Protein AF-R9PLK1-F1 (afdb_monomer_lite)

Organism: NCBI:txid1331007

Sequence (559 aa):
MPLFNKYLSIKITVSLLSAIVLAACGGGGSEAAAPEPVAQVPQNNIGNAYILDTHPDAGLLTGTIAITLNQQTENPNAAADSVWVYWADENGQASGEAWFKSSANNPYSIALPPQSSIPANTSALVLHPANAQGLSEQGTLVQFHDFKGNAQLSGPGGSYLTPWQYGDDRPHIAVQRIDHQGGVCIFDNGIVSVVDMQNQTDPRAHDGAQAALTANEQAYPAYEFLCSDNPVNTHKPLADDQGIWTYSAINDAMFYGTVVYKVFLEQLKEPPLADKLRIRVHYGSQSSQYIFWDGAYANFSDGVPLFLNLATLDHIAHEVAHGVLNRISPLDGFEQNISVDAQTVHEAFADISGVMVKHAFSGGDDVWVHGEESAGYTRQLDQIETEGGAIASYLDYEDAGDNYYLRIGMLSYPFYLLANKWGIAPTYQVYVNAAKHCWQPNLSLESAAHCIKQQALAAGYAADDVNQAFKTVKIKLFDEGVLSHYRYQANEEGIQFSDNSRSTSAVVSWHWDFGDGSSSNLANPSHVFAEGSYQVALTVTDQSNDQDSFTRTIAVSSN

Structure (mmCIF, N/CA/C/O backbone):
data_AF-R9PLK1-F1
#
_entry.id   AF-R9PLK1-F1
#
loop_
_atom_site.group_PDB
_atom_site.id
_atom_site.type_symbol
_atom_site.label_atom_id
_atom_site.label_alt_id
_atom_site.label_comp_id
_atom_site.label_asym_id
_atom_site.label_entity_id
_atom_site.label_seq_id
_atom_site.pdbx_PDB_ins_code
_atom_site.Cartn_x
_atom_site.Cartn_y
_atom_site.Cartn_z
_atom_site.occupancy
_atom_site.B_iso_or_equiv
_atom_site.auth_seq_id
_atom_site.auth_comp_id
_atom_site.auth_asym_id
_atom_site.auth_atom_id
_atom_site.pdbx_PDB_model_num
ATOM 1 N N . MET A 1 1 ? -77.362 -3.106 -0.955 1.00 27.77 1 MET A N 1
ATOM 2 C CA . MET A 1 1 ? -77.657 -2.529 -2.288 1.00 27.77 1 MET A CA 1
ATOM 3 C C . MET A 1 1 ? -76.323 -2.177 -2.950 1.00 27.77 1 MET A C 1
ATOM 5 O O . MET A 1 1 ? -75.416 -1.833 -2.207 1.00 27.77 1 MET A O 1
ATOM 9 N N . PRO A 1 2 ? -76.176 -2.412 -4.266 1.00 51.69 2 PRO A N 1
ATOM 10 C CA . PRO A 1 2 ? -75.237 -3.379 -4.882 1.00 51.69 2 PRO A CA 1
ATOM 11 C C . PRO A 1 2 ? -74.093 -2.688 -5.678 1.00 51.69 2 PRO A C 1
ATOM 13 O O . PRO A 1 2 ? -74.090 -1.467 -5.739 1.00 51.69 2 PRO A O 1
ATOM 16 N N . LEU A 1 3 ? -73.042 -3.335 -6.220 1.00 32.75 3 LEU A N 1
ATOM 17 C CA . LEU A 1 3 ? -72.926 -4.419 -7.233 1.00 32.75 3 LEU A CA 1
ATOM 18 C C . LEU A 1 3 ? -71.517 -5.085 -7.114 1.00 32.75 3 LEU A C 1
ATOM 20 O O . LEU A 1 3 ? -70.545 -4.356 -6.964 1.00 32.75 3 LEU A O 1
ATOM 24 N N . PHE A 1 4 ? -71.332 -6.409 -6.929 1.00 33.38 4 PHE A N 1
ATOM 25 C CA . PHE A 1 4 ? -71.307 -7.544 -7.901 1.00 33.38 4 PHE A CA 1
ATOM 26 C C . PHE A 1 4 ? -70.301 -7.364 -9.074 1.00 33.38 4 PHE A C 1
ATOM 28 O O . PHE A 1 4 ? -70.345 -6.332 -9.718 1.00 33.38 4 PHE A O 1
ATOM 35 N N . ASN A 1 5 ? -69.427 -8.301 -9.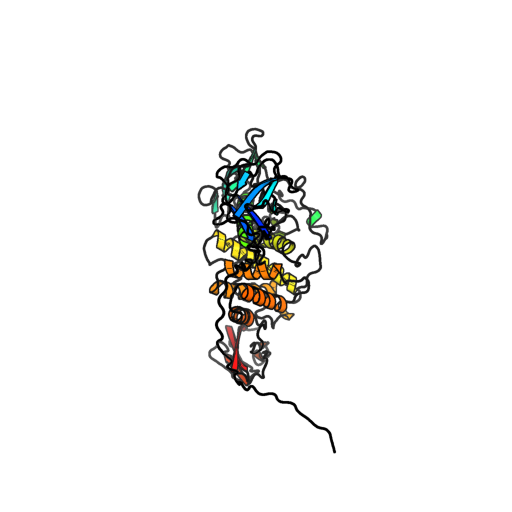489 1.00 32.59 5 ASN A N 1
ATOM 36 C CA . ASN A 1 5 ? -69.182 -9.707 -9.140 1.00 32.59 5 ASN A CA 1
ATOM 37 C C . ASN A 1 5 ? -67.806 -10.189 -9.681 1.00 32.59 5 ASN A C 1
ATOM 39 O O . ASN A 1 5 ? -67.269 -9.618 -10.627 1.00 32.59 5 ASN A O 1
ATOM 43 N N . LYS A 1 6 ? -67.301 -11.285 -9.100 1.00 36.44 6 LYS A N 1
ATOM 44 C CA . LYS A 1 6 ? -66.100 -12.074 -9.451 1.00 36.44 6 LYS A CA 1
ATOM 45 C C . LYS A 1 6 ? -66.175 -12.724 -10.842 1.00 36.44 6 LYS A C 1
ATOM 47 O O . LYS A 1 6 ? -67.260 -13.144 -11.228 1.00 36.44 6 LYS A O 1
ATOM 52 N N . TYR A 1 7 ? -65.022 -13.014 -11.459 1.00 31.03 7 TYR A N 1
ATOM 53 C CA . TYR A 1 7 ? -64.878 -14.199 -12.319 1.00 31.03 7 TYR A CA 1
ATOM 54 C C . TYR A 1 7 ? -63.591 -14.988 -12.048 1.00 31.03 7 TYR A C 1
ATOM 56 O O . TYR A 1 7 ? -62.472 -14.492 -12.131 1.00 31.03 7 TYR A O 1
ATOM 64 N N . LEU A 1 8 ? -63.844 -16.245 -11.698 1.00 30.75 8 LEU A N 1
ATOM 65 C CA . LEU A 1 8 ? -62.979 -17.409 -11.589 1.00 30.75 8 LEU A CA 1
ATOM 66 C C . LEU A 1 8 ? -62.910 -18.060 -12.983 1.00 30.75 8 LEU A C 1
ATOM 68 O O . LEU A 1 8 ? -63.932 -18.068 -13.672 1.00 30.75 8 LEU A O 1
ATOM 72 N N . SER A 1 9 ? -61.797 -18.682 -13.380 1.00 29.36 9 SER A N 1
ATOM 73 C CA . SER A 1 9 ? -61.874 -19.729 -14.406 1.00 29.36 9 SER A CA 1
ATOM 74 C C . SER A 1 9 ? -60.873 -20.853 -14.161 1.00 29.36 9 SER A C 1
ATOM 76 O O . SER A 1 9 ? -59.695 -20.634 -13.888 1.00 29.36 9 SER A O 1
ATOM 78 N N . ILE A 1 10 ? -61.429 -22.058 -14.201 1.00 29.97 10 ILE A N 1
ATOM 79 C CA . ILE A 1 10 ? -60.895 -23.366 -13.834 1.00 29.97 10 ILE A CA 1
ATOM 80 C C . ILE A 1 10 ? -60.613 -24.150 -15.125 1.00 29.97 10 ILE A C 1
ATOM 82 O O . ILE A 1 10 ? -61.356 -24.043 -16.097 1.00 29.97 10 ILE A O 1
ATOM 86 N N . LYS A 1 11 ? -59.552 -24.967 -15.107 1.00 39.16 11 LYS A N 1
ATOM 87 C CA . LYS A 1 11 ? -59.221 -25.988 -16.119 1.00 39.16 11 LYS A CA 1
ATOM 88 C C . LYS A 1 11 ? -60.367 -26.994 -16.301 1.00 39.16 11 LYS A C 1
ATOM 90 O O . LYS A 1 11 ? -60.856 -27.471 -15.289 1.00 39.16 11 LYS A O 1
ATOM 95 N N . ILE A 1 12 ? -60.664 -27.429 -17.532 1.00 28.55 12 ILE A N 1
ATOM 96 C CA . ILE A 1 12 ? -61.138 -28.793 -17.860 1.00 28.55 12 ILE A CA 1
ATOM 97 C C . ILE A 1 12 ? -60.846 -29.111 -19.339 1.00 28.55 12 ILE A C 1
ATOM 99 O O . ILE A 1 12 ? -61.135 -28.335 -20.246 1.00 28.55 12 ILE A O 1
ATOM 103 N N . THR A 1 13 ? -60.262 -30.289 -19.524 1.00 39.50 13 THR A N 1
ATOM 104 C CA . THR A 1 13 ? -59.994 -31.084 -20.730 1.00 39.50 13 THR A CA 1
ATOM 105 C C . THR A 1 13 ? -61.280 -31.707 -21.285 1.00 39.50 13 THR A C 1
ATOM 107 O O . THR A 1 13 ? -61.980 -32.303 -20.480 1.00 39.50 13 THR A O 1
ATOM 110 N N . VAL A 1 14 ? -61.533 -31.724 -22.607 1.00 28.69 14 VAL A N 1
ATOM 111 C CA . VAL A 1 14 ? -62.258 -32.826 -23.298 1.00 28.69 14 VAL A CA 1
ATOM 112 C C . VAL A 1 14 ? -61.851 -32.916 -24.780 1.00 28.69 14 VAL A C 1
ATOM 114 O O . VAL A 1 14 ? -61.772 -31.921 -25.493 1.00 28.69 14 VAL A O 1
ATOM 117 N N . SER A 1 15 ? -61.613 -34.162 -25.185 1.00 38.25 15 SER A N 1
ATOM 118 C CA . SER A 1 15 ? -61.234 -34.744 -26.473 1.00 38.25 15 SER A CA 1
ATOM 119 C C . SER A 1 15 ? -62.138 -34.441 -27.675 1.00 38.25 15 SER A C 1
ATOM 121 O O . SER A 1 15 ? -63.352 -34.331 -27.528 1.00 38.25 15 SER A O 1
ATOM 123 N N . LEU A 1 16 ? -61.577 -34.548 -28.887 1.00 30.55 16 LEU A N 1
ATOM 124 C CA . LEU A 1 16 ? -62.330 -35.005 -30.060 1.00 30.55 16 LEU A CA 1
ATOM 125 C C . LEU A 1 16 ? -61.509 -35.982 -30.918 1.00 30.55 16 LEU A C 1
ATOM 127 O O . LEU A 1 16 ? -60.467 -35.646 -31.470 1.00 30.55 16 LEU A O 1
ATOM 131 N N . LEU A 1 17 ? -62.030 -37.207 -31.008 1.00 36.75 17 LEU A N 1
ATOM 132 C CA . LEU A 1 17 ? -61.707 -38.228 -32.002 1.00 36.75 17 LEU A CA 1
ATOM 133 C C . LEU A 1 17 ? -62.369 -37.846 -33.337 1.00 36.75 17 LEU A C 1
ATOM 135 O O . LEU A 1 17 ? -63.569 -37.580 -33.350 1.00 36.75 17 LEU A O 1
ATOM 139 N N . SER A 1 18 ? -61.649 -37.912 -34.457 1.00 30.84 18 SER A N 1
ATOM 140 C CA . SER A 1 18 ? -62.203 -38.109 -35.815 1.00 30.84 18 SER A CA 1
ATOM 141 C C . SER A 1 18 ? -61.059 -38.570 -36.726 1.00 30.84 18 SER A C 1
ATOM 143 O O . SER A 1 18 ? -60.108 -37.835 -36.939 1.00 30.84 18 SER A O 1
ATOM 145 N N . ALA A 1 19 ? -60.992 -39.858 -37.055 1.00 31.22 19 ALA A N 1
ATOM 146 C CA . ALA A 1 19 ? -61.478 -40.442 -38.310 1.00 31.22 19 ALA A CA 1
ATOM 147 C C . ALA A 1 19 ? -60.350 -40.594 -39.349 1.00 31.22 19 ALA A C 1
ATOM 149 O O . ALA A 1 19 ? -59.913 -39.648 -39.994 1.00 31.22 19 ALA A O 1
ATOM 150 N N . ILE A 1 20 ? -59.901 -41.843 -39.490 1.00 41.25 20 ILE A N 1
ATOM 151 C CA . ILE A 1 20 ? -59.017 -42.323 -40.551 1.00 41.25 20 ILE A CA 1
ATOM 152 C C . ILE A 1 20 ? -59.804 -42.327 -41.867 1.00 41.25 20 ILE A C 1
ATOM 154 O O . ILE A 1 20 ? -60.810 -43.028 -41.972 1.00 41.25 20 ILE A O 1
ATOM 158 N N . VAL A 1 21 ? -59.305 -41.618 -42.881 1.00 36.06 21 VAL A N 1
ATOM 159 C CA . VAL A 1 21 ? -59.573 -41.909 -44.297 1.00 36.06 21 VAL A CA 1
ATOM 160 C C . VAL A 1 21 ? -58.237 -41.877 -45.037 1.00 36.06 21 VAL A C 1
ATOM 162 O O . VAL A 1 21 ? -57.542 -40.866 -45.058 1.00 36.06 21 VAL A O 1
ATOM 165 N N . LEU A 1 22 ? -57.876 -43.024 -45.611 1.00 44.41 22 LEU A N 1
ATOM 166 C CA . LEU A 1 22 ? -56.738 -43.212 -46.505 1.00 44.41 22 LEU A CA 1
ATOM 167 C C . LEU A 1 22 ? -56.995 -42.524 -47.852 1.00 44.41 22 LEU A C 1
ATOM 169 O O . LEU A 1 22 ? -57.981 -42.831 -48.518 1.00 44.41 22 LEU A O 1
ATOM 173 N N . ALA A 1 23 ? -56.048 -41.702 -48.298 1.00 32.03 23 ALA A N 1
ATOM 174 C CA . ALA A 1 23 ? -55.783 -41.477 -49.714 1.00 32.03 23 ALA A CA 1
ATOM 175 C C . ALA A 1 23 ? -54.280 -41.231 -49.894 1.00 32.03 23 ALA A C 1
ATOM 177 O O . ALA A 1 23 ? -53.739 -40.211 -49.477 1.00 32.03 23 ALA A O 1
ATOM 178 N N . ALA A 1 24 ? -53.603 -42.214 -50.481 1.00 37.94 24 ALA A N 1
ATOM 179 C CA . ALA A 1 24 ? -52.255 -42.061 -50.995 1.00 37.94 24 ALA A CA 1
ATOM 180 C C . ALA A 1 24 ? -52.277 -41.146 -52.227 1.00 37.94 24 ALA A C 1
ATOM 182 O O . ALA A 1 24 ? -53.121 -41.333 -53.098 1.00 37.94 24 ALA A O 1
ATOM 183 N N . CYS A 1 25 ? -51.327 -40.214 -52.307 1.00 34.72 25 CYS A N 1
ATOM 184 C CA . CYS A 1 25 ? -50.613 -39.839 -53.530 1.00 34.72 25 CYS A CA 1
ATOM 185 C C . CYS A 1 25 ? -49.435 -38.936 -53.145 1.00 34.72 25 CYS A C 1
ATOM 187 O O . CYS A 1 25 ? -49.589 -37.990 -52.379 1.00 34.72 25 CYS A O 1
ATOM 189 N N . GLY A 1 26 ? -48.249 -39.290 -53.639 1.00 44.84 26 GLY A N 1
ATOM 190 C CA . GLY A 1 26 ? -46.999 -38.609 -53.337 1.00 44.84 26 GLY A CA 1
ATOM 191 C C . GLY A 1 26 ? -46.943 -37.174 -53.857 1.00 44.84 26 GLY A C 1
ATOM 192 O O . GLY A 1 26 ? -47.566 -36.819 -54.855 1.00 44.84 26 GLY A O 1
ATOM 193 N N . GLY A 1 27 ? -46.130 -36.374 -53.181 1.00 35.91 27 GLY A N 1
ATOM 194 C CA . GLY A 1 27 ? -45.750 -35.034 -53.598 1.00 35.91 27 GLY A CA 1
ATOM 195 C C . GLY A 1 27 ? -44.724 -34.506 -52.612 1.00 35.91 27 GLY A C 1
ATOM 196 O O . GLY A 1 27 ? -45.075 -34.165 -51.488 1.00 35.91 27 GLY A O 1
ATOM 197 N N . GLY A 1 28 ? -43.452 -34.527 -53.008 1.00 45.25 28 GLY A N 1
ATOM 198 C CA . GLY A 1 28 ? -42.356 -33.996 -52.209 1.00 45.25 28 GLY A CA 1
ATOM 199 C C . GLY A 1 28 ? -42.565 -32.512 -51.930 1.00 45.25 28 GLY A C 1
ATOM 200 O O . GLY A 1 28 ? -42.649 -31.709 -52.854 1.00 45.25 28 GLY A O 1
ATOM 201 N N . GLY A 1 29 ? -42.641 -32.168 -50.650 1.00 35.97 29 GLY A N 1
ATOM 202 C CA . GLY A 1 29 ? -42.492 -30.813 -50.150 1.00 35.97 29 GLY A CA 1
ATOM 203 C C . GLY A 1 29 ? -41.352 -30.838 -49.151 1.00 35.97 29 GLY A C 1
ATOM 204 O O . GLY A 1 29 ? -41.515 -31.338 -48.045 1.00 35.97 29 GLY A O 1
ATOM 205 N N . SER A 1 30 ? -40.183 -30.377 -49.582 1.00 40.94 30 SER A N 1
ATOM 206 C CA . SER A 1 30 ? -39.044 -30.102 -48.716 1.00 40.94 30 SER A CA 1
ATOM 207 C C . SER A 1 30 ? -39.467 -29.096 -47.647 1.00 40.94 30 SER A C 1
ATOM 209 O O . SER A 1 30 ? -39.793 -27.955 -47.984 1.00 40.94 30 SER A O 1
ATOM 211 N N . GLU A 1 31 ? -39.447 -29.500 -46.377 1.00 48.22 31 GLU A N 1
ATOM 212 C CA . GLU A 1 31 ? -39.311 -28.545 -45.281 1.00 48.22 31 GLU A CA 1
ATOM 213 C C . GLU A 1 31 ? -38.028 -27.757 -45.552 1.00 48.22 31 GLU A C 1
ATOM 215 O O . GLU A 1 31 ? -36.932 -28.318 -45.597 1.00 48.22 31 GLU A O 1
ATOM 220 N N . ALA A 1 32 ? -38.176 -26.466 -45.849 1.00 51.06 32 ALA A N 1
ATOM 221 C CA . ALA A 1 32 ? -37.038 -25.576 -45.952 1.00 51.06 32 ALA A CA 1
ATOM 222 C C . ALA A 1 32 ? -36.375 -25.546 -44.574 1.00 51.06 32 ALA A C 1
ATOM 224 O O . ALA A 1 32 ? -36.973 -25.068 -43.607 1.00 51.06 32 ALA A O 1
ATOM 225 N N . ALA A 1 33 ? -35.164 -26.098 -44.489 1.00 52.12 33 ALA A N 1
ATOM 226 C CA . ALA A 1 33 ? -34.302 -25.914 -43.337 1.00 52.12 33 ALA A CA 1
ATOM 227 C C . ALA A 1 33 ? -34.225 -24.411 -43.035 1.00 52.12 33 ALA A C 1
ATOM 229 O O . ALA A 1 33 ? -34.078 -23.600 -43.957 1.00 52.12 33 ALA A O 1
ATOM 230 N N . ALA A 1 34 ? -34.362 -24.039 -41.759 1.00 56.06 34 ALA A N 1
ATOM 231 C CA . ALA A 1 34 ? -34.035 -22.687 -41.328 1.00 56.06 34 ALA A CA 1
ATOM 232 C C . ALA A 1 34 ? -32.642 -22.339 -41.887 1.00 56.06 34 ALA A C 1
ATOM 234 O O . ALA A 1 34 ? -31.765 -23.208 -41.845 1.00 56.06 34 ALA A O 1
ATOM 235 N N . PRO A 1 35 ? -32.442 -21.143 -42.472 1.00 57.78 35 PRO A N 1
ATOM 236 C CA . PRO A 1 35 ? -31.147 -20.792 -43.034 1.00 57.78 35 PRO A CA 1
ATOM 237 C C . PRO A 1 35 ? -30.094 -20.953 -41.941 1.00 57.78 35 PRO A C 1
ATOM 239 O O . PRO A 1 35 ? -30.292 -20.467 -40.824 1.00 57.78 35 PRO A O 1
ATOM 242 N N . GLU A 1 36 ? -29.013 -21.673 -42.250 1.00 60.19 36 GLU A N 1
ATOM 243 C CA . GLU A 1 36 ? -27.895 -21.772 -41.321 1.00 60.19 36 GLU A CA 1
ATOM 244 C C . GLU A 1 36 ? -27.432 -20.360 -40.950 1.00 60.19 36 GLU A C 1
ATOM 246 O O . GLU A 1 36 ? -27.421 -19.469 -41.813 1.00 60.19 36 GLU A O 1
ATOM 251 N N . PRO A 1 37 ? -27.116 -20.118 -39.670 1.00 65.81 37 PRO A N 1
ATOM 252 C CA . PRO A 1 37 ? -26.701 -18.799 -39.244 1.00 65.81 37 PRO A CA 1
ATOM 253 C C . PRO A 1 37 ? -25.463 -18.364 -40.037 1.00 65.81 37 PRO A C 1
ATOM 255 O O . PRO A 1 37 ? -24.487 -19.099 -40.166 1.00 65.81 37 PRO A O 1
ATOM 258 N N . VAL A 1 38 ? -25.526 -17.162 -40.610 1.00 77.12 38 VAL A N 1
ATOM 259 C CA . VAL A 1 38 ? -24.446 -16.617 -41.437 1.00 77.12 38 VAL A CA 1
ATOM 260 C C . VAL A 1 38 ? -23.274 -16.259 -40.528 1.00 77.12 38 VAL A C 1
ATOM 262 O O . VAL A 1 38 ? -23.442 -15.463 -39.604 1.00 77.12 38 VAL A O 1
ATOM 265 N N . ALA A 1 39 ? -22.101 -16.833 -40.800 1.00 79.44 39 ALA A N 1
ATOM 266 C CA . ALA A 1 39 ? -20.865 -16.481 -40.111 1.00 79.44 39 ALA A CA 1
ATOM 267 C C . ALA A 1 39 ? -20.530 -14.995 -40.331 1.00 79.44 39 ALA A C 1
ATOM 269 O O . ALA A 1 39 ? -20.668 -14.469 -41.437 1.00 79.44 39 ALA A O 1
ATOM 270 N N . GLN A 1 40 ? -20.092 -14.322 -39.274 1.00 87.88 40 GLN A N 1
ATOM 271 C CA . GLN A 1 40 ? -19.810 -12.891 -39.230 1.00 87.88 40 GLN A CA 1
ATOM 272 C C . GLN A 1 40 ? -18.373 -12.642 -38.776 1.00 87.88 40 GLN A C 1
ATOM 274 O O . GLN A 1 40 ? -17.752 -13.471 -38.112 1.00 87.88 40 GLN A O 1
ATOM 279 N N . VAL A 1 41 ? -17.854 -11.471 -39.138 1.00 89.31 41 VAL A N 1
ATOM 280 C CA . VAL A 1 41 ? -16.572 -10.975 -38.634 1.00 89.31 41 VAL A CA 1
ATOM 281 C C . VAL A 1 41 ? -16.676 -10.745 -37.117 1.00 89.31 41 VAL A C 1
ATOM 283 O O . VAL A 1 41 ? -17.718 -10.251 -36.670 1.00 89.31 41 VAL A O 1
ATOM 286 N N . PRO A 1 42 ? -15.639 -11.068 -36.319 1.00 89.88 42 PRO A N 1
ATOM 287 C CA . PRO A 1 42 ? -15.671 -10.854 -34.879 1.00 89.88 42 PRO A CA 1
ATOM 288 C C . PRO A 1 42 ? -15.804 -9.383 -34.507 1.00 89.88 42 PRO A C 1
ATOM 290 O O . PRO A 1 42 ? -15.248 -8.501 -35.161 1.00 89.88 42 PRO A O 1
ATOM 293 N N . GLN A 1 43 ? -16.496 -9.119 -33.404 1.00 89.50 43 GLN A N 1
ATOM 294 C CA . GLN A 1 43 ? -16.415 -7.822 -32.739 1.00 89.50 43 GLN A CA 1
ATOM 295 C C . GLN A 1 43 ? -15.235 -7.816 -31.774 1.00 89.50 43 GLN A C 1
ATOM 297 O O . GLN A 1 43 ? -14.884 -8.848 -31.204 1.00 89.50 43 GLN A O 1
ATOM 302 N N . ASN A 1 44 ? -14.633 -6.644 -31.575 1.00 88.88 44 ASN A N 1
ATOM 303 C CA . ASN A 1 44 ? -13.598 -6.517 -30.567 1.00 88.88 44 ASN A CA 1
ATOM 304 C C . ASN A 1 44 ? -14.226 -6.496 -29.171 1.00 88.88 44 ASN A C 1
ATOM 306 O O . ASN A 1 44 ? -14.839 -5.512 -28.765 1.00 88.88 44 ASN A O 1
ATOM 310 N N . ASN A 1 45 ? -14.079 -7.601 -28.454 1.00 87.31 45 ASN A N 1
ATOM 311 C CA . ASN A 1 45 ? -14.548 -7.775 -27.085 1.00 87.31 45 ASN A CA 1
ATOM 312 C C . ASN A 1 45 ? -13.412 -7.737 -26.054 1.00 87.31 45 ASN A C 1
ATOM 314 O O . ASN A 1 45 ? -13.657 -7.991 -24.872 1.00 87.31 45 ASN A O 1
ATOM 318 N N . ILE A 1 46 ? -12.185 -7.427 -26.482 1.00 88.38 46 ILE A N 1
ATOM 319 C CA . ILE A 1 46 ? -11.062 -7.212 -25.578 1.00 88.38 46 ILE A CA 1
ATOM 320 C C . ILE A 1 46 ? -11.354 -5.944 -24.774 1.00 88.38 46 ILE A C 1
ATOM 322 O O . ILE A 1 46 ? -11.382 -4.845 -25.323 1.00 88.38 46 ILE A O 1
ATOM 326 N N . GLY A 1 47 ? -11.583 -6.110 -23.473 1.00 84.06 47 GLY A N 1
ATOM 327 C CA . GLY A 1 47 ? -11.781 -5.003 -22.542 1.00 84.06 47 GLY A CA 1
ATOM 328 C C . GLY A 1 47 ? -10.463 -4.325 -22.196 1.00 84.06 47 GLY A C 1
ATOM 329 O O . GLY A 1 47 ? -10.377 -3.102 -22.222 1.00 84.06 47 GLY A O 1
ATOM 330 N N . ASN A 1 48 ? -9.426 -5.121 -21.927 1.00 81.50 48 ASN A N 1
ATOM 331 C CA . ASN A 1 48 ? -8.076 -4.614 -21.726 1.00 81.50 48 ASN A CA 1
ATOM 332 C C . ASN A 1 48 ? -7.007 -5.611 -22.187 1.00 81.50 48 ASN A C 1
ATOM 334 O O . ASN A 1 48 ? -7.234 -6.824 -22.162 1.00 81.50 48 ASN A O 1
ATOM 338 N N . ALA A 1 49 ? -5.836 -5.103 -22.569 1.00 85.94 49 ALA A N 1
ATOM 339 C CA . ALA A 1 49 ? -4.668 -5.916 -22.871 1.00 85.94 49 ALA A CA 1
ATOM 340 C C . ALA A 1 49 ? -3.373 -5.210 -22.448 1.00 85.94 49 ALA A C 1
ATOM 342 O O . ALA A 1 49 ? -3.242 -3.997 -22.587 1.00 85.94 49 ALA A O 1
ATOM 343 N N . TYR A 1 50 ? -2.408 -5.973 -21.939 1.00 81.50 50 TYR A N 1
ATOM 344 C CA . TYR A 1 50 ? -1.101 -5.455 -21.532 1.00 81.50 50 TYR A CA 1
ATOM 345 C C . TYR A 1 50 ? -0.001 -6.493 -21.737 1.00 81.50 50 TYR A C 1
ATOM 347 O O . TYR A 1 50 ? -0.258 -7.698 -21.793 1.00 81.50 50 TYR A O 1
ATOM 355 N N . ILE A 1 51 ? 1.238 -6.017 -21.847 1.00 81.31 51 ILE A N 1
ATOM 356 C CA . ILE A 1 51 ? 2.410 -6.861 -22.068 1.00 81.31 51 ILE A CA 1
ATOM 357 C C . ILE A 1 51 ? 3.134 -7.060 -20.742 1.00 81.31 51 ILE A C 1
ATOM 359 O O . ILE A 1 51 ? 3.476 -6.100 -20.056 1.00 81.31 51 ILE A O 1
ATOM 363 N N . LEU A 1 52 ? 3.385 -8.319 -20.397 1.00 75.94 52 LEU A N 1
ATOM 364 C CA . LEU A 1 52 ? 4.336 -8.692 -19.356 1.00 75.94 52 LEU A CA 1
ATOM 365 C C . LEU A 1 52 ? 5.670 -8.973 -20.032 1.00 75.94 52 LEU A C 1
ATOM 367 O O . LEU A 1 52 ? 5.975 -10.129 -20.338 1.00 75.94 52 LEU A O 1
ATOM 371 N N . ASP A 1 53 ? 6.423 -7.909 -20.315 1.00 76.25 53 ASP A N 1
ATOM 372 C CA . ASP A 1 53 ? 7.755 -8.071 -20.880 1.00 76.25 53 ASP A CA 1
ATOM 373 C C . ASP A 1 53 ? 8.707 -8.610 -19.814 1.00 76.25 53 ASP A C 1
ATOM 375 O O . ASP A 1 53 ? 8.773 -8.140 -18.675 1.00 76.25 53 ASP A O 1
ATOM 379 N N . THR A 1 54 ? 9.421 -9.654 -20.196 1.00 72.25 54 THR A N 1
ATOM 380 C CA . THR A 1 54 ? 10.378 -10.355 -19.345 1.00 72.25 54 THR A CA 1
ATOM 381 C C . THR A 1 54 ? 11.765 -10.394 -19.974 1.00 72.25 54 THR A C 1
ATOM 383 O O . THR A 1 54 ? 12.663 -11.008 -19.396 1.00 72.25 54 THR A O 1
ATOM 386 N N . HIS A 1 55 ? 11.964 -9.760 -21.140 1.00 77.56 55 HIS A N 1
ATOM 387 C CA . HIS A 1 55 ? 13.255 -9.792 -21.809 1.00 77.56 55 HIS A CA 1
ATOM 388 C C . HIS A 1 55 ? 14.212 -8.808 -21.135 1.00 77.56 55 HIS A C 1
ATOM 390 O O . HIS A 1 55 ? 13.884 -7.637 -20.984 1.00 77.56 55 HIS A O 1
ATOM 396 N N . PRO A 1 56 ? 15.424 -9.235 -20.757 1.00 67.75 56 PRO A N 1
ATOM 397 C CA . PRO A 1 56 ? 16.395 -8.353 -20.123 1.00 67.75 56 PRO A CA 1
ATOM 398 C C . PRO A 1 56 ? 17.156 -7.462 -21.116 1.00 67.75 56 PRO A C 1
ATOM 400 O O . PRO A 1 56 ? 18.169 -6.911 -20.720 1.00 67.75 56 PRO A O 1
ATOM 403 N N . ASP A 1 57 ? 16.740 -7.353 -22.385 1.00 72.19 57 ASP A N 1
ATOM 404 C CA . ASP A 1 57 ? 17.484 -6.616 -23.419 1.00 72.19 57 ASP A CA 1
ATOM 405 C C . ASP A 1 57 ? 16.557 -5.602 -24.093 1.00 72.19 57 ASP A C 1
ATOM 407 O O . ASP A 1 57 ? 15.453 -5.943 -24.509 1.00 72.19 57 ASP A O 1
ATOM 411 N N . ALA A 1 58 ? 17.029 -4.367 -24.246 1.00 69.06 58 ALA A N 1
ATOM 412 C CA . ALA A 1 58 ? 16.258 -3.274 -24.829 1.00 69.06 58 ALA A CA 1
ATOM 413 C C . ALA A 1 58 ? 15.933 -3.551 -26.296 1.00 69.06 58 ALA A C 1
ATOM 415 O O . ALA A 1 58 ? 16.786 -3.994 -27.072 1.00 69.06 58 ALA A O 1
ATOM 416 N N . GLY A 1 59 ? 14.702 -3.226 -26.687 1.00 73.94 59 GLY A N 1
ATOM 417 C CA . GLY A 1 59 ? 14.234 -3.451 -28.049 1.00 73.94 59 GLY A CA 1
ATOM 418 C C . GLY A 1 59 ? 14.038 -4.929 -28.388 1.00 73.94 59 GLY A C 1
ATOM 419 O O . GLY A 1 59 ? 13.831 -5.241 -29.561 1.00 73.94 59 GLY A O 1
ATOM 420 N N . LEU A 1 60 ? 14.103 -5.832 -27.404 1.00 79.81 60 LEU A N 1
ATOM 421 C CA . LEU A 1 60 ? 13.649 -7.211 -27.519 1.00 79.81 60 LEU A CA 1
ATOM 422 C C . LEU A 1 60 ? 12.420 -7.398 -26.633 1.00 79.81 60 LEU A C 1
ATOM 424 O O . LEU A 1 60 ? 12.391 -6.932 -25.506 1.00 79.81 60 LEU A O 1
ATOM 428 N N . LEU A 1 61 ? 11.425 -8.111 -27.146 1.00 79.00 61 LEU A N 1
ATOM 429 C CA . LEU A 1 61 ? 10.174 -8.381 -26.455 1.00 79.00 61 LEU A CA 1
ATOM 430 C C . LEU A 1 61 ? 10.011 -9.891 -26.258 1.00 79.00 61 LEU A C 1
ATOM 432 O O . LEU A 1 61 ? 10.140 -10.670 -27.212 1.00 79.00 61 LEU A O 1
ATOM 436 N N . THR A 1 62 ? 9.712 -10.317 -25.028 1.00 81.62 62 THR A N 1
ATOM 437 C CA . THR A 1 62 ? 9.307 -11.700 -24.721 1.00 81.62 62 THR A CA 1
ATOM 438 C C . THR A 1 62 ? 8.357 -11.744 -23.531 1.00 81.62 62 THR A C 1
ATOM 440 O O . THR A 1 62 ? 8.336 -10.845 -22.703 1.00 81.62 62 THR A O 1
ATOM 443 N N . GLY A 1 63 ? 7.594 -12.824 -23.399 1.00 81.75 63 GLY A N 1
ATOM 444 C CA . GLY A 1 63 ? 6.651 -13.001 -22.298 1.00 81.75 63 GLY A CA 1
ATOM 445 C C . GLY A 1 63 ? 5.247 -13.234 -22.820 1.00 81.75 63 GLY A C 1
ATOM 446 O O . GLY A 1 63 ? 5.051 -14.021 -23.746 1.00 81.75 63 GLY A O 1
ATOM 447 N N . THR A 1 64 ? 4.258 -12.580 -22.224 1.00 84.94 64 THR A N 1
ATOM 448 C CA . THR A 1 64 ? 2.848 -12.816 -22.555 1.00 84.94 64 THR A CA 1
ATOM 449 C C . THR A 1 64 ? 2.091 -11.515 -22.731 1.00 84.94 64 THR A C 1
ATOM 451 O O . THR A 1 64 ? 2.332 -10.562 -21.990 1.00 84.94 64 THR A O 1
ATOM 454 N N . ILE A 1 65 ? 1.120 -11.506 -23.644 1.00 86.31 65 ILE A N 1
ATOM 455 C CA . ILE A 1 65 ? 0.063 -10.495 -23.621 1.00 86.31 65 ILE A CA 1
ATOM 456 C C . ILE A 1 65 ? -1.076 -11.053 -22.780 1.00 86.31 65 ILE A C 1
ATOM 458 O O . ILE A 1 65 ? -1.687 -12.066 -23.131 1.00 86.31 65 ILE A O 1
ATOM 462 N N . ALA A 1 66 ? -1.336 -10.401 -21.656 1.00 83.12 66 ALA A N 1
ATOM 463 C CA . ALA A 1 66 ? -2.482 -10.700 -20.821 1.00 83.12 66 ALA A CA 1
ATOM 464 C C . ALA A 1 66 ? -3.690 -9.931 -21.360 1.00 83.12 66 ALA A C 1
ATOM 466 O O . ALA A 1 66 ? -3.611 -8.724 -21.584 1.00 83.12 66 ALA A O 1
ATOM 467 N N . ILE A 1 67 ? -4.790 -10.647 -21.595 1.00 85.88 67 ILE A N 1
ATOM 468 C CA . ILE A 1 67 ? -6.013 -10.112 -22.193 1.00 85.88 67 ILE A CA 1
ATOM 469 C C . ILE A 1 67 ? -7.183 -10.379 -21.252 1.00 85.88 67 ILE A C 1
ATOM 471 O O . ILE A 1 67 ? -7.412 -11.518 -20.842 1.00 85.88 67 ILE A O 1
ATOM 475 N N . THR A 1 68 ? -7.953 -9.333 -20.972 1.00 83.44 68 THR A N 1
ATOM 476 C CA . THR A 1 68 ? -9.221 -9.416 -20.249 1.00 83.44 68 THR A CA 1
ATOM 477 C C . THR A 1 68 ? -10.357 -9.116 -21.217 1.00 83.44 68 THR A C 1
ATOM 479 O O . THR A 1 68 ? -10.356 -8.081 -21.885 1.00 83.44 68 THR A O 1
ATOM 482 N N . LEU A 1 69 ? -11.335 -10.017 -21.296 1.00 85.81 69 LEU A N 1
ATOM 483 C CA . LEU A 1 69 ? -12.522 -9.845 -22.133 1.00 85.81 69 LEU A CA 1
ATOM 484 C C . LEU A 1 69 ? -13.633 -9.129 -21.368 1.00 85.81 69 LEU A C 1
ATOM 486 O O . LEU A 1 69 ? -13.808 -9.329 -20.165 1.00 85.81 69 LEU A O 1
ATOM 490 N N . ASN A 1 70 ? -14.429 -8.341 -22.084 1.00 81.94 70 ASN A N 1
ATOM 491 C CA . ASN A 1 70 ? -15.679 -7.814 -21.552 1.00 81.94 70 ASN A CA 1
ATOM 492 C C . ASN A 1 70 ? -16.659 -8.970 -21.294 1.00 81.94 70 ASN A C 1
ATOM 494 O O . ASN A 1 70 ? -16.761 -9.888 -22.105 1.00 81.94 70 ASN A O 1
ATOM 498 N N . GLN A 1 71 ? -17.440 -8.911 -20.209 1.00 66.00 71 GLN A N 1
ATOM 499 C CA . GLN A 1 71 ? -18.400 -9.967 -19.827 1.00 66.00 71 GLN A CA 1
ATOM 500 C C . GLN A 1 71 ? -19.631 -10.094 -20.756 1.00 66.00 71 GLN A C 1
ATOM 502 O O . GLN A 1 71 ? -20.658 -10.659 -20.377 1.00 66.00 71 GLN A O 1
ATOM 507 N N . GLN A 1 72 ? -19.571 -9.562 -21.976 1.00 65.50 72 GLN A N 1
ATOM 508 C CA . GLN A 1 72 ? -20.646 -9.709 -22.948 1.00 65.50 72 GLN A CA 1
ATOM 509 C C . GLN A 1 72 ? -20.641 -11.124 -23.533 1.00 65.50 72 GLN A C 1
ATOM 511 O O . GLN A 1 72 ? -19.592 -11.679 -23.848 1.00 65.50 72 GLN A O 1
ATOM 516 N N . THR A 1 73 ? -21.827 -11.715 -23.687 1.00 61.31 73 THR A N 1
ATOM 517 C CA . THR A 1 73 ? -21.971 -13.029 -24.321 1.00 61.31 73 THR A CA 1
ATOM 518 C C . THR A 1 73 ? -21.550 -12.911 -25.785 1.00 61.31 73 THR A C 1
ATOM 520 O O . THR A 1 73 ? -22.207 -12.206 -26.552 1.00 61.31 73 THR A O 1
ATOM 523 N N . GLU A 1 74 ? -20.453 -13.567 -26.175 1.00 67.69 74 GLU A N 1
ATOM 524 C CA . GLU A 1 74 ? -20.012 -13.578 -27.572 1.00 67.69 74 GLU A CA 1
ATOM 525 C C . GLU A 1 74 ? -21.120 -14.142 -28.467 1.00 67.69 74 GLU A C 1
ATOM 527 O O . GLU A 1 74 ? -21.722 -15.177 -28.171 1.00 67.69 74 GLU A O 1
ATOM 532 N N . ASN A 1 75 ? -21.386 -13.461 -29.582 1.00 76.94 75 ASN A N 1
ATOM 533 C CA . ASN A 1 75 ? -22.225 -14.013 -30.635 1.00 76.94 75 ASN A CA 1
ATOM 534 C C . ASN A 1 75 ? -21.507 -15.245 -31.214 1.00 76.94 75 ASN A C 1
ATOM 536 O O . ASN A 1 75 ? -20.448 -15.069 -31.816 1.00 76.94 75 ASN A O 1
ATOM 540 N N . PRO A 1 76 ? -22.073 -16.463 -31.119 1.00 78.69 76 PRO A N 1
ATOM 541 C CA . PRO A 1 76 ? -21.404 -17.675 -31.595 1.00 78.69 76 PRO A CA 1
ATOM 542 C C . PRO A 1 76 ? -21.044 -17.624 -33.084 1.00 78.69 76 PRO A C 1
ATOM 544 O O . PRO A 1 76 ? -20.073 -18.234 -33.512 1.00 78.69 76 PRO A O 1
ATOM 547 N N . ASN A 1 77 ? -21.805 -16.861 -33.875 1.00 80.38 77 ASN A N 1
ATOM 548 C CA . ASN A 1 77 ? -21.566 -16.705 -35.310 1.00 80.38 77 ASN A CA 1
ATOM 549 C C . ASN A 1 77 ? -20.452 -15.698 -35.630 1.00 80.38 77 ASN A C 1
ATOM 551 O O . ASN A 1 77 ? -20.071 -15.577 -36.790 1.00 80.38 77 ASN A O 1
ATOM 555 N N . ALA A 1 78 ? -19.964 -14.967 -34.628 1.00 82.31 78 ALA A N 1
ATOM 556 C CA . ALA A 1 78 ? -18.888 -13.985 -34.717 1.00 82.31 78 ALA A CA 1
ATOM 557 C C . ALA A 1 78 ? -17.752 -14.298 -33.724 1.00 82.31 78 ALA A C 1
ATOM 559 O O . ALA A 1 78 ? -16.961 -13.416 -33.402 1.00 82.31 78 ALA A O 1
ATOM 560 N N . ALA A 1 79 ? -17.683 -15.531 -33.211 1.00 86.00 79 ALA A N 1
ATOM 561 C CA . ALA A 1 79 ? -16.623 -15.941 -32.300 1.00 86.00 79 ALA A CA 1
ATOM 562 C C . ALA A 1 79 ? -15.255 -15.798 -32.985 1.00 86.00 79 ALA A C 1
ATOM 564 O O . ALA A 1 79 ? -15.117 -16.047 -34.191 1.00 86.00 79 ALA A O 1
ATOM 565 N N . ALA A 1 80 ? -14.261 -15.354 -32.221 1.00 88.38 80 ALA A N 1
ATOM 566 C CA . ALA A 1 80 ? -12.894 -15.250 -32.700 1.00 88.38 80 ALA A CA 1
ATOM 567 C C . ALA A 1 80 ? -12.192 -16.609 -32.581 1.00 88.38 80 ALA A C 1
ATOM 569 O O . ALA A 1 80 ? -12.168 -17.210 -31.511 1.00 88.38 80 ALA A O 1
ATOM 570 N N . ASP A 1 81 ? -11.558 -17.053 -33.664 1.00 91.06 81 ASP A N 1
ATOM 571 C CA . ASP A 1 81 ? -10.718 -18.258 -33.679 1.00 91.06 81 ASP A CA 1
ATOM 572 C C . ASP A 1 81 ? -9.232 -17.906 -33.489 1.00 91.06 81 ASP A C 1
ATOM 574 O O . ASP A 1 81 ? -8.367 -18.773 -33.436 1.00 91.06 81 ASP A O 1
ATOM 578 N N . SER A 1 82 ? -8.880 -16.624 -33.473 1.00 92.50 82 SER A N 1
ATOM 579 C CA . SER A 1 82 ? -7.515 -16.151 -33.245 1.00 92.50 82 SER A CA 1
ATOM 580 C C . SER A 1 82 ? -7.523 -14.668 -32.893 1.00 92.50 82 SER A C 1
ATOM 582 O O . SER A 1 82 ? -8.491 -13.959 -33.145 1.00 92.50 82 SER A O 1
ATOM 584 N N . VAL A 1 83 ? -6.412 -14.190 -32.353 1.00 94.38 83 VAL A N 1
ATOM 585 C CA . VAL A 1 83 ? -6.085 -12.775 -32.207 1.00 94.38 83 VAL A CA 1
ATOM 586 C C . VAL A 1 83 ? -4.825 -12.525 -33.016 1.00 94.38 83 VAL A C 1
ATOM 588 O O . VAL A 1 83 ? -3.812 -13.210 -32.845 1.00 94.38 83 VAL A O 1
ATOM 591 N N . TRP A 1 84 ? -4.912 -11.579 -33.944 1.00 94.44 84 TRP A N 1
ATOM 592 C CA . TRP A 1 84 ? -3.807 -11.155 -34.790 1.00 94.44 84 TRP A CA 1
ATOM 593 C C . TRP A 1 84 ? -3.169 -9.926 -34.159 1.00 94.44 84 TRP A C 1
ATOM 595 O O . TRP A 1 84 ? -3.857 -8.972 -33.801 1.00 94.44 84 TRP A O 1
ATOM 605 N N . VAL A 1 85 ? -1.854 -9.973 -34.009 1.00 93.75 85 VAL A N 1
ATOM 606 C CA . VAL A 1 85 ? -1.060 -8.966 -33.317 1.00 93.75 85 VAL A CA 1
ATOM 607 C C . VAL A 1 85 ? -0.175 -8.270 -34.336 1.00 93.75 85 VAL A C 1
ATOM 609 O O . VAL A 1 85 ? 0.569 -8.922 -35.074 1.00 93.75 85 VAL A O 1
ATOM 612 N N . TYR A 1 86 ? -0.248 -6.948 -34.356 1.00 93.94 86 TYR A N 1
ATOM 613 C CA . TYR A 1 86 ? 0.510 -6.089 -35.255 1.00 93.94 86 TYR A CA 1
ATOM 614 C C . TYR A 1 86 ? 1.427 -5.178 -34.454 1.00 93.94 86 TYR A C 1
ATOM 616 O O . TYR A 1 86 ? 1.035 -4.694 -33.394 1.00 93.94 86 TYR A O 1
ATOM 624 N N . TRP A 1 87 ? 2.611 -4.900 -34.991 1.00 92.69 87 TRP A N 1
ATOM 625 C CA . TRP A 1 87 ? 3.402 -3.756 -34.550 1.00 92.69 87 TRP A CA 1
ATOM 626 C C . TRP A 1 87 ? 2.682 -2.469 -34.940 1.00 92.69 87 TRP A C 1
ATOM 628 O O . TRP A 1 87 ? 2.145 -2.387 -36.046 1.00 92.69 87 TRP A O 1
ATOM 638 N N . ALA A 1 88 ? 2.675 -1.478 -34.056 1.00 92.56 88 ALA A N 1
ATOM 639 C CA . ALA A 1 88 ? 2.018 -0.205 -34.297 1.00 92.56 88 ALA A CA 1
ATOM 640 C C . ALA A 1 88 ? 2.791 0.973 -33.692 1.00 92.56 88 ALA A C 1
ATOM 642 O O . ALA A 1 88 ? 3.652 0.812 -32.821 1.00 92.56 88 ALA A O 1
ATOM 643 N N . ASP A 1 89 ? 2.468 2.168 -34.174 1.00 89.44 89 ASP A N 1
ATOM 644 C CA . ASP A 1 89 ? 2.863 3.412 -33.521 1.00 89.44 89 ASP A CA 1
ATOM 645 C C . ASP A 1 89 ? 1.941 3.751 -32.332 1.00 89.44 89 ASP A C 1
ATOM 647 O O . ASP A 1 89 ? 1.012 3.013 -31.992 1.00 89.44 89 ASP A O 1
ATOM 651 N N . GLU A 1 90 ? 2.184 4.901 -31.705 1.00 84.81 90 GLU A N 1
ATOM 652 C CA . GLU A 1 90 ? 1.466 5.367 -30.511 1.00 84.81 90 GLU A CA 1
ATOM 653 C C . GLU A 1 90 ? -0.024 5.635 -30.763 1.00 84.81 90 GLU A C 1
ATOM 655 O O . GLU A 1 90 ? -0.815 5.640 -29.819 1.00 84.81 90 GLU A O 1
ATOM 660 N N . ASN A 1 91 ? -0.403 5.822 -32.031 1.00 87.00 91 ASN A N 1
ATOM 661 C CA . ASN A 1 91 ? -1.769 6.082 -32.476 1.00 87.00 91 ASN A CA 1
ATOM 662 C C . ASN A 1 91 ? -2.488 4.796 -32.913 1.00 87.00 91 ASN A C 1
ATOM 664 O O . ASN A 1 91 ? -3.637 4.849 -33.356 1.00 87.00 91 ASN A O 1
ATOM 668 N N . GLY A 1 92 ? -1.826 3.640 -32.812 1.00 86.62 92 GLY A N 1
ATOM 669 C CA . GLY A 1 92 ? -2.365 2.357 -33.247 1.00 86.62 92 GLY A CA 1
ATOM 670 C C . GLY A 1 92 ? -2.356 2.155 -34.755 1.00 86.62 92 GLY A C 1
ATOM 671 O O . GLY A 1 92 ? -3.074 1.293 -35.266 1.00 86.62 92 GLY A O 1
ATOM 672 N N . GLN A 1 93 ? -1.543 2.912 -35.492 1.00 90.75 93 GLN A N 1
ATOM 673 C CA . GLN A 1 93 ? -1.355 2.655 -36.908 1.00 90.75 93 GLN A CA 1
ATOM 674 C C . GLN A 1 93 ? -0.469 1.417 -37.084 1.00 90.75 93 GLN A C 1
ATOM 676 O O . GLN A 1 93 ? 0.743 1.456 -36.871 1.00 90.75 93 GLN A O 1
ATOM 681 N N . ALA A 1 94 ? -1.091 0.304 -37.479 1.00 91.38 94 ALA A N 1
ATOM 682 C CA . ALA A 1 94 ? -0.398 -0.955 -37.717 1.00 91.38 94 ALA A CA 1
ATOM 683 C C . ALA A 1 94 ? 0.625 -0.846 -38.864 1.00 91.38 94 ALA A C 1
ATOM 685 O O . ALA A 1 94 ? 0.378 -0.212 -39.894 1.00 91.38 94 ALA A O 1
ATOM 686 N N . SER A 1 95 ? 1.761 -1.521 -38.700 1.00 87.94 95 SER A N 1
ATOM 687 C CA . SER A 1 95 ? 2.839 -1.602 -39.680 1.00 87.94 95 SER A CA 1
ATOM 688 C C . SER A 1 95 ? 3.018 -3.037 -40.174 1.00 87.94 95 SER A C 1
ATOM 690 O O . SER A 1 95 ? 3.205 -3.963 -39.386 1.00 87.94 95 SER A O 1
ATOM 692 N N . GLY A 1 96 ? 3.005 -3.213 -41.498 1.00 88.31 96 GLY A N 1
ATOM 693 C CA . GLY A 1 96 ? 3.269 -4.496 -42.150 1.00 88.31 96 GLY A CA 1
ATOM 694 C C . GLY A 1 96 ? 2.168 -5.548 -41.971 1.00 88.31 96 GLY A C 1
ATOM 695 O O . GLY A 1 96 ? 0.993 -5.237 -41.795 1.00 88.31 96 GLY A O 1
ATOM 696 N N . GLU A 1 97 ? 2.568 -6.814 -42.085 1.00 92.38 97 GLU A N 1
ATOM 697 C CA . GLU A 1 97 ? 1.705 -7.978 -41.861 1.00 92.38 97 GLU A CA 1
ATOM 698 C C . GLU A 1 97 ? 1.594 -8.303 -40.364 1.00 92.38 97 GLU A C 1
ATOM 700 O O . GLU A 1 97 ? 2.436 -7.889 -39.566 1.00 92.38 97 GLU A O 1
ATOM 705 N N . ALA A 1 98 ? 0.587 -9.098 -39.987 1.00 92.19 98 ALA A N 1
ATOM 706 C CA . ALA A 1 98 ? 0.442 -9.568 -38.609 1.00 92.19 98 ALA A CA 1
ATOM 707 C C . ALA A 1 98 ? 1.720 -10.287 -38.155 1.00 92.19 98 ALA A C 1
ATOM 709 O O . ALA A 1 98 ? 2.112 -11.308 -38.728 1.00 92.19 98 ALA A O 1
ATOM 710 N N . TRP A 1 99 ? 2.347 -9.750 -37.112 1.00 91.88 99 TRP A N 1
ATOM 711 C CA . TRP A 1 99 ? 3.578 -10.276 -36.537 1.00 91.88 99 TRP A CA 1
ATOM 712 C C . TRP A 1 99 ? 3.335 -11.594 -35.797 1.00 91.88 99 TRP A C 1
ATOM 714 O O . TRP A 1 99 ? 4.141 -12.520 -35.897 1.00 91.88 99 TRP A O 1
ATOM 724 N N . PHE A 1 100 ? 2.198 -11.708 -35.108 1.00 90.56 100 PHE A N 1
ATOM 725 C CA . PHE A 1 100 ? 1.803 -12.921 -34.400 1.00 90.56 100 PHE A CA 1
ATOM 726 C C . PHE A 1 100 ? 0.314 -13.221 -34.596 1.00 90.56 100 PHE A C 1
ATOM 728 O O . PHE A 1 100 ? -0.503 -12.314 -34.739 1.00 90.56 100 PHE A O 1
ATOM 735 N N . LYS A 1 101 ? -0.049 -14.508 -34.603 1.00 92.19 101 LYS A N 1
ATOM 736 C CA . LYS A 1 101 ? -1.440 -14.979 -34.643 1.00 92.19 101 LYS A CA 1
ATOM 737 C C . LYS A 1 101 ? -1.609 -16.077 -33.602 1.00 92.19 101 LYS A C 1
ATOM 739 O O . LYS A 1 101 ? -0.884 -17.071 -33.646 1.00 92.19 101 LYS A O 1
ATOM 744 N N . SER A 1 102 ? -2.539 -15.895 -32.672 1.00 91.06 102 SER A N 1
ATOM 745 C CA . SER A 1 102 ? -2.807 -16.891 -31.632 1.00 91.06 102 SER A CA 1
ATOM 746 C C . SER A 1 102 ? -3.551 -18.119 -32.174 1.00 91.06 102 SER A C 1
ATOM 748 O O . SER A 1 102 ? -4.030 -18.139 -33.310 1.00 91.06 102 SER A O 1
ATOM 750 N N . SER A 1 103 ? -3.615 -19.177 -31.362 1.00 84.19 103 SER A N 1
ATOM 751 C CA . SER A 1 103 ? -4.234 -20.450 -31.747 1.00 84.19 103 SER A CA 1
ATOM 752 C C . SER A 1 103 ? -5.735 -20.496 -31.449 1.00 84.19 103 SER A C 1
ATOM 754 O O . SER A 1 103 ? -6.171 -19.986 -30.420 1.00 84.19 103 SER A O 1
ATOM 756 N N . ALA A 1 104 ? -6.489 -21.242 -32.259 1.00 76.81 104 ALA A N 1
ATOM 757 C CA . ALA A 1 104 ? -7.937 -21.419 -32.095 1.00 76.81 104 ALA A CA 1
ATOM 758 C C . ALA A 1 104 ? -8.381 -22.114 -30.807 1.00 76.81 104 ALA A C 1
ATOM 760 O O . ALA A 1 104 ? -9.515 -21.939 -30.379 1.00 76.81 104 ALA A O 1
ATOM 761 N N . ASN A 1 105 ? -7.498 -22.864 -30.146 1.00 75.50 105 ASN A N 1
ATOM 762 C CA . ASN A 1 105 ? -7.848 -23.524 -28.888 1.00 75.50 105 ASN A CA 1
ATOM 763 C C . ASN A 1 105 ? -7.942 -22.538 -27.714 1.00 75.50 105 ASN A C 1
ATOM 765 O O . ASN A 1 105 ? -8.631 -22.822 -26.737 1.00 75.50 105 ASN A O 1
ATOM 769 N N . ASN A 1 106 ? -7.215 -21.419 -27.784 1.00 79.06 106 ASN A N 1
ATOM 770 C CA . ASN A 1 106 ? -7.252 -20.362 -26.779 1.00 79.06 106 ASN A CA 1
ATOM 771 C C . ASN A 1 106 ? -6.797 -19.032 -27.410 1.00 79.06 106 ASN A C 1
ATOM 773 O O . ASN A 1 106 ? -5.633 -18.644 -27.263 1.00 79.06 106 ASN A O 1
ATOM 777 N N . PRO A 1 107 ? -7.683 -18.350 -28.157 1.00 80.19 107 PRO A N 1
ATOM 778 C CA . PRO A 1 107 ? -7.301 -17.215 -28.992 1.00 80.19 107 PRO A CA 1
ATOM 779 C C . PRO A 1 107 ? -6.805 -16.011 -28.182 1.00 80.19 107 PRO A C 1
ATOM 781 O O . PRO A 1 107 ? -6.015 -15.218 -28.689 1.00 80.19 107 PRO A O 1
ATOM 784 N N . TYR A 1 108 ? -7.192 -15.896 -26.913 1.00 85.88 108 TYR A N 1
ATOM 785 C CA . TYR A 1 108 ? -6.831 -14.768 -26.050 1.00 85.88 108 TYR A CA 1
ATOM 786 C C . TYR A 1 108 ? -5.662 -15.062 -25.100 1.00 85.88 108 TYR A C 1
ATOM 788 O O . TYR A 1 108 ? -5.299 -14.219 -24.285 1.00 85.88 108 TYR A O 1
ATOM 796 N N . SER A 1 109 ? -5.034 -16.235 -25.216 1.00 83.06 109 SER A N 1
ATOM 797 C CA . SER A 1 109 ? -3.775 -16.537 -24.535 1.00 83.06 109 SER A CA 1
ATOM 798 C C . SER A 1 109 ? -2.622 -16.388 -25.520 1.00 83.06 109 SER A C 1
ATOM 800 O O . SER A 1 109 ? -2.429 -17.214 -26.415 1.00 83.06 109 SER A O 1
ATOM 802 N N . ILE A 1 110 ? -1.871 -15.297 -25.376 1.00 85.25 110 ILE A N 1
ATOM 803 C CA . ILE A 1 110 ? -0.788 -14.940 -26.290 1.00 85.25 110 ILE A CA 1
ATOM 804 C C . ILE A 1 110 ? 0.542 -15.047 -25.552 1.00 85.25 110 ILE A C 1
ATOM 806 O O . ILE A 1 110 ? 0.900 -14.176 -24.762 1.00 85.25 110 ILE A O 1
ATOM 810 N N . ALA A 1 111 ? 1.286 -16.112 -25.840 1.00 85.94 111 ALA A N 1
ATOM 811 C CA . ALA A 1 111 ? 2.707 -16.189 -25.530 1.00 85.94 111 ALA A CA 1
ATOM 812 C C . ALA A 1 111 ? 3.490 -15.581 -26.695 1.00 85.94 111 ALA A C 1
ATOM 814 O O . ALA A 1 111 ? 3.355 -16.024 -27.839 1.00 85.94 111 ALA A O 1
ATOM 815 N N . LEU A 1 112 ? 4.278 -14.550 -26.407 1.00 82.88 112 LEU A N 1
ATOM 816 C CA . LEU A 1 112 ? 5.076 -13.866 -27.411 1.00 82.88 112 LEU A CA 1
ATOM 817 C C . LEU A 1 112 ? 6.208 -14.780 -27.898 1.00 82.88 112 LEU A C 1
ATOM 819 O O . LEU A 1 112 ? 6.770 -15.535 -27.097 1.00 82.88 112 LEU A O 1
ATOM 823 N N . PRO A 1 113 ? 6.565 -14.733 -29.196 1.00 82.31 113 PRO A N 1
ATOM 824 C CA . PRO A 1 113 ? 7.706 -15.476 -29.704 1.00 82.31 113 PRO A CA 1
ATOM 825 C C . PRO A 1 113 ? 8.983 -15.104 -28.940 1.00 82.31 113 PRO A C 1
ATOM 827 O O . PRO A 1 113 ? 9.216 -13.916 -28.689 1.00 82.31 113 PRO A O 1
ATOM 830 N N . PRO A 1 114 ? 9.830 -16.090 -28.599 1.00 73.50 114 PRO A N 1
ATOM 831 C CA . PRO A 1 114 ? 11.069 -15.817 -27.888 1.00 73.50 114 PRO A CA 1
ATOM 832 C C . PRO A 1 114 ? 11.972 -14.903 -28.728 1.00 73.50 114 PRO A C 1
ATOM 834 O O . PRO A 1 114 ? 12.184 -15.169 -29.910 1.00 73.50 114 PRO A O 1
ATOM 837 N N . GLN A 1 115 ? 12.523 -13.864 -28.092 1.00 71.88 115 GLN A N 1
ATOM 838 C CA . GLN A 1 115 ? 13.529 -12.949 -28.659 1.00 71.88 115 GLN A CA 1
ATOM 839 C C . GLN A 1 115 ? 13.058 -12.158 -29.889 1.00 71.88 115 GLN A C 1
ATOM 841 O O . GLN A 1 115 ? 13.664 -12.210 -30.962 1.00 71.88 115 GLN A O 1
ATOM 846 N N . SER A 1 116 ? 11.975 -11.399 -29.743 1.00 81.88 116 SER A N 1
ATOM 847 C CA . SER A 1 116 ? 11.427 -10.622 -30.855 1.00 81.88 116 SER A CA 1
ATOM 848 C C . SER A 1 116 ? 11.943 -9.192 -30.852 1.00 81.88 116 SER A C 1
ATOM 850 O O . SER A 1 116 ? 11.639 -8.434 -29.940 1.00 81.88 116 SER A O 1
ATOM 852 N N . SER A 1 117 ? 12.706 -8.810 -31.878 1.00 86.69 117 SER A N 1
ATOM 853 C CA . SER A 1 117 ? 13.188 -7.433 -32.007 1.00 86.69 117 SER A CA 1
ATOM 854 C C . SER A 1 117 ? 12.050 -6.482 -32.367 1.00 86.69 117 SER A C 1
ATOM 856 O O . SER A 1 117 ? 11.361 -6.686 -33.370 1.00 86.69 117 SER A O 1
ATOM 858 N N . ILE A 1 118 ? 11.874 -5.449 -31.543 1.00 85.56 118 ILE A N 1
ATOM 859 C CA . ILE A 1 118 ? 10.917 -4.366 -31.747 1.00 85.56 118 ILE A CA 1
ATOM 860 C C . ILE A 1 118 ? 11.379 -3.550 -32.968 1.00 85.56 118 ILE A C 1
ATOM 862 O O . ILE A 1 118 ? 12.489 -3.006 -32.958 1.00 85.56 118 ILE A O 1
ATOM 866 N N . PRO A 1 119 ? 10.572 -3.454 -34.042 1.00 87.12 119 PRO A N 1
ATOM 867 C CA . PRO A 1 119 ? 10.949 -2.695 -35.228 1.00 87.12 119 PRO A CA 1
ATOM 868 C C . PRO A 1 119 ? 11.100 -1.198 -34.937 1.00 87.12 119 PRO A C 1
ATOM 870 O O . PRO A 1 119 ? 10.434 -0.643 -34.063 1.00 87.12 119 PRO A O 1
ATOM 873 N N . ALA A 1 120 ? 11.916 -0.508 -35.735 1.00 84.06 120 ALA A N 1
ATOM 874 C CA . ALA A 1 120 ? 12.043 0.945 -35.643 1.00 84.06 120 ALA A CA 1
ATOM 875 C C . ALA A 1 120 ? 10.681 1.651 -35.804 1.00 84.06 120 ALA A C 1
ATOM 877 O O . ALA A 1 120 ? 9.856 1.230 -36.615 1.00 84.06 120 ALA A O 1
ATOM 878 N N . ASN A 1 121 ? 10.490 2.758 -35.076 1.00 81.69 121 ASN A N 1
ATOM 879 C CA . ASN A 1 121 ? 9.250 3.550 -35.036 1.00 81.69 121 ASN A CA 1
ATOM 880 C C . ASN A 1 121 ? 8.019 2.783 -34.522 1.00 81.69 121 ASN A C 1
ATOM 882 O O . ASN A 1 121 ? 6.892 3.124 -34.872 1.00 81.69 121 ASN A O 1
ATOM 886 N N . THR A 1 122 ? 8.235 1.754 -33.705 1.00 86.00 122 THR A N 1
ATOM 887 C CA . THR A 1 122 ? 7.164 1.015 -33.034 1.00 86.00 122 THR A CA 1
ATOM 888 C C . THR A 1 122 ? 7.099 1.439 -31.576 1.00 86.00 122 THR A C 1
ATOM 890 O O . THR A 1 122 ? 8.124 1.466 -30.897 1.00 86.00 122 THR A O 1
ATOM 893 N N . SER A 1 123 ? 5.901 1.745 -31.093 1.00 84.75 123 SER A N 1
ATOM 894 C CA . SER A 1 123 ? 5.654 2.113 -29.692 1.00 84.75 123 SER A CA 1
ATOM 895 C C . SER A 1 123 ? 4.422 1.427 -29.099 1.00 84.75 123 SER A C 1
ATOM 897 O O . SER A 1 123 ? 4.070 1.681 -27.947 1.00 84.75 123 SER A O 1
ATOM 899 N N . ALA A 1 124 ? 3.775 0.539 -29.857 1.00 88.56 124 ALA A N 1
ATOM 900 C CA . ALA A 1 124 ? 2.637 -0.232 -29.392 1.00 88.56 124 ALA A CA 1
ATOM 901 C C . ALA A 1 124 ? 2.467 -1.556 -30.157 1.00 88.56 124 ALA A C 1
ATOM 903 O O . ALA A 1 124 ? 3.087 -1.805 -31.198 1.00 88.56 124 ALA A O 1
ATOM 904 N N . LEU A 1 125 ? 1.551 -2.385 -29.656 1.00 91.00 125 LEU A N 1
ATOM 905 C CA . LEU A 1 125 ? 0.892 -3.440 -30.422 1.00 91.00 125 LEU A CA 1
ATOM 906 C C . LEU A 1 125 ? -0.568 -3.074 -30.664 1.00 91.00 125 LEU A C 1
ATOM 908 O O . LEU A 1 125 ? -1.193 -2.411 -29.841 1.00 91.00 125 LEU A O 1
ATOM 912 N N . VAL A 1 126 ? -1.140 -3.580 -31.753 1.00 93.50 126 VAL A N 1
ATOM 913 C CA . VAL A 1 126 ? -2.594 -3.592 -31.949 1.00 93.50 126 VAL A CA 1
ATOM 914 C C . VAL A 1 126 ? -3.073 -5.025 -32.118 1.00 93.50 126 VAL A C 1
ATOM 916 O O . VAL A 1 126 ? -2.527 -5.789 -32.918 1.00 93.50 126 VAL A O 1
ATOM 919 N N . LEU A 1 127 ? -4.086 -5.391 -31.333 1.00 94.44 127 LEU A N 1
ATOM 920 C CA . LEU A 1 127 ? -4.676 -6.724 -31.296 1.00 94.44 127 LEU A CA 1
ATOM 921 C C . LEU A 1 127 ? -6.039 -6.716 -31.988 1.00 94.44 127 LEU A C 1
ATOM 923 O O . LEU A 1 127 ? -6.930 -5.975 -31.583 1.00 94.44 127 LEU A O 1
ATOM 927 N N . HIS A 1 128 ? -6.220 -7.584 -32.980 1.00 94.81 128 HIS A N 1
ATOM 928 C CA . HIS A 1 128 ? -7.492 -7.782 -33.674 1.00 94.81 128 HIS A CA 1
ATOM 929 C C . HIS A 1 128 ? -7.987 -9.220 -33.495 1.00 94.81 128 HIS A C 1
ATOM 931 O O . HIS A 1 128 ? -7.351 -10.146 -34.013 1.00 94.81 128 HIS A O 1
ATOM 937 N N . PRO A 1 129 ? -9.123 -9.444 -32.812 1.00 94.38 129 PRO A N 1
ATOM 938 C CA . PRO A 1 129 ? -9.859 -10.698 -32.922 1.00 94.38 129 PRO A CA 1
ATOM 939 C C . PRO A 1 129 ? -10.176 -11.034 -34.385 1.00 94.38 129 PRO A C 1
ATOM 941 O O . PRO A 1 129 ? -10.539 -10.165 -35.177 1.00 94.38 129 PRO A O 1
ATOM 944 N N . ALA A 1 130 ? -10.021 -12.298 -34.763 1.00 94.06 130 ALA A N 1
ATOM 945 C CA . ALA A 1 130 ? -10.126 -12.744 -36.145 1.00 94.06 130 ALA A CA 1
ATOM 946 C C . ALA A 1 130 ? -10.729 -14.146 -36.248 1.00 94.06 130 ALA A C 1
ATOM 948 O O . ALA A 1 130 ? -10.469 -15.016 -35.415 1.00 94.06 130 ALA A O 1
ATOM 949 N N . ASN A 1 131 ? -11.484 -14.387 -37.315 1.00 92.31 131 ASN A N 1
ATOM 950 C CA . ASN A 1 131 ? -11.970 -15.713 -37.695 1.00 92.31 131 ASN A CA 1
ATOM 951 C C . ASN A 1 131 ? -11.896 -15.898 -39.220 1.00 92.31 131 ASN A C 1
ATOM 953 O O . ASN A 1 131 ? -11.330 -15.068 -39.935 1.00 92.31 131 ASN A O 1
ATOM 957 N N . ALA A 1 132 ? -12.475 -16.984 -39.738 1.00 90.38 132 ALA A N 1
ATOM 958 C CA . ALA A 1 132 ? -12.477 -17.278 -41.174 1.00 90.38 132 ALA A CA 1
ATOM 959 C C . ALA A 1 132 ? -13.141 -16.196 -42.057 1.00 90.38 132 ALA A C 1
ATOM 961 O O . ALA A 1 132 ? -12.871 -16.156 -43.257 1.00 90.38 132 ALA A O 1
ATOM 962 N N . GLN A 1 133 ? -14.002 -15.338 -41.496 1.00 92.56 133 GLN A N 1
ATOM 963 C CA . GLN A 1 133 ? -14.678 -14.256 -42.220 1.00 92.56 133 GLN A CA 1
ATOM 964 C C . GLN A 1 133 ? -13.856 -12.965 -42.275 1.00 92.56 133 GLN A C 1
ATOM 966 O O . GLN A 1 133 ? -14.046 -12.169 -43.193 1.00 92.56 133 GLN A O 1
ATOM 971 N N . GLY A 1 134 ? -12.948 -12.741 -41.321 1.00 91.50 134 GLY A N 1
ATOM 972 C CA . GLY A 1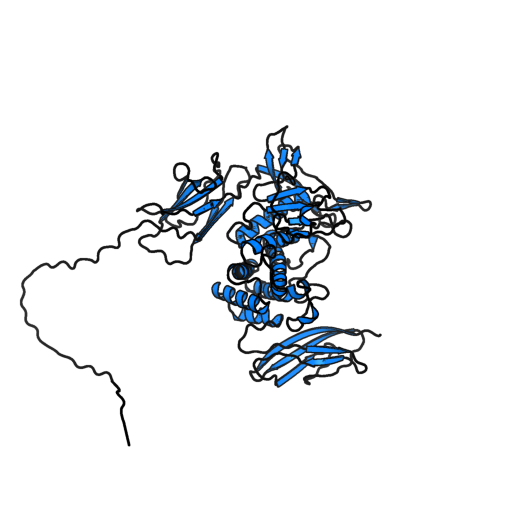 134 ? -12.092 -11.558 -41.311 1.00 91.50 134 GLY A CA 1
ATOM 973 C C . GLY A 1 134 ? -11.628 -11.119 -39.925 1.00 91.50 134 GLY A C 1
ATOM 974 O O . GLY A 1 134 ? -11.788 -11.831 -38.933 1.00 91.50 134 GLY A O 1
ATOM 975 N N . LEU A 1 135 ? -11.036 -9.924 -39.899 1.00 93.19 135 LEU A N 1
ATOM 976 C CA . LEU A 1 135 ? -10.536 -9.221 -38.716 1.00 93.19 135 LEU A CA 1
ATOM 977 C C . LEU A 1 135 ? -11.610 -8.300 -38.154 1.00 93.19 135 LEU A C 1
ATOM 979 O O . LEU A 1 135 ? -12.316 -7.652 -38.927 1.00 93.19 135 LEU A O 1
ATOM 983 N N . SER A 1 136 ? -11.665 -8.176 -36.833 1.00 93.00 136 SER A N 1
ATOM 984 C CA . SER A 1 136 ? -12.462 -7.145 -36.183 1.00 93.00 136 SER A CA 1
ATOM 985 C C . SER A 1 136 ? -12.134 -5.764 -36.748 1.00 93.00 136 SER A C 1
ATOM 987 O O . SER A 1 136 ? -10.970 -5.412 -36.946 1.00 93.00 136 SER A O 1
ATOM 989 N N . GLU A 1 137 ? -13.174 -4.967 -36.988 1.00 90.06 137 GLU A N 1
ATOM 990 C CA . GLU A 1 137 ? -13.028 -3.617 -37.545 1.00 90.06 137 GLU A CA 1
ATOM 991 C C . GLU A 1 137 ? -12.207 -2.706 -36.620 1.00 90.06 137 GLU A C 1
ATOM 993 O O . GLU A 1 137 ? -11.393 -1.909 -37.080 1.00 90.06 137 GLU A O 1
ATOM 998 N N . GLN A 1 138 ? -12.385 -2.866 -35.308 1.00 90.75 138 GLN A N 1
ATOM 999 C CA . GLN A 1 138 ? -11.610 -2.175 -34.282 1.00 90.75 138 GLN A CA 1
ATOM 1000 C C . GLN A 1 138 ? -10.574 -3.123 -33.679 1.00 90.75 138 GLN A C 1
ATOM 1002 O O . GLN A 1 138 ? -10.873 -4.293 -33.434 1.00 90.75 138 GLN A O 1
ATOM 1007 N N . GLY A 1 139 ? -9.371 -2.614 -33.427 1.00 91.25 139 GLY A N 1
ATOM 1008 C CA . GLY A 1 139 ? -8.330 -3.309 -32.674 1.00 91.25 139 GLY A CA 1
ATOM 1009 C C . GLY A 1 139 ? -8.179 -2.727 -31.271 1.00 91.25 139 GLY A C 1
ATOM 1010 O O . GLY A 1 139 ? -8.649 -1.623 -30.998 1.00 91.25 139 GLY A O 1
ATOM 1011 N N . THR A 1 140 ? -7.520 -3.465 -30.384 1.00 92.25 140 THR A N 1
ATOM 1012 C CA . THR A 1 140 ? -7.121 -2.970 -29.061 1.00 92.25 140 THR A CA 1
ATOM 1013 C C . THR A 1 140 ? -5.671 -2.531 -29.109 1.00 92.25 140 THR A C 1
ATOM 1015 O O . THR A 1 140 ? -4.788 -3.351 -29.366 1.00 92.25 140 THR A O 1
ATOM 1018 N N . LEU A 1 141 ? -5.440 -1.243 -28.862 1.00 90.44 141 LEU A N 1
ATOM 1019 C CA . LEU A 1 141 ? -4.105 -0.677 -28.720 1.00 90.44 141 LEU A CA 1
ATOM 1020 C C . LEU A 1 141 ? -3.507 -1.086 -27.373 1.00 90.44 141 LEU A C 1
ATOM 1022 O O . LEU A 1 141 ? -4.137 -0.915 -26.334 1.00 90.44 141 LEU A O 1
ATOM 1026 N N . VAL A 1 142 ? -2.276 -1.580 -27.402 1.00 86.44 142 VAL A N 1
ATOM 1027 C CA . VAL A 1 142 ? -1.472 -1.884 -26.221 1.00 86.44 142 VAL A CA 1
ATOM 1028 C C . VAL A 1 142 ? -0.191 -1.081 -26.329 1.00 86.44 142 VAL A C 1
ATOM 1030 O O . VAL A 1 142 ? 0.735 -1.469 -27.043 1.00 86.44 142 VAL A O 1
ATOM 1033 N N . GLN A 1 143 ? -0.170 0.073 -25.667 1.00 81.50 143 GLN A N 1
ATOM 1034 C CA . GLN A 1 143 ? 0.998 0.947 -25.651 1.00 81.50 143 GLN A CA 1
ATOM 1035 C C . GLN A 1 143 ? 2.152 0.286 -24.895 1.00 81.50 143 GLN A C 1
ATOM 1037 O O . GLN A 1 143 ? 1.950 -0.409 -23.894 1.00 81.50 143 GLN A O 1
ATOM 1042 N N . PHE A 1 144 ? 3.373 0.491 -25.383 1.00 72.56 144 PHE A N 1
ATOM 1043 C CA . PHE A 1 144 ? 4.561 0.028 -24.688 1.00 72.56 144 PHE A CA 1
ATOM 1044 C C . PHE A 1 144 ? 4.864 0.929 -23.499 1.00 72.56 144 PHE A C 1
ATOM 1046 O O . PHE A 1 144 ? 5.273 2.075 -23.661 1.00 72.56 144 PHE A O 1
ATOM 1053 N N . HIS A 1 145 ? 4.787 0.351 -22.306 1.00 70.31 145 HIS A N 1
ATOM 1054 C CA . HIS A 1 145 ? 5.697 0.719 -21.229 1.00 70.31 145 HIS A CA 1
ATOM 1055 C C . HIS A 1 145 ? 6.974 -0.097 -21.469 1.00 70.31 145 HIS A C 1
ATOM 1057 O O . HIS A 1 145 ? 7.158 -1.170 -20.902 1.00 70.31 145 HIS A O 1
ATOM 1063 N N . ASP A 1 146 ? 7.744 0.334 -22.472 1.00 65.38 146 ASP A N 1
ATOM 1064 C CA . ASP A 1 146 ? 8.876 -0.407 -23.043 1.00 65.38 146 ASP A CA 1
ATOM 1065 C C . ASP A 1 146 ? 9.907 -0.741 -21.964 1.00 65.38 146 ASP A C 1
ATOM 1067 O O . ASP A 1 146 ? 10.331 0.152 -21.235 1.00 65.38 146 ASP A O 1
ATOM 1071 N N . PHE A 1 147 ? 10.333 -2.000 -21.862 1.00 74.06 147 PHE A N 1
ATOM 1072 C CA . PHE A 1 147 ? 11.402 -2.365 -20.946 1.00 74.06 147 PHE A CA 1
ATOM 1073 C C . PHE A 1 147 ? 12.762 -2.136 -21.615 1.00 74.06 147 PHE A C 1
ATOM 1075 O O . PHE A 1 147 ? 13.196 -2.855 -22.510 1.00 74.06 147 PHE A O 1
ATOM 1082 N N . LYS A 1 148 ? 13.477 -1.115 -21.148 1.00 79.62 148 LYS A N 1
ATOM 1083 C CA . LYS A 1 148 ? 14.790 -0.695 -21.666 1.00 79.62 148 LYS A CA 1
ATOM 1084 C C . LYS A 1 148 ? 15.966 -1.189 -20.829 1.00 79.62 148 LYS A C 1
ATOM 1086 O O . LYS A 1 148 ? 17.105 -0.811 -21.103 1.00 79.62 148 LYS A O 1
ATOM 1091 N N . GLY A 1 149 ? 15.704 -2.006 -19.808 1.00 77.19 149 GLY A N 1
ATOM 1092 C CA . GLY A 1 149 ? 16.708 -2.515 -18.878 1.00 77.19 149 GLY A CA 1
ATOM 1093 C C . GLY A 1 149 ? 17.637 -3.552 -19.510 1.00 77.19 149 GLY A C 1
ATOM 1094 O O . GLY A 1 149 ? 17.506 -4.724 -19.190 1.00 77.19 149 GLY A O 1
ATOM 1095 N N . ASN A 1 150 ? 18.551 -3.118 -20.385 1.00 85.31 150 ASN A N 1
ATOM 1096 C CA . ASN A 1 150 ? 19.482 -3.947 -21.167 1.00 85.31 150 ASN A CA 1
ATOM 1097 C C . ASN A 1 150 ? 20.830 -4.232 -20.487 1.00 85.31 150 ASN A C 1
ATOM 1099 O O . ASN A 1 150 ? 21.763 -4.713 -21.131 1.00 85.31 150 ASN A O 1
ATOM 1103 N N . ALA A 1 151 ? 20.962 -3.892 -19.207 1.00 89.25 151 ALA A N 1
ATOM 1104 C CA . ALA A 1 151 ? 22.127 -4.208 -18.403 1.00 89.25 151 ALA A CA 1
ATOM 1105 C C . ALA A 1 151 ? 21.716 -4.665 -17.001 1.00 89.25 151 ALA A C 1
ATOM 1107 O O . ALA A 1 151 ? 20.778 -4.142 -16.399 1.00 89.25 151 ALA A O 1
ATOM 1108 N N . GLN A 1 152 ? 22.457 -5.647 -16.487 1.00 92.31 152 GLN A N 1
ATOM 1109 C CA . GLN A 1 152 ? 22.275 -6.217 -15.156 1.00 92.31 152 GLN A CA 1
ATOM 1110 C C . GLN A 1 152 ? 23.297 -5.591 -14.206 1.00 92.31 152 GLN A C 1
ATOM 1112 O O . GLN A 1 152 ? 24.487 -5.899 -14.250 1.00 92.31 152 GLN A O 1
ATOM 1117 N N . LEU A 1 153 ? 22.826 -4.667 -13.379 1.00 96.19 153 LEU A N 1
ATOM 1118 C CA . LEU A 1 153 ? 23.614 -3.901 -12.426 1.00 96.19 153 LEU A CA 1
ATOM 1119 C C . LEU A 1 153 ? 23.733 -4.640 -11.094 1.00 96.19 153 LEU A C 1
ATOM 1121 O O . LEU A 1 153 ? 22.751 -5.150 -10.553 1.00 96.19 153 LEU A O 1
ATOM 1125 N N . SER A 1 154 ? 24.949 -4.656 -10.561 1.00 98.31 154 SER A N 1
ATOM 1126 C CA . SER A 1 154 ? 25.245 -5.095 -9.197 1.00 98.31 154 SER A CA 1
ATOM 1127 C C . SER A 1 154 ? 25.571 -3.901 -8.297 1.00 98.31 154 SER A C 1
ATOM 1129 O O . SER A 1 154 ? 25.831 -2.791 -8.772 1.00 98.31 154 SER A O 1
ATOM 1131 N N . GLY A 1 155 ? 25.554 -4.107 -6.985 1.00 98.25 155 GLY A N 1
ATOM 1132 C CA . GLY A 1 155 ? 25.870 -3.054 -6.023 1.00 98.25 155 GLY A CA 1
ATOM 1133 C C . GLY A 1 155 ? 25.226 -3.284 -4.663 1.00 98.25 155 GLY A C 1
ATOM 1134 O O . GLY A 1 155 ? 24.386 -4.172 -4.521 1.00 98.25 155 GLY A O 1
ATOM 1135 N N . PRO A 1 156 ? 25.588 -2.487 -3.651 1.00 98.38 156 PRO A N 1
ATOM 1136 C CA . PRO A 1 156 ? 25.018 -2.634 -2.330 1.00 98.38 156 PRO A CA 1
ATOM 1137 C C . PRO A 1 156 ? 23.594 -2.073 -2.284 1.00 98.38 156 PRO A C 1
ATOM 1139 O O . PRO A 1 156 ? 23.232 -1.197 -3.071 1.00 98.38 156 PRO A O 1
ATOM 1142 N N . GLY A 1 157 ? 22.822 -2.525 -1.309 1.00 97.88 157 GLY A N 1
ATOM 1143 C CA . GLY A 1 157 ? 21.574 -1.902 -0.894 1.00 97.88 157 GLY A CA 1
ATOM 1144 C C . GLY A 1 157 ? 21.323 -2.135 0.591 1.00 97.88 157 GLY A C 1
ATOM 1145 O O . GLY A 1 157 ? 22.135 -2.757 1.287 1.00 97.88 157 GLY A O 1
ATOM 1146 N N . GLY A 1 158 ? 20.213 -1.598 1.073 1.00 96.19 158 GLY A N 1
ATOM 1147 C CA . GLY A 1 158 ? 19.795 -1.718 2.457 1.00 96.19 158 GLY A CA 1
ATOM 1148 C C . GLY A 1 158 ? 20.563 -0.818 3.411 1.00 96.19 158 GLY A C 1
ATOM 1149 O O . GLY A 1 158 ? 21.243 0.141 3.023 1.00 96.19 158 GLY A O 1
ATOM 1150 N N . SER A 1 159 ? 20.436 -1.148 4.691 1.00 95.81 159 SER A N 1
ATOM 1151 C CA . SER A 1 159 ? 20.960 -0.370 5.814 1.00 95.81 159 SER A CA 1
ATOM 1152 C C . SER A 1 159 ? 22.065 -1.118 6.549 1.00 95.81 159 SER A C 1
ATOM 1154 O O . SER A 1 159 ? 22.277 -2.308 6.321 1.00 95.81 159 SER A O 1
ATOM 1156 N N . TYR A 1 160 ? 22.749 -0.463 7.490 1.00 94.81 160 TYR A N 1
ATOM 1157 C CA . TYR A 1 160 ? 23.719 -1.163 8.345 1.00 94.81 160 TYR A CA 1
ATOM 1158 C C . TYR A 1 160 ? 23.097 -2.263 9.221 1.00 94.81 160 TYR A C 1
ATOM 1160 O O . TYR A 1 160 ? 23.823 -3.151 9.669 1.00 94.81 160 TYR A O 1
ATOM 1168 N N . LEU A 1 161 ? 21.783 -2.214 9.482 1.00 94.56 161 LEU A N 1
ATOM 1169 C CA . LEU A 1 161 ? 21.072 -3.276 10.203 1.00 94.56 161 LEU A CA 1
ATOM 1170 C C . LEU A 1 161 ? 20.790 -4.474 9.296 1.00 94.56 161 LEU A C 1
ATOM 1172 O O . LEU A 1 161 ? 20.913 -5.620 9.726 1.00 94.56 161 LEU A O 1
ATOM 1176 N N . THR A 1 162 ? 20.422 -4.205 8.047 1.00 94.31 162 THR A N 1
ATOM 1177 C CA . THR A 1 162 ? 20.014 -5.203 7.055 1.00 94.31 162 THR A CA 1
ATOM 1178 C C . THR A 1 162 ? 20.716 -4.936 5.717 1.00 94.31 162 THR A C 1
ATOM 1180 O O . THR A 1 162 ? 20.098 -4.407 4.796 1.00 94.31 162 THR A O 1
ATOM 1183 N N . PRO A 1 163 ? 22.017 -5.260 5.579 1.00 96.31 163 PRO A N 1
ATOM 1184 C CA . PRO A 1 163 ? 22.743 -5.072 4.324 1.00 96.31 163 PRO A CA 1
ATOM 1185 C C . PRO A 1 163 ? 22.425 -6.173 3.307 1.00 96.31 163 PRO A C 1
ATOM 1187 O O . PRO A 1 163 ? 22.231 -7.330 3.682 1.00 96.31 163 PRO A O 1
ATOM 1190 N N . TRP A 1 164 ? 22.484 -5.843 2.017 1.00 97.38 164 TRP A N 1
ATOM 1191 C CA . TRP A 1 164 ? 22.503 -6.830 0.928 1.00 97.38 164 TRP A CA 1
ATOM 1192 C C . TRP A 1 164 ? 23.331 -6.358 -0.269 1.00 97.38 164 TRP A C 1
ATOM 1194 O O . TRP A 1 164 ? 23.647 -5.174 -0.412 1.00 97.38 164 TRP A O 1
ATOM 1204 N N . GLN A 1 165 ? 23.668 -7.297 -1.151 1.00 98.38 165 GLN A N 1
ATOM 1205 C CA . GLN A 1 165 ? 24.273 -7.056 -2.457 1.00 98.38 165 GLN A CA 1
ATOM 1206 C C . GLN A 1 165 ? 23.341 -7.510 -3.586 1.00 98.38 165 GLN A C 1
ATOM 1208 O O . GLN A 1 165 ? 22.968 -8.680 -3.688 1.00 98.38 165 GLN A O 1
ATOM 1213 N N . TYR A 1 166 ? 22.996 -6.585 -4.477 1.00 98.31 166 TYR A N 1
ATOM 1214 C CA . TYR A 1 166 ? 22.366 -6.905 -5.753 1.00 98.31 166 TYR A CA 1
ATOM 1215 C C . TYR A 1 166 ? 23.367 -7.619 -6.660 1.00 98.31 166 TYR A C 1
ATOM 1217 O O . TYR A 1 166 ? 24.492 -7.154 -6.848 1.00 98.31 166 TYR A O 1
ATOM 1225 N N . GLY A 1 167 ? 22.934 -8.742 -7.225 1.00 95.62 167 GLY A N 1
ATOM 1226 C CA . GLY A 1 167 ? 23.760 -9.687 -7.971 1.00 95.62 167 GLY A CA 1
ATOM 1227 C C . GLY A 1 167 ? 24.173 -10.924 -7.169 1.00 95.62 167 GLY A C 1
ATOM 1228 O O . GLY A 1 167 ? 24.461 -11.946 -7.789 1.00 95.62 167 GLY A O 1
ATOM 1229 N N . ASP A 1 168 ? 24.107 -10.860 -5.833 1.00 96.50 168 ASP A N 1
ATOM 1230 C CA . ASP A 1 168 ? 24.438 -11.966 -4.924 1.00 96.50 168 ASP A CA 1
ATOM 1231 C C . ASP A 1 168 ? 23.249 -12.328 -4.011 1.00 96.50 168 ASP A C 1
ATOM 1233 O O . ASP A 1 168 ? 22.595 -13.349 -4.222 1.00 96.50 168 ASP A O 1
ATOM 1237 N N . ASP A 1 169 ? 22.942 -11.489 -3.013 1.00 96.62 169 ASP A N 1
ATOM 1238 C CA . ASP A 1 169 ? 21.851 -11.710 -2.045 1.00 96.62 169 ASP A CA 1
ATOM 1239 C C . ASP A 1 169 ? 20.471 -11.468 -2.671 1.00 96.62 169 ASP A C 1
ATOM 1241 O O . ASP A 1 169 ? 19.468 -12.073 -2.285 1.00 96.62 169 ASP A O 1
ATOM 1245 N N . ARG A 1 170 ? 20.419 -10.547 -3.639 1.00 95.12 170 ARG A N 1
ATOM 1246 C CA . ARG A 1 170 ? 19.226 -10.185 -4.409 1.00 95.12 170 ARG A CA 1
ATOM 1247 C C . ARG A 1 170 ? 19.522 -10.246 -5.907 1.00 95.12 170 ARG A C 1
ATOM 1249 O O . ARG A 1 170 ? 20.683 -10.129 -6.299 1.00 95.12 170 ARG A O 1
ATOM 1256 N N . PRO A 1 171 ? 18.497 -10.386 -6.769 1.00 95.12 171 PRO A N 1
ATOM 1257 C CA . PRO A 1 171 ? 18.689 -10.317 -8.213 1.00 95.12 171 PRO A CA 1
ATOM 1258 C C . PRO A 1 171 ? 19.383 -9.022 -8.638 1.00 95.12 171 PRO A C 1
ATOM 1260 O O . PRO A 1 171 ? 19.307 -8.008 -7.951 1.00 95.12 171 PRO A O 1
ATOM 1263 N N . HIS A 1 172 ? 20.033 -9.046 -9.795 1.00 95.81 172 HIS A N 1
ATOM 1264 C CA . HIS A 1 172 ? 20.593 -7.839 -10.392 1.00 95.81 172 HIS A CA 1
ATOM 1265 C C . HIS A 1 172 ? 19.505 -6.779 -10.637 1.00 95.81 172 HIS A C 1
ATOM 1267 O O . HIS A 1 172 ? 18.333 -7.096 -10.861 1.00 95.81 172 HIS A O 1
ATOM 1273 N N . ILE A 1 173 ? 19.910 -5.511 -10.622 1.00 96.62 173 ILE A N 1
ATOM 1274 C CA . ILE A 1 173 ? 19.041 -4.382 -10.952 1.00 96.62 173 ILE A CA 1
ATOM 1275 C C . ILE A 1 173 ? 19.064 -4.197 -12.466 1.00 96.62 173 ILE A C 1
ATOM 1277 O O . ILE A 1 173 ? 20.126 -4.030 -13.061 1.00 96.62 173 ILE A O 1
ATOM 1281 N N . ALA A 1 174 ? 17.900 -4.192 -13.105 1.00 92.50 174 ALA A N 1
ATOM 1282 C CA . ALA A 1 174 ? 17.831 -3.892 -14.526 1.00 92.50 174 ALA A CA 1
ATOM 1283 C C . ALA A 1 174 ? 17.877 -2.377 -14.760 1.00 92.50 174 ALA A C 1
ATOM 1285 O O . ALA A 1 174 ? 17.013 -1.650 -14.267 1.00 92.50 174 ALA A O 1
ATOM 1286 N N . VAL A 1 175 ? 18.859 -1.924 -15.537 1.00 94.19 175 VAL A N 1
ATOM 1287 C CA . VAL A 1 175 ? 19.066 -0.520 -15.931 1.00 94.19 175 VAL A CA 1
ATOM 1288 C C . VAL A 1 175 ? 19.340 -0.429 -17.428 1.00 94.19 175 VAL A C 1
ATOM 1290 O O . VAL A 1 175 ? 19.752 -1.415 -18.043 1.00 94.19 175 VAL A O 1
ATOM 1293 N N . GLN A 1 176 ? 19.124 0.737 -18.032 1.00 92.69 176 GLN A N 1
ATOM 1294 C CA . GLN A 1 176 ? 19.544 0.976 -19.407 1.00 92.69 176 GLN A CA 1
ATOM 1295 C C . GLN A 1 176 ? 21.041 1.290 -19.447 1.00 92.69 176 GLN A C 1
ATOM 1297 O O . GLN A 1 176 ? 21.546 2.095 -18.675 1.00 92.69 176 GLN A O 1
ATOM 1302 N N . ARG A 1 177 ? 21.756 0.702 -20.398 1.00 91.44 177 ARG A N 1
ATOM 1303 C CA . ARG A 1 177 ? 23.126 1.020 -20.779 1.00 91.44 177 ARG A CA 1
ATOM 1304 C C . ARG A 1 177 ? 23.162 1.415 -22.248 1.00 91.44 177 ARG A C 1
ATOM 1306 O O . ARG A 1 177 ? 22.660 0.695 -23.113 1.00 91.44 177 ARG A O 1
ATOM 1313 N N . ILE A 1 178 ? 23.798 2.544 -22.532 1.00 91.00 178 ILE A N 1
ATOM 1314 C CA . ILE A 1 178 ? 24.069 3.013 -23.892 1.00 91.00 178 ILE A CA 1
ATOM 1315 C C . ILE A 1 178 ? 25.573 3.004 -24.167 1.00 91.00 178 ILE A C 1
ATOM 1317 O O . ILE A 1 178 ? 26.380 3.356 -23.304 1.00 91.00 178 ILE A O 1
ATOM 1321 N N . ASP A 1 179 ? 25.955 2.650 -25.396 1.00 85.50 179 ASP A N 1
ATOM 1322 C CA . ASP A 1 179 ? 27.349 2.630 -25.865 1.00 85.50 179 ASP A CA 1
ATOM 1323 C C . ASP A 1 179 ? 27.857 4.043 -26.205 1.00 85.50 179 ASP A C 1
ATOM 1325 O O . ASP A 1 179 ? 28.374 4.327 -27.286 1.00 85.50 179 ASP A O 1
ATOM 1329 N N . HIS A 1 180 ? 27.685 4.969 -25.268 1.00 77.75 180 HIS A N 1
ATOM 1330 C CA . HIS A 1 180 ? 28.213 6.324 -25.334 1.00 77.75 180 HIS A CA 1
ATOM 1331 C C . HIS A 1 180 ? 29.431 6.434 -24.407 1.00 77.75 180 HIS A C 1
ATOM 1333 O O . HIS A 1 180 ? 29.399 5.942 -23.285 1.00 77.75 180 HIS A O 1
ATOM 1339 N N . GLN A 1 181 ? 30.528 7.047 -24.871 1.00 71.69 181 GLN A N 1
ATOM 1340 C CA . GLN A 1 181 ? 31.747 7.300 -24.071 1.00 71.69 181 GLN A CA 1
ATOM 1341 C C . GLN A 1 181 ? 32.330 6.083 -23.308 1.00 71.69 181 GLN A C 1
ATOM 1343 O O . GLN A 1 181 ? 32.953 6.245 -22.264 1.00 71.69 181 GLN A O 1
ATOM 1348 N N . GLY A 1 182 ? 32.188 4.866 -23.844 1.00 77.56 182 GLY A N 1
ATOM 1349 C CA . GLY A 1 182 ? 32.688 3.636 -23.206 1.00 77.56 182 GLY A CA 1
ATOM 1350 C C . GLY A 1 182 ? 31.674 2.909 -22.314 1.00 77.56 182 GLY A C 1
ATOM 1351 O O . GLY A 1 182 ? 32.030 1.888 -21.732 1.00 77.56 182 GLY A O 1
ATOM 1352 N N . GLY A 1 183 ? 30.431 3.399 -22.257 1.00 90.25 183 GLY A N 1
ATOM 1353 C CA . GLY A 1 183 ? 29.311 2.811 -21.525 1.00 90.25 183 GLY A CA 1
ATOM 1354 C C . GLY A 1 183 ? 28.756 3.790 -20.493 1.00 90.25 183 GLY A C 1
ATOM 1355 O O . GLY A 1 183 ? 29.446 4.153 -19.541 1.00 90.25 183 GLY A O 1
ATOM 1356 N N . VAL A 1 184 ? 27.507 4.213 -20.672 1.00 96.12 184 VAL A N 1
ATOM 1357 C CA . VAL A 1 184 ? 26.756 4.992 -19.676 1.00 96.12 184 VAL A CA 1
ATOM 1358 C C . VAL A 1 184 ? 25.575 4.154 -19.233 1.00 96.12 184 VAL A C 1
ATOM 1360 O O . VAL A 1 184 ? 24.788 3.725 -20.076 1.00 96.12 184 VAL A O 1
ATOM 1363 N N . CYS A 1 185 ? 25.461 3.930 -17.929 1.00 96.50 185 CYS A N 1
ATOM 1364 C CA . CYS A 1 185 ? 24.299 3.312 -17.315 1.00 96.50 185 CYS A CA 1
ATOM 1365 C C . CYS A 1 185 ? 23.369 4.407 -16.805 1.00 96.50 185 CYS A C 1
ATOM 1367 O O . CYS A 1 185 ? 23.822 5.373 -16.195 1.00 96.50 185 CYS A O 1
ATOM 1369 N N . ILE A 1 186 ? 22.081 4.229 -17.050 1.00 97.06 186 ILE A N 1
ATOM 1370 C CA . ILE A 1 186 ? 20.999 5.158 -16.763 1.00 97.06 186 ILE A CA 1
ATOM 1371 C C . ILE A 1 186 ? 19.991 4.394 -15.909 1.00 97.06 186 ILE A C 1
ATOM 1373 O O . ILE A 1 186 ? 19.552 3.306 -16.289 1.00 97.06 186 ILE A O 1
ATOM 1377 N N . PHE A 1 187 ? 19.613 4.956 -14.764 1.00 97.69 187 PHE A N 1
ATOM 1378 C CA . PHE A 1 187 ? 18.593 4.422 -13.857 1.00 97.69 187 PHE A CA 1
ATOM 1379 C C . PHE A 1 187 ? 17.190 4.649 -14.429 1.00 97.69 187 PHE A C 1
ATOM 1381 O O . PHE A 1 187 ? 16.337 5.323 -13.858 1.00 97.69 187 PHE A O 1
ATOM 1388 N N . ASP A 1 188 ? 16.984 4.105 -15.617 1.00 95.19 188 ASP A N 1
ATOM 1389 C CA . ASP A 1 188 ? 15.747 4.078 -16.365 1.00 95.19 188 ASP A CA 1
ATOM 1390 C C . ASP A 1 188 ? 15.701 2.721 -17.066 1.00 95.19 188 ASP A C 1
ATOM 1392 O O . ASP A 1 188 ? 16.584 2.395 -17.855 1.00 95.19 188 ASP A O 1
ATOM 1396 N N . ASN A 1 189 ? 14.718 1.893 -16.736 1.00 91.62 189 ASN A N 1
ATOM 1397 C CA . ASN A 1 189 ? 14.474 0.629 -17.435 1.00 91.62 189 ASN A CA 1
ATOM 1398 C C . ASN A 1 189 ? 13.191 0.691 -18.265 1.00 91.62 189 ASN A C 1
ATOM 1400 O O . ASN A 1 189 ? 12.655 -0.346 -18.637 1.00 91.62 189 ASN A O 1
ATOM 1404 N N . GLY A 1 190 ? 12.698 1.899 -18.528 1.00 87.25 190 GLY A N 1
ATOM 1405 C CA . GLY A 1 190 ? 11.529 2.232 -19.327 1.00 87.25 190 GLY A CA 1
ATOM 1406 C C . GLY A 1 190 ? 10.171 1.992 -18.657 1.00 87.25 190 GLY A C 1
ATOM 1407 O O . GLY A 1 190 ? 9.199 2.635 -19.048 1.00 87.25 190 GLY A O 1
ATOM 1408 N N . ILE A 1 191 ? 10.108 1.200 -17.580 1.00 89.31 191 ILE A N 1
ATOM 1409 C CA . ILE A 1 191 ? 8.931 1.118 -16.691 1.00 89.31 191 ILE A CA 1
ATOM 1410 C C . ILE A 1 191 ? 9.133 1.870 -15.372 1.00 89.31 191 ILE A C 1
ATOM 1412 O O . ILE A 1 191 ? 8.159 2.273 -14.737 1.00 89.31 191 ILE A O 1
ATOM 1416 N N . VAL A 1 192 ? 10.388 2.097 -14.982 1.00 95.81 192 VAL A N 1
ATOM 1417 C CA . VAL A 1 192 ? 10.800 2.855 -13.799 1.00 95.81 192 VAL A CA 1
ATOM 1418 C C . VAL A 1 192 ? 11.975 3.750 -14.161 1.00 95.81 192 VAL A C 1
ATOM 1420 O O . VAL A 1 192 ? 12.897 3.316 -14.850 1.00 95.81 192 VAL A O 1
ATOM 1423 N N . SER A 1 193 ? 11.959 4.979 -13.655 1.00 97.38 193 SER A N 1
ATOM 1424 C CA . SER A 1 193 ? 13.071 5.922 -13.713 1.00 97.38 193 SER A CA 1
ATOM 1425 C C . SER A 1 193 ? 13.346 6.498 -12.326 1.00 97.38 193 SER A C 1
ATOM 1427 O O . SER A 1 193 ? 12.413 6.917 -11.636 1.00 97.38 193 SER A O 1
ATOM 1429 N N . VAL A 1 194 ? 14.616 6.519 -11.917 1.00 98.75 194 VAL A N 1
ATOM 1430 C CA . VAL A 1 194 ? 15.045 7.038 -10.613 1.00 98.75 194 VAL A CA 1
ATOM 1431 C C . VAL A 1 194 ? 15.962 8.239 -10.787 1.00 98.75 194 VAL A C 1
ATOM 1433 O O . VAL A 1 194 ? 16.955 8.192 -11.514 1.00 98.75 194 VAL A O 1
ATOM 1436 N N . VAL A 1 195 ? 15.634 9.312 -10.077 1.00 98.62 195 VAL A N 1
ATOM 1437 C CA . VAL A 1 195 ? 16.374 10.572 -10.045 1.00 98.62 195 VAL A CA 1
ATOM 1438 C C . VAL A 1 195 ? 17.107 10.690 -8.711 1.00 98.62 195 VAL A C 1
ATOM 1440 O O . VAL A 1 195 ? 16.502 10.537 -7.649 1.00 98.62 195 VAL A O 1
ATOM 1443 N N . ASP A 1 196 ? 18.396 11.025 -8.768 1.00 98.19 196 ASP A N 1
ATOM 1444 C CA . ASP A 1 196 ? 19.136 11.538 -7.613 1.00 98.19 196 ASP A CA 1
ATOM 1445 C C . ASP A 1 196 ? 18.898 13.047 -7.496 1.00 98.19 196 ASP A C 1
ATOM 1447 O O . ASP A 1 196 ? 19.400 13.830 -8.307 1.00 98.19 196 ASP A O 1
ATOM 1451 N N . MET A 1 197 ? 18.141 13.463 -6.482 1.00 97.69 197 MET A N 1
ATOM 1452 C CA . MET A 1 197 ? 17.846 14.877 -6.242 1.00 97.69 197 MET A CA 1
ATOM 1453 C C . MET A 1 197 ? 19.016 15.641 -5.615 1.00 97.69 197 MET A C 1
ATOM 1455 O O . MET A 1 197 ? 18.934 16.861 -5.476 1.00 97.69 197 MET A O 1
ATOM 1459 N N . GLN A 1 198 ? 20.103 14.961 -5.236 1.00 96.44 198 GLN A N 1
ATOM 1460 C CA . GLN A 1 198 ? 21.327 15.555 -4.688 1.00 96.44 198 GLN A CA 1
ATOM 1461 C C . GLN A 1 198 ? 21.051 16.534 -3.543 1.00 96.44 198 GLN A C 1
ATOM 1463 O O . GLN A 1 198 ? 21.640 17.615 -3.454 1.00 96.44 198 GLN A O 1
ATOM 1468 N N . ASN A 1 199 ? 20.122 16.149 -2.674 1.00 95.31 199 ASN A N 1
ATOM 1469 C CA . ASN A 1 199 ? 19.668 16.920 -1.533 1.00 95.31 199 ASN A CA 1
ATOM 1470 C C . ASN A 1 199 ? 18.991 18.265 -1.876 1.00 95.31 199 ASN A C 1
ATOM 1472 O O . ASN A 1 199 ? 19.045 19.222 -1.098 1.00 95.31 199 ASN A O 1
ATOM 1476 N N . GLN A 1 200 ? 18.341 18.341 -3.040 1.00 95.44 200 GLN A N 1
ATOM 1477 C CA . GLN A 1 200 ? 17.528 19.474 -3.491 1.00 95.44 200 GLN A CA 1
ATOM 1478 C C . GLN A 1 200 ? 16.040 19.112 -3.515 1.00 95.44 200 GLN A C 1
ATOM 1480 O O . GLN A 1 200 ? 15.663 17.942 -3.467 1.00 95.44 200 GLN A O 1
ATOM 1485 N N . THR A 1 201 ? 15.183 20.125 -3.593 1.00 94.81 201 THR A N 1
ATOM 1486 C CA . THR A 1 201 ? 13.732 19.963 -3.746 1.00 94.81 201 THR A CA 1
ATOM 1487 C C . THR A 1 201 ? 13.275 20.406 -5.133 1.00 94.81 201 THR A C 1
ATOM 1489 O O . THR A 1 201 ? 13.971 21.154 -5.825 1.00 94.81 201 THR A O 1
ATOM 1492 N N . ASP A 1 202 ? 12.089 19.961 -5.550 1.00 93.25 202 ASP A N 1
ATOM 1493 C CA . ASP A 1 202 ? 11.388 20.577 -6.673 1.00 93.25 202 ASP A CA 1
ATOM 1494 C C . ASP A 1 202 ? 10.649 21.815 -6.146 1.00 93.25 202 ASP A C 1
ATOM 1496 O O . ASP A 1 202 ? 9.737 21.666 -5.330 1.00 93.25 202 ASP A O 1
ATOM 1500 N N . PRO A 1 203 ? 11.013 23.044 -6.558 1.00 90.00 203 PRO A N 1
ATOM 1501 C CA . PRO A 1 203 ? 10.349 24.243 -6.051 1.00 90.00 203 PRO A CA 1
ATOM 1502 C C . PRO A 1 203 ? 8.840 24.223 -6.334 1.00 90.00 203 PRO A C 1
ATOM 1504 O O . PRO A 1 203 ? 8.066 24.700 -5.510 1.00 90.00 203 PRO A O 1
ATOM 1507 N N . ARG A 1 204 ? 8.405 23.563 -7.421 1.00 87.81 204 ARG A N 1
ATOM 1508 C CA . ARG A 1 204 ? 6.984 23.448 -7.781 1.00 87.81 204 ARG A CA 1
ATOM 1509 C C . ARG A 1 204 ? 6.176 22.673 -6.738 1.00 87.81 204 ARG A C 1
ATOM 1511 O O . ARG A 1 204 ? 4.997 22.959 -6.570 1.00 87.81 204 ARG A O 1
ATOM 1518 N N . ALA A 1 205 ? 6.798 21.729 -6.027 1.00 80.75 205 ALA A N 1
ATOM 1519 C CA . ALA A 1 205 ? 6.141 20.926 -4.992 1.00 80.75 205 ALA A CA 1
ATOM 1520 C C . ALA A 1 205 ? 5.879 21.713 -3.693 1.00 80.75 205 ALA A C 1
ATOM 1522 O O . ALA A 1 205 ? 5.088 21.285 -2.857 1.00 80.75 205 ALA A O 1
ATOM 1523 N N . HIS A 1 206 ? 6.531 22.866 -3.506 1.00 68.56 206 HIS A N 1
ATOM 1524 C CA . HIS A 1 206 ? 6.440 23.667 -2.281 1.00 68.56 206 HIS A CA 1
ATOM 1525 C C . HIS A 1 206 ? 5.738 25.022 -2.480 1.00 68.56 206 HIS A C 1
ATOM 1527 O O . HIS A 1 206 ? 5.537 25.751 -1.509 1.00 68.56 206 HIS A O 1
ATOM 1533 N N . ASP A 1 207 ? 5.300 25.340 -3.704 1.00 56.19 207 ASP A N 1
ATOM 1534 C CA . ASP A 1 207 ? 4.665 26.618 -4.067 1.00 56.19 207 ASP A CA 1
ATOM 1535 C C . ASP A 1 207 ? 3.163 26.704 -3.696 1.00 56.19 207 ASP A C 1
ATOM 1537 O O . ASP A 1 207 ? 2.442 27.591 -4.156 1.00 56.19 207 ASP A O 1
ATOM 1541 N N . GLY A 1 208 ? 2.668 25.800 -2.841 1.00 52.09 208 GLY A N 1
ATOM 1542 C CA . GLY A 1 208 ? 1.295 25.828 -2.317 1.00 52.09 208 GLY A CA 1
ATOM 1543 C C . GLY A 1 208 ? 0.202 25.503 -3.344 1.00 52.09 208 GLY A C 1
ATOM 1544 O O . GLY A 1 208 ? -0.976 25.739 -3.075 1.00 52.09 208 GLY A O 1
ATOM 1545 N N . ALA A 1 209 ? 0.570 24.980 -4.517 1.00 49.94 209 ALA A N 1
ATOM 1546 C CA . ALA A 1 209 ? -0.381 24.530 -5.524 1.00 49.94 209 ALA A CA 1
ATOM 1547 C C . ALA A 1 209 ? -0.911 23.132 -5.170 1.00 49.94 209 ALA A C 1
ATOM 1549 O O . ALA A 1 209 ? -0.140 22.195 -5.011 1.00 49.94 209 ALA A O 1
ATOM 1550 N N . GLN A 1 210 ? -2.236 22.993 -5.095 1.00 65.56 210 GLN A N 1
ATOM 1551 C CA . GLN A 1 210 ? -2.934 21.710 -4.915 1.00 65.56 210 GLN A CA 1
ATOM 1552 C C . GLN A 1 210 ? -3.022 20.876 -6.207 1.00 65.56 210 GLN A C 1
ATOM 1554 O O . GLN A 1 210 ? -3.737 19.886 -6.242 1.00 65.56 210 GLN A O 1
ATOM 1559 N N . ALA A 1 211 ? -2.353 21.293 -7.284 1.00 81.56 211 ALA A N 1
ATOM 1560 C CA . ALA A 1 211 ? -2.434 20.621 -8.575 1.00 81.56 211 ALA A CA 1
ATOM 1561 C C . ALA A 1 211 ? -1.329 19.572 -8.712 1.00 81.56 211 ALA A C 1
ATOM 1563 O O . ALA A 1 211 ? -0.190 19.819 -8.309 1.00 81.56 211 ALA A O 1
ATOM 1564 N N . ALA A 1 212 ? -1.663 18.447 -9.343 1.00 89.69 212 ALA A N 1
ATOM 1565 C CA . ALA A 1 212 ? -0.700 17.420 -9.705 1.00 89.69 212 ALA A CA 1
ATOM 1566 C C . ALA A 1 212 ? 0.436 18.034 -10.532 1.00 89.69 212 ALA A C 1
ATOM 1568 O O . ALA A 1 212 ? 0.206 18.796 -11.481 1.00 89.69 212 ALA A O 1
ATOM 1569 N N . LEU A 1 213 ? 1.678 17.702 -10.187 1.00 92.19 213 LEU A N 1
ATOM 1570 C CA . LEU A 1 213 ? 2.816 18.095 -10.998 1.00 92.19 213 LEU A CA 1
ATOM 1571 C C . LEU A 1 213 ? 2.830 17.316 -12.310 1.00 92.19 213 LEU A C 1
ATOM 1573 O O . LEU A 1 213 ? 2.405 16.169 -12.400 1.00 92.19 213 LEU A O 1
ATOM 1577 N N . THR A 1 214 ? 3.400 17.938 -13.339 1.00 91.69 214 THR A N 1
ATOM 1578 C CA . THR A 1 214 ? 3.767 17.244 -14.572 1.00 91.69 214 THR A CA 1
ATOM 1579 C C . THR A 1 214 ? 5.241 16.857 -14.533 1.00 91.69 214 THR A C 1
ATOM 1581 O O . THR A 1 214 ? 6.105 17.655 -14.122 1.00 91.69 214 THR A O 1
ATOM 1584 N N . ALA A 1 215 ? 5.542 15.657 -15.030 1.00 92.75 215 ALA A N 1
ATOM 1585 C CA . ALA A 1 215 ? 6.911 15.186 -15.187 1.00 92.75 215 ALA A CA 1
ATOM 1586 C C . ALA A 1 215 ? 7.744 16.159 -16.042 1.00 92.75 215 ALA A C 1
ATOM 1588 O O . ALA A 1 215 ? 7.287 16.681 -17.058 1.00 92.75 215 ALA A O 1
ATOM 1589 N N . ASN A 1 216 ? 8.974 16.419 -15.607 1.00 94.00 216 ASN A N 1
ATOM 1590 C CA . ASN A 1 216 ? 9.966 17.230 -16.302 1.00 94.00 216 ASN A CA 1
ATOM 1591 C C . ASN A 1 216 ? 11.314 16.500 -16.268 1.00 94.00 216 ASN A C 1
ATOM 1593 O O . ASN A 1 216 ? 12.133 16.712 -15.375 1.00 94.00 216 ASN A O 1
ATOM 1597 N N . GLU A 1 217 ? 11.527 15.614 -17.238 1.00 91.31 217 GLU A N 1
ATOM 1598 C CA . GLU A 1 217 ? 12.734 14.780 -17.325 1.00 91.31 217 GLU A CA 1
ATOM 1599 C C . GLU A 1 217 ? 13.969 15.573 -17.774 1.00 91.31 217 GLU A C 1
ATOM 1601 O O . GLU A 1 217 ? 15.091 15.110 -17.616 1.00 91.31 217 GLU A O 1
ATOM 1606 N N . GLN A 1 218 ? 13.790 16.793 -18.295 1.00 94.75 218 GLN A N 1
ATOM 1607 C CA . GLN A 1 218 ? 14.903 17.693 -18.598 1.00 94.75 218 GLN A CA 1
ATOM 1608 C C . GLN A 1 218 ? 15.465 18.342 -17.330 1.00 94.75 218 GLN A C 1
ATOM 1610 O O . GLN A 1 218 ? 16.675 18.513 -17.215 1.00 94.75 218 GLN A O 1
ATOM 1615 N N . ALA A 1 219 ? 14.595 18.725 -16.391 1.00 95.06 219 ALA A N 1
ATOM 1616 C CA . ALA A 1 219 ? 15.006 19.284 -15.104 1.00 95.06 219 ALA A CA 1
ATOM 1617 C C . ALA A 1 219 ? 15.422 18.197 -14.104 1.00 95.06 219 ALA A C 1
ATOM 1619 O O . ALA A 1 219 ? 16.307 18.428 -13.284 1.00 95.06 219 ALA A O 1
ATOM 1620 N N . TYR A 1 220 ? 14.794 17.024 -14.192 1.00 96.75 220 TYR A N 1
ATOM 1621 C CA . TYR A 1 220 ? 15.007 15.888 -13.298 1.00 96.75 220 TYR A CA 1
ATOM 1622 C C . TYR A 1 220 ? 15.300 14.628 -14.121 1.00 96.75 220 TYR A C 1
ATOM 1624 O O . TYR A 1 220 ? 14.437 13.749 -14.214 1.00 96.75 220 TYR A O 1
ATOM 1632 N N . PRO A 1 221 ? 16.470 14.563 -14.782 1.00 97.50 221 PRO A N 1
ATOM 1633 C CA . PRO A 1 221 ? 16.855 13.395 -15.560 1.00 97.50 221 PRO A CA 1
ATOM 1634 C C . PRO A 1 221 ? 17.119 12.197 -14.647 1.00 97.50 221 PRO A C 1
ATOM 1636 O O . PRO A 1 221 ? 17.497 12.353 -13.484 1.00 97.50 221 PRO A O 1
ATOM 1639 N N . ALA A 1 222 ? 16.952 10.995 -15.198 1.00 98.00 222 ALA A N 1
ATOM 1640 C CA . ALA A 1 222 ? 17.355 9.765 -14.529 1.00 98.00 222 ALA A CA 1
ATOM 1641 C C . ALA A 1 222 ? 18.840 9.827 -14.138 1.00 98.00 222 ALA A C 1
ATOM 1643 O O . ALA A 1 222 ? 19.660 10.383 -14.871 1.00 98.00 222 ALA A O 1
ATOM 1644 N N . TYR A 1 223 ? 19.190 9.239 -12.996 1.00 98.44 223 TYR A N 1
ATOM 1645 C CA . TYR A 1 223 ? 20.580 9.166 -12.564 1.00 98.44 223 TYR A CA 1
ATOM 1646 C C . TYR A 1 223 ? 21.417 8.367 -13.566 1.00 98.44 223 TYR A C 1
ATOM 1648 O O . TYR A 1 223 ? 21.044 7.264 -13.972 1.00 98.44 223 TYR A O 1
ATOM 1656 N N . GLU A 1 224 ? 22.564 8.923 -13.945 1.00 97.38 224 GLU A N 1
ATOM 1657 C CA . GLU A 1 224 ? 23.490 8.318 -14.893 1.00 97.38 224 GLU A CA 1
ATOM 1658 C C . GLU A 1 224 ? 24.903 8.227 -14.318 1.00 97.38 224 GLU A C 1
ATOM 1660 O O . GLU A 1 224 ? 25.353 9.086 -13.555 1.00 97.38 224 GLU A O 1
ATOM 1665 N N . PHE A 1 225 ? 25.629 7.184 -14.713 1.00 96.75 225 PHE A N 1
ATOM 1666 C CA . PHE A 1 225 ? 27.038 7.028 -14.377 1.00 96.75 225 PHE A CA 1
ATOM 1667 C C . PHE A 1 225 ? 27.782 6.241 -15.462 1.00 96.75 225 PHE A C 1
ATOM 1669 O O . PHE A 1 225 ? 27.201 5.442 -16.200 1.00 96.75 225 PHE A O 1
ATOM 1676 N N . LEU A 1 226 ? 29.094 6.465 -15.566 1.00 95.75 226 LEU A N 1
ATOM 1677 C CA . LEU A 1 226 ? 29.950 5.686 -16.461 1.00 95.75 226 LEU A CA 1
ATOM 1678 C C . LEU A 1 226 ? 30.060 4.250 -15.949 1.00 95.75 226 LEU A C 1
ATOM 1680 O O . LEU A 1 226 ? 30.413 4.031 -14.790 1.00 95.75 226 LEU A O 1
ATOM 1684 N N . CYS A 1 227 ? 29.804 3.275 -16.816 1.00 93.19 227 CYS A N 1
ATOM 1685 C CA . CYS A 1 227 ? 29.735 1.877 -16.420 1.00 93.19 227 CYS A CA 1
ATOM 1686 C C . CYS A 1 227 ? 30.347 0.931 -17.461 1.00 93.19 227 CYS A C 1
ATOM 1688 O O . CYS A 1 227 ? 30.325 1.178 -18.667 1.00 93.19 227 CYS A O 1
ATOM 1690 N N . SER A 1 228 ? 30.903 -0.182 -16.976 1.00 91.75 228 SER A N 1
ATOM 1691 C CA . SER A 1 228 ? 31.450 -1.240 -17.833 1.00 91.75 228 SER A CA 1
ATOM 1692 C C . SER A 1 228 ? 30.346 -2.156 -18.382 1.00 91.75 228 SER A C 1
ATOM 1694 O O . SER A 1 228 ? 29.163 -1.919 -18.143 1.00 91.75 228 SER A O 1
ATOM 1696 N N . ASP A 1 229 ? 30.723 -3.214 -19.101 1.00 87.62 229 ASP A N 1
ATOM 1697 C CA . ASP A 1 229 ? 29.783 -4.261 -19.533 1.00 87.62 229 ASP A CA 1
ATOM 1698 C C . ASP A 1 229 ? 29.217 -5.069 -18.347 1.00 87.62 229 ASP A C 1
ATOM 1700 O O . ASP A 1 229 ? 28.143 -5.648 -18.457 1.00 87.62 229 ASP A O 1
ATOM 1704 N N . ASN A 1 230 ? 29.913 -5.075 -17.201 1.00 92.00 230 ASN A N 1
ATOM 1705 C CA . ASN A 1 230 ? 29.427 -5.612 -15.927 1.00 92.00 230 ASN A CA 1
ATOM 1706 C C . ASN A 1 230 ? 29.288 -4.445 -14.939 1.00 92.00 230 ASN A C 1
ATOM 1708 O O . ASN A 1 230 ? 30.245 -4.119 -14.224 1.00 92.00 230 ASN A O 1
ATOM 1712 N N . PRO A 1 231 ? 28.169 -3.710 -14.973 1.00 95.12 231 PRO A N 1
ATOM 1713 C CA . PRO A 1 231 ? 28.055 -2.475 -14.223 1.00 95.12 231 PRO A CA 1
ATOM 1714 C C . PRO A 1 231 ? 27.911 -2.744 -12.718 1.00 95.12 231 PRO A C 1
ATOM 1716 O O . PRO A 1 231 ? 27.212 -3.664 -12.286 1.00 95.12 231 PRO A O 1
ATOM 1719 N N . VAL A 1 232 ? 28.569 -1.900 -11.921 1.00 97.62 232 VAL A N 1
ATOM 1720 C CA . VAL A 1 232 ? 28.461 -1.868 -10.458 1.00 97.62 232 VAL A CA 1
ATOM 1721 C C . VAL A 1 232 ? 28.146 -0.435 -10.049 1.00 97.62 232 VAL A C 1
ATOM 1723 O O . VAL A 1 232 ? 28.910 0.464 -10.405 1.00 97.62 232 VAL A O 1
ATOM 1726 N N . ASN A 1 233 ? 27.066 -0.209 -9.302 1.00 98.25 233 ASN A N 1
ATOM 1727 C CA . ASN A 1 233 ? 26.769 1.102 -8.727 1.00 98.25 233 ASN A CA 1
ATOM 1728 C C . ASN A 1 233 ? 26.895 1.050 -7.209 1.00 98.25 233 ASN A C 1
ATOM 1730 O O . ASN A 1 233 ? 26.179 0.302 -6.553 1.00 98.25 233 ASN A O 1
ATOM 1734 N N . THR A 1 234 ? 27.756 1.895 -6.650 1.00 96.81 234 THR A N 1
ATOM 1735 C CA . THR A 1 234 ? 27.909 2.084 -5.198 1.00 96.81 234 THR A CA 1
ATOM 1736 C C . THR A 1 234 ? 27.499 3.488 -4.756 1.00 96.81 234 THR A C 1
ATOM 1738 O O . THR A 1 234 ? 27.859 3.923 -3.665 1.00 96.81 234 THR A O 1
ATOM 1741 N N . HIS A 1 235 ? 26.822 4.243 -5.622 1.00 95.62 235 HIS A N 1
ATOM 1742 C CA . HIS A 1 235 ? 26.331 5.583 -5.322 1.00 95.62 235 HIS A CA 1
ATOM 1743 C C . HIS A 1 235 ? 25.042 5.505 -4.507 1.00 95.62 235 HIS A C 1
ATOM 1745 O O . HIS A 1 235 ? 24.176 4.710 -4.838 1.00 95.62 235 HIS A O 1
ATOM 1751 N N . LYS A 1 236 ? 24.819 6.289 -3.461 1.00 92.56 236 LYS A N 1
ATOM 1752 C CA . LYS A 1 236 ? 25.779 6.989 -2.608 1.00 92.56 236 LYS A CA 1
ATOM 1753 C C . LYS A 1 236 ? 25.499 6.503 -1.185 1.00 92.56 236 LYS A C 1
ATOM 1755 O O . LYS A 1 236 ? 24.350 6.614 -0.755 1.00 92.56 236 LYS A O 1
ATOM 1760 N N . PRO A 1 237 ? 26.498 6.001 -0.443 1.00 95.19 237 PRO A N 1
ATOM 1761 C CA . PRO A 1 237 ? 26.278 5.649 0.948 1.00 95.19 237 PRO A CA 1
ATOM 1762 C C . PRO A 1 237 ? 25.937 6.908 1.750 1.00 95.19 237 PRO A C 1
ATOM 1764 O O . PRO A 1 237 ? 26.618 7.934 1.649 1.00 95.19 237 PRO A O 1
ATOM 1767 N N . LEU A 1 238 ? 24.882 6.817 2.551 1.00 94.19 238 LEU A N 1
ATOM 1768 C CA . LEU A 1 238 ? 24.514 7.815 3.544 1.00 94.19 238 LEU A CA 1
ATOM 1769 C C . LEU A 1 238 ? 25.237 7.466 4.839 1.00 94.19 238 LEU A C 1
ATOM 1771 O O . LEU A 1 238 ? 25.063 6.369 5.366 1.00 94.19 238 LEU A O 1
ATOM 1775 N N . ALA A 1 239 ? 26.074 8.375 5.329 1.00 92.50 239 ALA A N 1
ATOM 1776 C CA . ALA A 1 239 ? 26.899 8.158 6.510 1.00 92.50 239 ALA A CA 1
ATOM 1777 C C . ALA A 1 239 ? 27.086 9.452 7.311 1.00 92.50 239 ALA A C 1
ATOM 1779 O O . ALA A 1 239 ? 27.018 10.547 6.747 1.00 92.50 239 ALA A O 1
ATOM 1780 N N . ASP A 1 240 ? 27.361 9.309 8.603 1.00 89.62 240 ASP A N 1
ATOM 1781 C CA . ASP A 1 240 ? 27.802 10.371 9.511 1.00 89.62 240 ASP A CA 1
ATOM 1782 C C . ASP A 1 240 ? 29.075 9.940 10.271 1.00 89.62 240 ASP A C 1
ATOM 1784 O O . ASP A 1 240 ? 29.827 9.075 9.812 1.00 89.62 240 ASP A O 1
ATOM 1788 N N . ASP A 1 241 ? 29.368 10.570 11.411 1.00 90.56 241 ASP A N 1
ATOM 1789 C CA . ASP A 1 241 ? 30.509 10.219 12.259 1.00 90.56 241 ASP A CA 1
ATOM 1790 C C . ASP A 1 241 ? 30.336 8.888 13.014 1.00 90.56 241 ASP A C 1
ATOM 1792 O O . ASP A 1 241 ? 31.328 8.339 13.504 1.00 90.56 241 ASP A O 1
ATOM 1796 N N . GLN A 1 242 ? 29.115 8.350 13.084 1.00 87.12 242 GLN A N 1
ATOM 1797 C CA . GLN A 1 242 ? 28.797 7.074 13.728 1.00 87.12 242 GLN A CA 1
ATOM 1798 C C . GLN A 1 242 ? 28.883 5.891 12.763 1.00 87.12 242 GLN A C 1
ATOM 1800 O O . GLN A 1 242 ? 29.149 4.766 13.194 1.00 87.12 242 GLN A O 1
ATOM 1805 N N . GLY A 1 243 ? 28.724 6.132 11.463 1.00 91.69 243 GLY A N 1
ATOM 1806 C CA . GLY A 1 243 ? 28.931 5.126 10.431 1.00 91.69 243 GLY A CA 1
ATOM 1807 C C . GLY A 1 243 ? 27.988 5.279 9.249 1.00 91.69 243 GLY A C 1
ATOM 1808 O O . GLY A 1 243 ? 27.430 6.343 8.997 1.00 91.69 243 GLY A O 1
ATOM 1809 N N . ILE A 1 244 ? 27.850 4.195 8.488 1.00 94.19 244 ILE A N 1
ATOM 1810 C CA . ILE A 1 244 ? 26.906 4.117 7.373 1.00 94.19 244 ILE A CA 1
ATOM 1811 C C . ILE A 1 244 ? 25.510 3.865 7.938 1.00 94.19 244 ILE A C 1
ATOM 1813 O O . ILE A 1 244 ? 25.334 2.983 8.768 1.00 94.19 244 ILE A O 1
ATOM 1817 N N . TRP A 1 245 ? 24.533 4.611 7.440 1.00 95.38 245 TRP A N 1
ATOM 1818 C CA . TRP A 1 245 ? 23.109 4.425 7.696 1.00 95.38 245 TRP A CA 1
ATOM 1819 C C . TRP A 1 245 ? 22.484 3.552 6.609 1.00 95.38 245 TRP A C 1
ATOM 1821 O O . TRP A 1 245 ? 21.920 2.501 6.904 1.00 95.38 245 TRP A O 1
ATOM 1831 N N . THR A 1 246 ? 22.693 3.949 5.352 1.00 96.31 246 THR A N 1
ATOM 1832 C CA . THR A 1 246 ? 22.176 3.282 4.151 1.00 96.31 246 THR A CA 1
ATOM 1833 C C . THR A 1 246 ? 23.254 3.194 3.092 1.00 96.31 246 THR A C 1
ATOM 1835 O O . THR A 1 246 ? 23.987 4.157 2.863 1.00 96.31 246 THR A O 1
ATOM 1838 N N . TYR A 1 247 ? 23.367 2.041 2.437 1.00 97.69 247 TYR A N 1
ATOM 1839 C CA . TYR A 1 247 ? 24.435 1.805 1.472 1.00 97.69 247 TYR A CA 1
ATOM 1840 C C . TYR A 1 247 ? 24.149 2.407 0.094 1.00 97.69 247 TYR A C 1
ATOM 1842 O O . TYR A 1 247 ? 25.070 2.929 -0.534 1.00 97.69 247 TYR A O 1
ATOM 1850 N N . SER A 1 248 ? 22.901 2.343 -0.383 1.00 97.88 248 SER A N 1
ATOM 1851 C CA . SER A 1 248 ? 22.490 2.965 -1.646 1.00 97.88 248 SER A CA 1
ATOM 1852 C C . SER A 1 248 ? 20.963 3.034 -1.774 1.00 97.88 248 SER A C 1
ATOM 1854 O O . SER A 1 248 ? 20.323 2.106 -2.267 1.00 97.88 248 SER A O 1
ATOM 1856 N N . ALA A 1 249 ? 20.379 4.175 -1.393 1.00 97.00 249 ALA A N 1
ATOM 1857 C CA . ALA A 1 249 ? 18.943 4.411 -1.564 1.00 97.00 249 ALA A CA 1
ATOM 1858 C C . ALA A 1 249 ? 18.521 4.388 -3.045 1.00 97.00 249 ALA A C 1
ATOM 1860 O O . ALA A 1 249 ? 17.406 3.995 -3.371 1.00 97.00 249 ALA A O 1
ATOM 1861 N N . ILE A 1 250 ? 19.419 4.774 -3.959 1.00 98.06 250 ILE A N 1
ATOM 1862 C CA . ILE A 1 250 ? 19.126 4.797 -5.395 1.00 98.06 250 ILE A CA 1
ATOM 1863 C C . ILE A 1 250 ? 19.066 3.394 -6.015 1.00 98.06 250 ILE A C 1
ATOM 1865 O O . ILE A 1 250 ? 18.205 3.142 -6.858 1.00 98.06 250 ILE A O 1
ATOM 1869 N N . ASN A 1 251 ? 19.931 2.468 -5.576 1.00 98.69 251 ASN A N 1
ATOM 1870 C CA . ASN A 1 251 ? 19.859 1.062 -5.977 1.00 98.69 251 ASN A CA 1
ATOM 1871 C C . ASN A 1 251 ? 18.548 0.442 -5.490 1.00 98.69 251 ASN A C 1
ATOM 1873 O O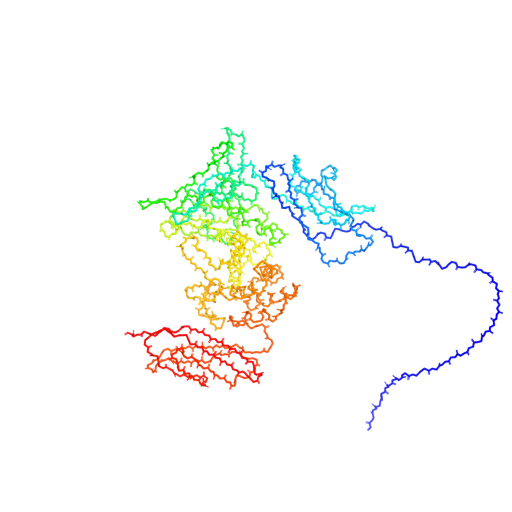 . ASN A 1 251 ? 17.838 -0.187 -6.276 1.00 98.69 251 ASN A O 1
ATOM 1877 N N . ASP A 1 252 ? 18.208 0.676 -4.221 1.00 98.31 252 ASP A N 1
ATOM 1878 C CA . ASP A 1 252 ? 16.967 0.179 -3.630 1.00 98.31 252 ASP A CA 1
ATOM 1879 C C . ASP A 1 252 ? 15.738 0.739 -4.344 1.00 98.31 252 ASP A C 1
ATOM 1881 O O . ASP A 1 252 ? 14.879 -0.035 -4.756 1.00 98.31 252 ASP A O 1
ATOM 1885 N N . ALA A 1 253 ? 15.691 2.044 -4.615 1.00 98.56 253 ALA A N 1
ATOM 1886 C CA . ALA A 1 253 ? 14.589 2.660 -5.348 1.00 98.56 253 ALA A CA 1
ATOM 1887 C C . ALA A 1 253 ? 14.398 2.076 -6.755 1.00 98.56 253 ALA A C 1
ATOM 1889 O O . ALA A 1 253 ? 13.265 1.830 -7.169 1.00 98.56 253 ALA A O 1
ATOM 1890 N N . MET A 1 254 ? 15.483 1.813 -7.490 1.00 98.38 254 MET A N 1
ATOM 1891 C CA . MET A 1 254 ? 15.391 1.251 -8.842 1.00 98.38 254 MET A CA 1
ATOM 1892 C C . MET A 1 254 ? 14.877 -0.187 -8.823 1.00 98.38 254 MET A C 1
ATOM 1894 O O . MET A 1 254 ? 14.000 -0.568 -9.607 1.00 98.38 254 MET A O 1
ATOM 1898 N N . PHE A 1 255 ? 15.404 -0.990 -7.901 1.00 98.06 255 PHE A N 1
ATOM 1899 C CA . PHE A 1 255 ? 14.987 -2.371 -7.731 1.00 98.06 255 PHE A CA 1
ATOM 1900 C C . PHE A 1 255 ? 13.541 -2.467 -7.231 1.00 98.06 255 PHE A C 1
ATOM 1902 O O . PHE A 1 255 ? 12.699 -3.087 -7.884 1.00 98.06 255 PHE A O 1
ATOM 1909 N N . TYR A 1 256 ? 13.229 -1.814 -6.110 1.00 98.44 256 TYR A N 1
ATOM 1910 C CA . TYR A 1 256 ? 11.904 -1.826 -5.499 1.00 98.44 256 TYR A CA 1
ATOM 1911 C C . TYR A 1 256 ? 10.850 -1.198 -6.400 1.00 98.44 256 TYR A C 1
ATOM 1913 O O . TYR A 1 256 ? 9.790 -1.791 -6.562 1.00 98.44 256 TYR A O 1
ATOM 1921 N N . GLY A 1 257 ? 11.143 -0.084 -7.075 1.00 98.31 257 GLY A N 1
ATOM 1922 C CA . GLY A 1 257 ? 10.234 0.490 -8.067 1.00 98.31 257 GLY A CA 1
ATOM 1923 C C . GLY A 1 257 ? 9.873 -0.512 -9.166 1.00 98.31 257 GLY A C 1
ATOM 1924 O O . GLY A 1 257 ? 8.716 -0.603 -9.573 1.00 98.31 257 GLY A O 1
ATOM 1925 N N . THR A 1 258 ? 10.841 -1.323 -9.610 1.00 95.88 258 THR A N 1
ATOM 1926 C CA . THR A 1 258 ? 10.613 -2.351 -10.640 1.00 95.88 258 THR A CA 1
ATOM 1927 C C . THR A 1 258 ? 9.740 -3.490 -10.115 1.00 95.88 258 THR A C 1
ATOM 1929 O O . THR A 1 258 ? 8.861 -3.971 -10.832 1.00 95.88 258 THR A O 1
ATOM 1932 N N . VAL A 1 259 ? 9.951 -3.911 -8.864 1.00 96.69 259 VAL A N 1
ATOM 1933 C CA . VAL A 1 259 ? 9.092 -4.891 -8.179 1.00 96.69 259 VAL A CA 1
ATOM 1934 C C . VAL A 1 259 ? 7.667 -4.348 -8.052 1.00 96.69 259 VAL A C 1
ATOM 1936 O O . VAL A 1 259 ? 6.724 -5.001 -8.493 1.00 96.69 259 VAL A O 1
ATOM 1939 N N . VAL A 1 260 ? 7.519 -3.134 -7.522 1.00 98.44 260 VAL A N 1
ATOM 1940 C CA . VAL A 1 260 ? 6.241 -2.440 -7.316 1.00 98.44 260 VAL A CA 1
ATOM 1941 C C . VAL A 1 260 ? 5.457 -2.337 -8.621 1.00 98.44 260 VAL A C 1
ATOM 1943 O O . VAL A 1 260 ? 4.303 -2.761 -8.671 1.00 98.44 260 VAL A O 1
ATOM 1946 N N . TYR A 1 261 ? 6.088 -1.858 -9.699 1.00 95.44 261 TYR A N 1
ATOM 1947 C CA . TYR A 1 261 ? 5.441 -1.747 -11.008 1.00 95.44 261 TYR A CA 1
ATOM 1948 C C . TYR A 1 261 ? 4.888 -3.098 -11.481 1.00 95.44 261 TYR A C 1
ATOM 1950 O O . TYR A 1 261 ? 3.734 -3.184 -11.900 1.00 95.44 261 TYR A O 1
ATOM 1958 N N . LYS A 1 262 ? 5.690 -4.167 -11.385 1.00 91.00 262 LYS A N 1
ATOM 1959 C CA . LYS A 1 262 ? 5.294 -5.514 -11.825 1.00 91.00 262 LYS A CA 1
ATOM 1960 C C . LYS A 1 262 ? 4.151 -6.082 -10.992 1.00 91.00 262 LYS A C 1
ATOM 1962 O O . LYS A 1 262 ? 3.216 -6.637 -11.566 1.00 91.00 262 LYS A O 1
ATOM 1967 N N . VAL A 1 263 ? 4.196 -5.914 -9.669 1.00 95.06 263 VAL A N 1
ATOM 1968 C CA . VAL A 1 263 ? 3.119 -6.373 -8.784 1.00 95.06 263 VAL A CA 1
ATOM 1969 C C . VAL A 1 263 ? 1.827 -5.625 -9.093 1.00 95.06 263 VAL A C 1
ATOM 1971 O O . VAL A 1 263 ? 0.798 -6.267 -9.286 1.00 95.06 263 VAL A O 1
ATOM 1974 N N . PHE A 1 264 ? 1.854 -4.296 -9.215 1.00 95.62 264 PHE A N 1
ATOM 1975 C CA . PHE A 1 264 ? 0.647 -3.555 -9.576 1.00 95.62 264 PHE A CA 1
ATOM 1976 C C . PHE A 1 264 ? 0.131 -3.921 -10.966 1.00 95.62 264 PHE A C 1
ATOM 1978 O O . PHE A 1 264 ? -1.071 -4.095 -11.117 1.00 95.62 264 PHE A O 1
ATOM 1985 N N . LEU A 1 265 ? 0.999 -4.086 -11.966 1.00 89.50 265 LEU A N 1
ATOM 1986 C CA . LEU A 1 265 ? 0.589 -4.537 -13.298 1.00 89.50 265 LEU A CA 1
ATOM 1987 C C . LEU A 1 265 ? -0.131 -5.891 -13.227 1.00 89.50 265 LEU A C 1
ATOM 1989 O O . LEU A 1 265 ? -1.184 -6.089 -13.838 1.00 89.50 265 LEU A O 1
ATOM 1993 N N . GLU A 1 266 ? 0.412 -6.821 -12.441 1.00 87.19 266 GLU A N 1
ATOM 1994 C CA . GLU A 1 266 ? -0.211 -8.116 -12.210 1.00 87.19 266 GLU A CA 1
ATOM 1995 C C . GLU A 1 266 ? -1.544 -7.993 -11.469 1.00 87.19 266 GLU A C 1
ATOM 1997 O O . GLU A 1 266 ? -2.494 -8.677 -11.848 1.00 87.19 266 GLU A O 1
ATOM 2002 N N . GLN A 1 267 ? -1.650 -7.152 -10.440 1.00 90.56 267 GLN A N 1
ATOM 2003 C CA . GLN A 1 267 ? -2.889 -7.020 -9.677 1.00 90.56 267 GLN A CA 1
ATOM 2004 C C . GLN A 1 267 ? -3.957 -6.239 -10.454 1.00 90.56 267 GLN A C 1
ATOM 2006 O O . GLN A 1 267 ? -5.097 -6.672 -10.553 1.00 90.56 267 GLN A O 1
ATOM 2011 N N . LEU A 1 268 ? -3.618 -5.118 -11.071 1.00 89.94 268 LEU A N 1
ATOM 2012 C CA . LEU A 1 268 ? -4.588 -4.268 -11.759 1.00 89.94 268 LEU A CA 1
ATOM 2013 C C . LEU A 1 268 ? -5.044 -4.857 -13.097 1.00 89.94 268 LEU A C 1
ATOM 2015 O O . LEU A 1 268 ? -6.104 -4.467 -13.596 1.00 89.94 268 LEU A O 1
ATOM 2019 N N . LYS A 1 269 ? -4.257 -5.788 -13.659 1.00 82.75 269 LYS A N 1
ATOM 2020 C CA . LYS A 1 269 ? -4.410 -6.314 -15.023 1.00 82.75 269 LYS A CA 1
ATOM 2021 C C . LYS A 1 269 ? -4.363 -5.204 -16.077 1.00 82.75 269 LYS A C 1
ATOM 2023 O O . LYS A 1 269 ? -5.020 -5.304 -17.109 1.00 82.75 269 LYS A O 1
ATOM 2028 N N . GLU A 1 270 ? -3.618 -4.143 -15.781 1.00 84.12 270 GLU A N 1
ATOM 2029 C CA . GLU A 1 270 ? -3.358 -2.958 -16.599 1.00 84.12 270 GLU A CA 1
ATOM 2030 C C . GLU A 1 270 ? -2.159 -2.192 -16.003 1.00 84.12 270 GLU A C 1
ATOM 2032 O O . GLU A 1 270 ? -1.857 -2.391 -14.821 1.00 84.12 270 GLU A O 1
ATOM 2037 N N . PRO A 1 271 ? -1.476 -1.320 -16.768 1.00 87.12 271 PRO A N 1
ATOM 2038 C CA . PRO A 1 271 ? -0.384 -0.499 -16.245 1.00 87.12 271 PRO A CA 1
ATOM 2039 C C . PRO A 1 271 ? -0.790 0.309 -15.003 1.00 87.12 271 PRO A C 1
ATOM 2041 O O . PRO A 1 271 ? -1.864 0.907 -15.010 1.00 87.12 271 PRO A O 1
ATOM 2044 N N . PRO A 1 272 ? 0.038 0.368 -13.940 1.00 92.19 272 PRO A N 1
ATOM 2045 C CA . PRO A 1 272 ? -0.303 1.104 -12.719 1.00 92.19 272 PRO A CA 1
ATOM 2046 C C . PRO A 1 272 ? -0.538 2.592 -12.945 1.00 92.19 272 PRO A C 1
ATOM 2048 O O . PRO A 1 272 ? -1.455 3.168 -12.361 1.00 92.19 272 PRO A O 1
ATOM 2051 N N . LEU A 1 273 ? 0.265 3.194 -13.817 1.00 92.12 273 LEU A N 1
ATOM 2052 C CA . LEU A 1 273 ? 0.248 4.609 -14.158 1.00 92.12 273 LEU A CA 1
ATOM 2053 C C . LEU A 1 273 ? 0.120 4.755 -15.679 1.00 92.12 273 LEU A C 1
ATOM 2055 O O . LEU A 1 273 ? 0.388 3.813 -16.422 1.00 92.12 273 LEU A O 1
ATOM 2059 N N . ALA A 1 274 ? -0.267 5.945 -16.144 1.00 85.56 274 ALA A N 1
ATOM 2060 C CA . ALA A 1 274 ? -0.368 6.242 -17.578 1.00 85.56 274 ALA A CA 1
ATOM 2061 C C . ALA A 1 274 ? 0.993 6.235 -18.302 1.00 85.56 274 ALA A C 1
ATOM 2063 O O . ALA A 1 274 ? 1.047 6.142 -19.522 1.00 85.56 274 ALA A O 1
ATOM 2064 N N . ASP A 1 275 ? 2.089 6.324 -17.553 1.00 86.56 275 ASP A N 1
ATOM 2065 C CA . ASP A 1 275 ? 3.463 6.336 -18.051 1.00 86.56 275 ASP A CA 1
ATOM 2066 C C . ASP A 1 275 ? 4.344 5.480 -17.118 1.00 86.56 275 ASP A C 1
ATOM 2068 O O . ASP A 1 275 ? 3.833 4.753 -16.259 1.00 86.56 275 ASP A O 1
ATOM 2072 N N . LYS A 1 276 ? 5.668 5.534 -17.266 1.00 89.62 276 LYS A N 1
ATOM 2073 C CA . LYS A 1 276 ? 6.616 4.913 -16.340 1.00 89.62 276 LYS A CA 1
ATOM 2074 C C . LYS A 1 276 ? 6.490 5.487 -14.928 1.00 89.62 276 LYS A C 1
ATOM 2076 O O . LYS A 1 276 ? 6.179 6.665 -14.727 1.00 89.62 276 LYS A O 1
ATOM 2081 N N . LEU A 1 277 ? 6.810 4.655 -13.944 1.00 95.94 277 LEU A N 1
ATOM 2082 C CA . LEU A 1 277 ? 6.981 5.080 -12.564 1.00 95.94 277 LEU A CA 1
ATOM 2083 C C . LEU A 1 277 ? 8.222 5.973 -12.444 1.00 95.94 277 LEU A C 1
ATOM 2085 O O . LEU A 1 277 ? 9.298 5.619 -12.922 1.00 95.94 277 LEU A O 1
ATOM 2089 N N . ARG A 1 278 ? 8.091 7.124 -11.785 1.00 97.69 278 ARG A N 1
ATOM 2090 C CA . ARG A 1 278 ? 9.207 8.037 -11.527 1.00 97.69 278 ARG A CA 1
ATOM 2091 C C . ARG A 1 278 ? 9.429 8.173 -10.031 1.00 97.69 278 ARG A C 1
ATOM 2093 O O . ARG A 1 278 ? 8.507 8.515 -9.295 1.00 97.69 278 ARG A O 1
ATOM 2100 N N . ILE A 1 279 ? 10.655 7.914 -9.598 1.00 98.75 279 ILE A N 1
ATOM 2101 C CA . ILE A 1 279 ? 11.054 7.968 -8.194 1.00 98.75 279 ILE A CA 1
ATOM 2102 C C . ILE A 1 279 ? 12.166 9.000 -8.039 1.00 98.75 279 ILE A C 1
ATOM 2104 O O . ILE A 1 279 ? 13.107 9.043 -8.828 1.00 98.75 279 ILE A O 1
ATOM 2108 N N . ARG A 1 280 ? 12.072 9.829 -7.007 1.00 98.44 280 ARG A N 1
ATOM 2109 C CA . ARG A 1 280 ? 13.105 10.786 -6.614 1.00 98.44 280 ARG A CA 1
ATOM 2110 C C . ARG A 1 280 ? 13.631 10.398 -5.245 1.00 98.44 280 ARG A C 1
ATOM 2112 O O . ARG A 1 280 ? 12.874 10.403 -4.281 1.00 98.44 280 ARG A O 1
ATOM 2119 N N . VAL A 1 281 ? 14.917 10.082 -5.164 1.00 98.56 281 VAL A N 1
ATOM 2120 C CA . VAL A 1 281 ? 15.618 9.833 -3.897 1.00 98.56 281 VAL A CA 1
ATOM 2121 C C . VAL A 1 281 ? 16.527 11.004 -3.557 1.00 98.56 281 VAL A C 1
ATOM 2123 O O . VAL A 1 281 ? 16.790 11.855 -4.410 1.00 98.56 281 VAL A O 1
ATOM 2126 N N . HIS A 1 282 ? 17.016 11.050 -2.317 1.00 97.50 282 HIS A N 1
ATOM 2127 C CA . HIS A 1 282 ? 17.828 12.160 -1.817 1.00 97.50 282 HIS A CA 1
ATOM 2128 C C . HIS A 1 282 ? 17.086 13.509 -1.927 1.00 97.50 282 HIS A C 1
ATOM 2130 O O . HIS A 1 282 ? 17.703 14.544 -2.179 1.00 97.50 282 HIS A O 1
ATOM 2136 N N . TYR A 1 283 ? 15.750 13.500 -1.795 1.00 97.25 283 TYR A N 1
ATOM 2137 C CA . TYR A 1 283 ? 14.901 14.687 -1.928 1.00 97.25 283 TYR A CA 1
ATOM 2138 C C . TYR A 1 283 ? 14.999 15.578 -0.684 1.00 97.25 283 TYR A C 1
ATOM 2140 O O . TYR A 1 283 ? 14.734 15.139 0.435 1.00 97.25 283 TYR A O 1
ATOM 2148 N N . GLY A 1 284 ? 15.328 16.855 -0.863 1.00 95.50 284 GLY A N 1
ATOM 2149 C CA . GLY A 1 284 ? 15.537 17.793 0.242 1.00 95.50 284 GLY A CA 1
ATOM 2150 C C . GLY A 1 284 ? 16.795 17.496 1.065 1.00 95.50 284 GLY A C 1
ATOM 2151 O O . GLY A 1 284 ? 17.675 16.747 0.658 1.00 95.50 284 GLY A O 1
ATOM 2152 N N . SER A 1 285 ? 16.937 18.111 2.240 1.00 94.69 285 SER A N 1
ATOM 2153 C CA . SER A 1 285 ? 18.141 17.891 3.055 1.00 94.69 285 SER A CA 1
ATOM 2154 C C . SER A 1 285 ? 18.257 16.437 3.531 1.00 94.69 285 SER A C 1
ATOM 2156 O O . SER A 1 285 ? 17.262 15.727 3.639 1.00 94.69 285 SER A O 1
ATOM 2158 N N . GLN A 1 286 ? 19.468 16.010 3.899 1.00 92.62 286 GLN A N 1
ATOM 2159 C CA . GLN A 1 286 ? 19.721 14.648 4.390 1.00 92.62 286 GLN A CA 1
ATOM 2160 C C . GLN A 1 286 ? 18.880 14.276 5.634 1.00 92.62 286 GLN A C 1
ATOM 2162 O O . GLN A 1 286 ? 18.563 13.114 5.853 1.00 92.62 286 GLN A O 1
ATOM 2167 N N . SER A 1 287 ? 18.474 15.268 6.429 1.00 93.50 287 SER A N 1
ATOM 2168 C CA . SER A 1 287 ? 17.615 15.084 7.605 1.00 93.50 287 SER A CA 1
ATOM 2169 C C . SER A 1 287 ? 16.129 15.319 7.336 1.00 93.50 287 SER A C 1
ATOM 2171 O O . SER A 1 287 ? 15.332 15.304 8.273 1.00 93.50 287 SER A O 1
ATOM 2173 N N . SER A 1 288 ? 15.752 15.633 6.094 1.00 94.62 288 SER A N 1
ATOM 2174 C CA . SER A 1 288 ? 14.347 15.783 5.716 1.00 94.62 288 SER A CA 1
ATOM 2175 C C . SER A 1 288 ? 13.632 14.437 5.819 1.00 94.62 288 SER A C 1
ATOM 2177 O O . SER A 1 288 ? 14.248 13.382 5.674 1.00 94.62 288 SER A O 1
ATOM 2179 N N . GLN A 1 289 ? 12.327 14.484 6.074 1.00 94.31 289 GLN A N 1
ATOM 2180 C CA . GLN A 1 289 ? 11.480 13.306 6.287 1.00 94.31 289 GLN A CA 1
ATOM 2181 C C . GLN A 1 289 ? 10.333 13.267 5.272 1.00 94.31 289 GLN A C 1
ATOM 2183 O O . GLN A 1 289 ? 9.220 12.872 5.603 1.00 94.31 289 GLN A O 1
ATOM 2188 N N . TYR A 1 290 ? 10.576 13.760 4.056 1.00 93.75 290 TYR A N 1
ATOM 2189 C CA . TYR A 1 290 ? 9.542 13.795 3.036 1.00 93.75 290 TYR A CA 1
ATOM 2190 C C . TYR A 1 290 ? 9.381 12.416 2.395 1.00 93.75 290 TYR A C 1
ATOM 2192 O O . TYR A 1 290 ? 10.350 11.843 1.894 1.00 93.75 290 TYR A O 1
ATOM 2200 N N . ILE A 1 291 ? 8.144 11.931 2.409 1.00 95.56 291 ILE A N 1
ATOM 2201 C CA . ILE A 1 291 ? 7.655 10.758 1.687 1.00 95.56 291 ILE A CA 1
ATOM 2202 C C . ILE A 1 291 ? 6.300 11.193 1.138 1.00 95.56 291 ILE A C 1
ATOM 2204 O O . ILE A 1 291 ? 5.435 11.562 1.930 1.00 95.56 291 ILE A O 1
ATOM 2208 N N . PHE A 1 292 ? 6.189 11.349 -0.180 1.00 96.19 292 PHE A N 1
ATOM 2209 C CA . PHE A 1 292 ? 4.943 11.815 -0.790 1.00 96.19 292 PHE A CA 1
ATOM 2210 C C . PHE A 1 292 ? 4.890 11.582 -2.304 1.00 96.19 292 PHE A C 1
ATOM 2212 O O . PHE A 1 292 ? 5.896 11.673 -3.022 1.00 96.19 292 PHE A O 1
ATOM 2219 N N . TRP A 1 293 ? 3.671 11.396 -2.793 1.00 96.44 293 TRP A N 1
ATOM 2220 C CA . TRP A 1 293 ? 3.290 11.442 -4.194 1.00 96.44 293 TRP A CA 1
ATOM 2221 C C . TRP A 1 293 ? 2.897 12.866 -4.601 1.00 96.44 293 TRP A C 1
ATOM 2223 O O . TRP A 1 293 ? 2.062 13.499 -3.959 1.00 96.44 293 TRP A O 1
ATOM 2233 N N . ASP A 1 294 ? 3.479 13.381 -5.687 1.00 94.94 294 ASP A N 1
ATOM 2234 C CA . ASP A 1 294 ? 3.220 14.752 -6.167 1.00 94.94 294 ASP A CA 1
ATOM 2235 C C . ASP A 1 294 ? 2.350 14.829 -7.435 1.00 94.94 294 ASP A C 1
ATOM 2237 O O . ASP A 1 294 ? 2.207 15.896 -8.035 1.00 94.94 294 ASP A O 1
ATOM 2241 N N . GLY A 1 295 ? 1.783 13.698 -7.863 1.00 93.12 295 GLY A N 1
ATOM 2242 C CA . GLY A 1 295 ? 1.031 13.573 -9.115 1.00 93.12 295 GLY A CA 1
ATOM 2243 C C . GLY A 1 295 ? 1.856 13.047 -10.293 1.00 93.12 295 GLY A C 1
ATOM 2244 O O . GLY A 1 295 ? 1.281 12.491 -11.228 1.00 93.12 295 GLY A O 1
ATOM 2245 N N . ALA A 1 296 ? 3.189 13.148 -10.241 1.00 94.00 296 ALA A N 1
ATOM 2246 C CA . ALA A 1 296 ? 4.083 12.618 -11.275 1.00 94.00 296 ALA A CA 1
ATOM 2247 C C . ALA A 1 296 ? 5.246 11.777 -10.733 1.00 94.00 296 ALA A C 1
ATOM 2249 O O . ALA A 1 296 ? 5.735 10.893 -11.442 1.00 94.00 296 ALA A O 1
ATOM 2250 N N . TYR A 1 297 ? 5.701 12.061 -9.516 1.00 97.00 297 TYR A N 1
ATOM 2251 C CA . TYR A 1 297 ? 6.835 11.431 -8.860 1.00 97.00 297 TYR A CA 1
ATOM 2252 C C . TYR A 1 297 ? 6.454 10.948 -7.463 1.00 97.00 297 TYR A C 1
ATOM 2254 O O . TYR A 1 297 ? 5.748 11.631 -6.719 1.00 97.00 297 TYR A O 1
ATOM 2262 N N . ALA A 1 298 ? 7.010 9.800 -7.088 1.00 98.12 298 ALA A N 1
ATOM 2263 C CA . ALA A 1 298 ? 7.148 9.410 -5.693 1.00 98.12 298 ALA A CA 1
ATOM 2264 C C . ALA A 1 298 ? 8.471 9.985 -5.157 1.00 98.12 298 ALA A C 1
ATOM 2266 O O . ALA A 1 298 ? 9.534 9.754 -5.744 1.00 98.12 298 ALA A O 1
ATOM 2267 N N . ASN A 1 299 ? 8.412 10.769 -4.082 1.00 98.06 299 ASN A N 1
ATOM 2268 C CA . ASN A 1 299 ? 9.541 11.535 -3.557 1.00 98.06 299 ASN A CA 1
ATOM 2269 C C . ASN A 1 299 ? 9.962 11.003 -2.184 1.00 98.06 299 ASN A C 1
ATOM 2271 O O . ASN A 1 299 ? 9.130 10.897 -1.290 1.00 98.06 299 ASN A O 1
ATOM 2275 N N . PHE A 1 300 ? 11.259 10.737 -2.009 1.00 97.94 300 PHE A N 1
ATOM 2276 C CA . PHE A 1 300 ? 11.833 10.176 -0.787 1.00 97.94 300 PHE A CA 1
ATOM 2277 C C . PHE A 1 300 ? 13.067 10.972 -0.350 1.00 97.94 300 PHE A C 1
ATOM 2279 O O . PHE A 1 300 ? 14.057 11.097 -1.082 1.00 97.94 300 PHE A O 1
ATOM 2286 N N . SER A 1 301 ? 13.014 11.514 0.864 1.00 96.12 301 SER A N 1
ATOM 2287 C CA . SER A 1 301 ? 14.179 12.065 1.558 1.00 96.12 301 SER A CA 1
ATOM 2288 C C . SER A 1 301 ? 15.089 10.971 2.126 1.00 96.12 301 SER A C 1
ATOM 2290 O O . SER A 1 301 ? 14.763 9.789 2.114 1.00 96.12 301 SER A O 1
ATOM 2292 N N . ASP A 1 302 ? 16.235 11.380 2.669 1.00 95.44 302 ASP A N 1
ATOM 2293 C CA . ASP A 1 302 ? 17.202 10.467 3.290 1.00 95.44 302 ASP A CA 1
ATOM 2294 C C . ASP A 1 302 ? 16.824 10.065 4.727 1.00 95.44 302 ASP A C 1
ATOM 2296 O O . ASP A 1 302 ? 17.089 8.939 5.136 1.00 95.44 302 ASP A O 1
ATOM 2300 N N . GLY A 1 303 ? 16.226 10.969 5.514 1.00 93.50 303 GLY A N 1
ATOM 2301 C CA . GLY A 1 303 ? 15.781 10.698 6.888 1.00 93.50 303 GLY A CA 1
ATOM 2302 C C . GLY A 1 303 ? 16.878 10.580 7.960 1.00 93.50 303 GLY A C 1
ATOM 2303 O O . GLY A 1 303 ? 16.559 10.423 9.139 1.00 93.50 303 GLY A O 1
ATOM 2304 N N . VAL A 1 304 ? 18.160 10.694 7.608 1.00 92.69 304 VAL A N 1
ATOM 2305 C CA . VAL A 1 304 ? 19.297 10.506 8.530 1.00 92.69 304 VAL A CA 1
ATOM 2306 C C . VAL A 1 304 ? 19.476 11.726 9.455 1.00 92.69 304 VAL A C 1
ATOM 2308 O O . VAL A 1 304 ? 19.439 12.863 8.975 1.00 92.69 304 VAL A O 1
ATOM 2311 N N . PRO A 1 305 ? 19.723 11.550 10.772 1.00 91.75 305 PRO A N 1
ATOM 2312 C CA . PRO A 1 305 ? 20.020 10.298 11.487 1.00 91.75 305 PRO A CA 1
ATOM 2313 C C . PRO A 1 305 ? 18.815 9.702 12.239 1.00 91.75 305 PRO A C 1
ATOM 2315 O O . PRO A 1 305 ? 18.988 9.018 13.243 1.00 91.75 305 PRO A O 1
ATOM 2318 N N . LEU A 1 306 ? 17.581 10.018 11.837 1.00 91.44 306 LEU A N 1
ATOM 2319 C CA . LEU A 1 306 ? 16.382 9.525 12.530 1.00 91.44 306 LEU A CA 1
ATOM 2320 C C . LEU A 1 306 ? 15.866 8.213 11.942 1.00 91.44 306 LEU A C 1
ATOM 2322 O O . LEU A 1 306 ? 15.326 7.392 12.675 1.00 91.44 306 LEU A O 1
ATOM 2326 N N . PHE A 1 307 ? 16.061 8.016 10.643 1.00 93.88 307 PHE A N 1
ATOM 2327 C CA . PHE A 1 307 ? 15.627 6.844 9.897 1.00 93.88 307 PHE A CA 1
ATOM 2328 C C . PHE A 1 307 ? 16.796 6.246 9.120 1.00 93.88 307 PHE A C 1
ATOM 2330 O O . PHE A 1 307 ? 17.772 6.936 8.813 1.00 93.88 307 PHE A O 1
ATOM 2337 N N . LEU A 1 308 ? 16.695 4.957 8.802 1.00 92.31 308 LEU A N 1
ATOM 2338 C CA . LEU A 1 308 ? 17.711 4.254 8.022 1.00 92.31 308 LEU A CA 1
ATOM 2339 C C . LEU A 1 308 ? 17.619 4.643 6.548 1.00 92.31 308 LEU A C 1
ATOM 2341 O O . LEU A 1 308 ? 18.580 5.159 5.980 1.00 92.31 308 LEU A O 1
ATOM 2345 N N . ASN A 1 309 ? 16.456 4.404 5.947 1.00 88.31 309 ASN A N 1
ATOM 2346 C CA . ASN A 1 309 ? 16.133 4.678 4.553 1.00 88.31 309 ASN A CA 1
ATOM 2347 C C . ASN A 1 309 ? 14.632 4.967 4.461 1.00 88.31 309 ASN A C 1
ATOM 2349 O O . ASN A 1 309 ? 13.845 4.237 5.060 1.00 88.31 309 ASN A O 1
ATOM 2353 N N . LEU A 1 310 ? 14.221 5.985 3.705 1.00 95.25 310 LEU A N 1
ATOM 2354 C CA . LEU A 1 310 ? 12.799 6.235 3.451 1.00 95.25 310 LEU A CA 1
ATOM 2355 C C . LEU A 1 310 ? 12.312 5.644 2.125 1.00 95.25 310 LEU A C 1
ATOM 2357 O O . LEU A 1 310 ? 11.113 5.447 1.973 1.00 95.25 310 LEU A O 1
ATOM 2361 N N . ALA A 1 311 ? 13.207 5.290 1.200 1.00 96.12 311 ALA A N 1
ATOM 2362 C CA . ALA A 1 311 ? 12.872 4.618 -0.058 1.00 96.12 311 ALA A CA 1
ATOM 2363 C C . ALA A 1 311 ? 12.809 3.084 0.118 1.00 96.12 311 ALA A C 1
ATOM 2365 O O . ALA A 1 311 ? 13.522 2.338 -0.557 1.00 96.12 311 ALA A O 1
ATOM 2366 N N . THR A 1 312 ? 11.996 2.616 1.068 1.00 96.62 312 THR A N 1
ATOM 2367 C CA . THR A 1 312 ? 11.766 1.185 1.337 1.00 96.62 312 THR A CA 1
ATOM 2368 C C . THR A 1 312 ? 10.733 0.604 0.373 1.00 96.62 312 THR A C 1
ATOM 2370 O O . THR A 1 312 ? 10.000 1.340 -0.292 1.00 96.62 312 THR A O 1
ATOM 2373 N N . LEU A 1 313 ? 10.651 -0.729 0.287 1.00 97.88 313 LEU A N 1
ATOM 2374 C CA . LEU A 1 313 ? 9.729 -1.404 -0.632 1.00 97.88 313 LEU A CA 1
ATOM 2375 C C . LEU A 1 313 ? 8.265 -0.987 -0.419 1.00 97.88 313 LEU A C 1
ATOM 2377 O O . LEU A 1 313 ? 7.545 -0.738 -1.385 1.00 97.88 313 LEU A O 1
ATOM 2381 N N . ASP A 1 314 ? 7.822 -0.917 0.834 1.00 96.81 314 ASP A N 1
ATOM 2382 C CA . ASP A 1 314 ? 6.447 -0.582 1.192 1.00 96.81 314 ASP A CA 1
ATOM 2383 C C . ASP A 1 314 ? 6.149 0.917 1.142 1.00 96.81 314 ASP A C 1
ATOM 2385 O O . ASP A 1 314 ? 5.050 1.267 0.722 1.00 96.81 314 ASP A O 1
ATOM 2389 N N . HIS A 1 315 ? 7.101 1.799 1.467 1.00 98.38 315 HIS A N 1
ATOM 2390 C CA . HIS A 1 315 ? 6.941 3.234 1.214 1.00 98.38 315 HIS A CA 1
ATOM 2391 C C . HIS A 1 315 ? 6.826 3.514 -0.289 1.00 98.38 315 HIS A C 1
ATOM 2393 O O . HIS A 1 315 ? 5.927 4.234 -0.709 1.00 98.38 315 HIS A O 1
ATOM 2399 N N . ILE A 1 316 ? 7.662 2.895 -1.135 1.00 98.81 316 ILE A N 1
ATOM 2400 C CA . ILE A 1 316 ? 7.531 3.043 -2.594 1.00 98.81 316 ILE A CA 1
ATOM 2401 C C . ILE A 1 316 ? 6.183 2.500 -3.069 1.00 98.81 316 ILE A C 1
ATOM 2403 O O . ILE A 1 316 ? 5.506 3.158 -3.852 1.00 98.81 316 ILE A O 1
ATOM 2407 N N . ALA A 1 317 ? 5.757 1.330 -2.591 1.00 98.75 317 ALA A N 1
ATOM 2408 C CA . ALA A 1 317 ? 4.441 0.794 -2.927 1.00 98.75 317 ALA A CA 1
ATOM 2409 C C . ALA A 1 317 ? 3.295 1.727 -2.503 1.00 98.75 317 ALA A C 1
ATOM 2411 O O . ALA A 1 317 ? 2.367 1.917 -3.286 1.00 98.75 317 ALA A O 1
ATOM 2412 N N . HIS A 1 318 ? 3.376 2.311 -1.304 1.00 98.69 318 HIS A N 1
ATOM 2413 C CA . HIS A 1 318 ? 2.400 3.251 -0.754 1.00 98.69 318 HIS A CA 1
ATOM 2414 C C . HIS A 1 318 ? 2.301 4.511 -1.624 1.00 98.69 318 HIS A C 1
ATOM 2416 O O . HIS A 1 318 ? 1.231 4.808 -2.148 1.00 98.69 318 HIS A O 1
ATOM 2422 N N . GLU A 1 319 ? 3.419 5.184 -1.905 1.00 98.62 319 GLU A N 1
ATOM 2423 C CA . GLU A 1 319 ? 3.391 6.410 -2.715 1.00 98.62 319 GLU A CA 1
ATOM 2424 C C . GLU A 1 319 ? 2.911 6.160 -4.149 1.00 98.62 319 GLU A C 1
ATOM 2426 O O . GLU A 1 319 ? 2.195 6.963 -4.746 1.00 98.62 319 GLU A O 1
ATOM 2431 N N . VAL A 1 320 ? 3.262 5.008 -4.721 1.00 98.62 320 VAL A N 1
ATOM 2432 C CA . VAL A 1 320 ? 2.773 4.620 -6.049 1.00 98.62 320 VAL A CA 1
ATOM 2433 C C . VAL A 1 320 ? 1.288 4.278 -6.024 1.00 98.62 320 VAL A C 1
ATOM 2435 O O . VAL A 1 320 ? 0.588 4.550 -7.001 1.00 98.62 320 VAL A O 1
ATOM 2438 N N . ALA A 1 321 ? 0.783 3.728 -4.919 1.00 98.62 321 ALA A N 1
ATOM 2439 C CA . ALA A 1 321 ? -0.632 3.437 -4.757 1.00 98.62 321 ALA A CA 1
ATOM 2440 C C . ALA A 1 321 ? -1.494 4.705 -4.813 1.00 98.62 321 ALA A C 1
ATOM 2442 O O . ALA A 1 321 ? -2.596 4.630 -5.353 1.00 98.62 321 ALA A O 1
ATOM 2443 N N . HIS A 1 322 ? -0.995 5.857 -4.346 1.00 98.12 322 HIS A N 1
ATOM 2444 C CA . HIS A 1 322 ? -1.679 7.141 -4.530 1.00 98.12 322 HIS A CA 1
ATOM 2445 C C . HIS A 1 322 ? -1.892 7.454 -6.016 1.00 98.12 322 HIS A C 1
ATOM 2447 O O . HIS A 1 322 ? -3.015 7.686 -6.462 1.00 98.12 322 HIS A O 1
ATOM 2453 N N . GLY A 1 323 ? -0.827 7.368 -6.821 1.00 97.00 323 GLY A N 1
ATOM 2454 C CA . GLY A 1 323 ? -0.910 7.568 -8.270 1.00 97.00 323 GLY A CA 1
ATOM 2455 C C . GLY A 1 323 ? -1.810 6.546 -8.972 1.00 97.00 323 GLY A C 1
ATOM 2456 O O . GLY A 1 323 ? -2.573 6.898 -9.875 1.00 97.00 323 GLY A O 1
ATOM 2457 N N . VAL A 1 324 ? -1.771 5.285 -8.532 1.00 97.62 324 VAL A N 1
ATOM 2458 C CA . VAL A 1 324 ? -2.683 4.236 -9.010 1.00 97.62 324 VAL A CA 1
ATOM 2459 C C . VAL A 1 324 ? -4.130 4.610 -8.704 1.00 97.62 324 VAL A C 1
ATOM 2461 O O . VAL A 1 324 ? -4.974 4.536 -9.596 1.00 97.62 324 VAL A O 1
ATOM 2464 N N . LEU A 1 325 ? -4.425 5.020 -7.470 1.00 96.56 325 LEU A N 1
ATOM 2465 C CA . LEU A 1 325 ? -5.781 5.311 -7.024 1.00 96.56 325 LEU A CA 1
ATOM 2466 C C . LEU A 1 325 ? -6.365 6.540 -7.728 1.00 96.56 325 LEU A C 1
ATOM 2468 O O . LEU A 1 325 ? -7.524 6.483 -8.148 1.00 96.56 325 LEU A O 1
ATOM 2472 N N . ASN A 1 326 ? -5.548 7.575 -7.956 1.00 95.38 326 ASN A N 1
ATOM 2473 C CA . ASN A 1 326 ? -5.897 8.734 -8.783 1.00 95.38 326 ASN A CA 1
ATOM 2474 C C . ASN A 1 326 ? -6.288 8.325 -10.212 1.00 95.38 326 ASN A C 1
ATOM 2476 O O . ASN A 1 326 ? -7.213 8.881 -10.795 1.00 95.38 326 ASN A O 1
ATOM 2480 N N . ARG A 1 327 ? -5.604 7.326 -10.790 1.00 94.25 327 ARG A N 1
ATOM 2481 C CA . ARG A 1 327 ? -5.890 6.852 -12.153 1.00 94.25 327 ARG A CA 1
ATOM 2482 C C . ARG A 1 327 ? -7.152 5.996 -12.226 1.00 94.25 327 ARG A C 1
ATOM 2484 O O . ARG A 1 327 ? -7.915 6.112 -13.182 1.00 94.25 327 ARG A O 1
ATOM 2491 N N . ILE A 1 328 ? -7.333 5.074 -11.280 1.00 94.50 328 ILE A N 1
ATOM 2492 C CA . ILE A 1 328 ? -8.371 4.035 -11.384 1.00 94.50 328 ILE A CA 1
ATOM 2493 C C . ILE A 1 328 ? -9.686 4.410 -10.708 1.00 94.50 328 ILE A C 1
ATOM 2495 O O . ILE A 1 328 ? -10.655 3.665 -10.841 1.00 94.50 328 ILE A O 1
ATOM 2499 N N . SER A 1 329 ? -9.727 5.508 -9.956 1.00 95.56 329 SER A N 1
ATOM 2500 C CA . SER A 1 329 ? -10.902 5.903 -9.189 1.00 95.56 329 SER A CA 1
ATOM 2501 C C . SER A 1 329 ? -11.090 7.420 -9.176 1.00 95.56 329 SER A C 1
ATOM 2503 O O . SER A 1 329 ? -10.144 8.167 -9.401 1.00 95.56 329 SER A O 1
ATOM 2505 N N . PRO A 1 330 ? -12.289 7.905 -8.821 1.00 95.62 330 PRO A N 1
ATOM 2506 C CA . PRO A 1 330 ? -12.505 9.314 -8.517 1.00 95.62 330 PRO A CA 1
ATOM 2507 C C . PRO A 1 330 ? -11.772 9.837 -7.268 1.00 95.62 330 PRO A C 1
ATOM 2509 O O . PRO A 1 330 ? -11.919 11.013 -6.956 1.00 95.62 330 PRO A O 1
ATOM 2512 N N . LEU A 1 331 ? -11.034 9.029 -6.501 1.00 94.69 331 LEU A N 1
ATOM 2513 C CA . LEU A 1 331 ? -10.350 9.494 -5.284 1.00 94.69 331 LEU A CA 1
ATOM 2514 C C . LEU A 1 331 ? -9.042 10.237 -5.583 1.00 94.69 331 LEU A C 1
ATOM 2516 O O . LEU A 1 331 ? -8.010 9.931 -4.998 1.00 94.69 331 LEU A O 1
ATOM 2520 N N . ASP A 1 332 ? -9.107 11.226 -6.470 1.00 93.00 332 ASP A N 1
ATOM 2521 C CA . ASP A 1 332 ? -7.985 12.080 -6.845 1.00 93.00 332 ASP A CA 1
ATOM 2522 C C . ASP A 1 332 ? -8.065 13.435 -6.130 1.00 93.00 332 ASP A C 1
ATOM 2524 O O . ASP A 1 332 ? -8.883 14.293 -6.472 1.00 93.00 332 ASP A O 1
ATOM 2528 N N . GLY A 1 333 ? -7.205 13.619 -5.126 1.00 89.06 333 GLY A N 1
ATOM 2529 C CA . GLY A 1 333 ? -7.116 14.857 -4.349 1.00 89.06 333 GLY A CA 1
ATOM 2530 C C . GLY A 1 333 ? -6.527 16.052 -5.109 1.00 89.06 333 GLY A C 1
ATOM 2531 O O . GLY A 1 333 ? -6.652 17.178 -4.630 1.00 89.06 333 GLY A O 1
ATOM 2532 N N . PHE A 1 334 ? -5.903 15.839 -6.275 1.00 89.69 334 PHE A N 1
ATOM 2533 C CA . PHE A 1 334 ? -5.367 16.924 -7.104 1.00 89.69 334 PHE A CA 1
ATOM 2534 C C . PHE A 1 334 ? -6.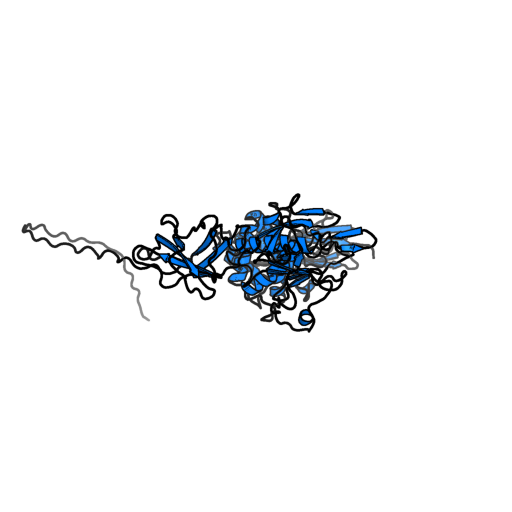423 17.543 -8.022 1.00 89.69 334 PHE A C 1
ATOM 2536 O O . PHE A 1 334 ? -6.350 18.728 -8.349 1.00 89.69 334 PHE A O 1
ATOM 2543 N N . GLU A 1 335 ? -7.409 16.750 -8.439 1.00 87.94 335 GLU A N 1
ATOM 2544 C CA . GLU A 1 335 ? -8.467 17.184 -9.358 1.00 87.94 335 GLU A CA 1
ATOM 2545 C C . GLU A 1 335 ? -9.724 17.659 -8.618 1.00 87.94 335 GLU A C 1
ATOM 2547 O O . GLU A 1 335 ? -10.508 18.457 -9.142 1.00 87.94 335 GLU A O 1
ATOM 2552 N N . GLN A 1 336 ? -9.943 17.185 -7.387 1.00 88.88 336 GLN A N 1
ATOM 2553 C CA . GLN A 1 336 ? -11.134 17.525 -6.616 1.00 88.88 336 GLN A CA 1
ATOM 2554 C C . GLN A 1 336 ? -10.947 17.406 -5.106 1.00 88.88 336 GLN A C 1
ATOM 2556 O O . GLN A 1 336 ? -10.102 16.683 -4.593 1.00 88.88 336 GLN A O 1
ATOM 2561 N N . ASN A 1 337 ? -11.829 18.086 -4.375 1.00 91.62 337 ASN A N 1
ATOM 2562 C CA . ASN A 1 337 ? -11.894 17.947 -2.928 1.00 91.62 337 ASN A CA 1
ATOM 2563 C C . ASN A 1 337 ? -12.483 16.583 -2.559 1.00 91.62 337 ASN A C 1
ATOM 2565 O O . ASN A 1 337 ? -13.641 16.293 -2.875 1.00 91.62 337 ASN A O 1
ATOM 2569 N N . ILE A 1 338 ? -11.707 15.793 -1.826 1.00 94.31 338 ILE A N 1
ATOM 2570 C CA . ILE A 1 338 ? -12.132 14.516 -1.255 1.00 94.31 338 ILE A CA 1
ATOM 2571 C C . ILE A 1 338 ? -12.447 14.677 0.246 1.00 94.31 338 ILE A C 1
ATOM 2573 O O . ILE A 1 338 ? -11.806 15.461 0.950 1.00 94.31 338 ILE A O 1
ATOM 2577 N N . SER A 1 339 ? -13.471 13.978 0.745 1.00 96.56 339 SER A N 1
ATOM 2578 C CA . SER A 1 339 ? -13.869 13.996 2.162 1.00 96.56 339 SER A CA 1
ATOM 2579 C C . SER A 1 339 ? -12.759 13.446 3.068 1.00 96.56 339 SER A C 1
ATOM 2581 O O . SER A 1 339 ? -11.842 12.774 2.603 1.00 96.56 339 SER A O 1
ATOM 2583 N N . VAL A 1 340 ? -12.843 13.699 4.379 1.00 96.75 340 VAL A N 1
ATOM 2584 C CA . VAL A 1 340 ? -11.910 13.108 5.363 1.00 96.75 340 VAL A CA 1
ATOM 2585 C C . VAL A 1 340 ? -11.962 11.576 5.308 1.00 96.75 340 VAL A C 1
ATOM 2587 O O . VAL A 1 340 ? -10.925 10.925 5.279 1.00 96.75 340 VAL A O 1
ATOM 2590 N N . ASP A 1 341 ? -13.159 11.002 5.188 1.00 98.00 341 ASP A N 1
ATOM 2591 C CA . ASP A 1 341 ? -13.342 9.556 5.021 1.00 98.00 341 ASP A CA 1
ATOM 2592 C C . ASP A 1 341 ? -12.735 9.038 3.712 1.00 98.00 341 ASP A C 1
ATOM 2594 O O . ASP A 1 341 ? -12.126 7.970 3.689 1.00 98.00 341 ASP A O 1
ATOM 2598 N N . ALA A 1 342 ? -12.859 9.796 2.622 1.00 97.75 342 ALA A N 1
ATOM 2599 C CA . ALA A 1 342 ? -12.221 9.461 1.358 1.00 97.75 342 ALA A CA 1
ATOM 2600 C C . ALA A 1 342 ? -10.690 9.501 1.464 1.00 97.75 342 ALA A C 1
ATOM 2602 O O . ALA A 1 342 ? -10.038 8.621 0.910 1.00 97.75 342 ALA A O 1
ATOM 2603 N N . GLN A 1 343 ? -10.124 10.457 2.211 1.00 97.56 343 GLN A N 1
ATOM 2604 C CA . GLN A 1 343 ? -8.689 10.506 2.520 1.00 97.56 343 GLN A CA 1
ATOM 2605 C C . GLN A 1 343 ? -8.261 9.290 3.349 1.00 97.56 343 GLN A C 1
ATOM 2607 O O . GLN A 1 343 ? -7.282 8.641 3.004 1.00 97.56 343 GLN A O 1
ATOM 2612 N N . THR A 1 344 ? -9.031 8.894 4.369 1.00 98.44 344 THR A N 1
ATOM 2613 C CA . THR A 1 344 ? -8.763 7.655 5.123 1.00 98.44 344 THR A CA 1
ATOM 2614 C C . THR A 1 344 ? -8.761 6.426 4.212 1.00 98.44 344 THR A C 1
ATOM 2616 O O . THR A 1 344 ? -7.873 5.586 4.325 1.00 98.44 344 THR A O 1
ATOM 2619 N N . VAL A 1 345 ? -9.741 6.298 3.310 1.00 98.69 345 VAL A N 1
ATOM 2620 C CA . VAL A 1 345 ? -9.796 5.185 2.343 1.00 98.69 345 VAL A CA 1
ATOM 2621 C C . VAL A 1 345 ? -8.589 5.218 1.406 1.00 98.69 345 VAL A C 1
ATOM 2623 O O . VAL A 1 345 ? -8.028 4.166 1.107 1.00 98.69 345 VAL A O 1
ATOM 2626 N N . HIS A 1 346 ? -8.183 6.412 0.978 1.00 97.94 346 HIS A N 1
ATOM 2627 C CA . HIS A 1 346 ? -7.033 6.630 0.114 1.00 97.94 346 HIS A CA 1
ATOM 2628 C C . HIS A 1 346 ? -5.728 6.160 0.789 1.00 97.94 346 HIS A C 1
ATOM 2630 O O . HIS A 1 346 ? -5.020 5.325 0.226 1.00 97.94 346 HIS A O 1
ATOM 2636 N N . GLU A 1 347 ? -5.454 6.607 2.017 1.00 98.31 347 GLU A N 1
ATOM 2637 C CA . GLU A 1 347 ? -4.284 6.184 2.804 1.00 98.31 347 GLU A CA 1
ATOM 2638 C C . GLU A 1 347 ? -4.303 4.688 3.132 1.00 98.31 347 GLU A C 1
ATOM 2640 O O . GLU A 1 347 ? -3.311 3.983 2.953 1.00 98.31 347 GLU A O 1
ATOM 2645 N N . ALA A 1 348 ? -5.453 4.164 3.568 1.00 98.69 348 ALA A N 1
ATOM 2646 C CA . ALA A 1 348 ? -5.578 2.748 3.893 1.00 98.69 348 ALA A CA 1
ATOM 2647 C C . ALA A 1 348 ? -5.338 1.864 2.661 1.00 98.69 348 ALA A C 1
ATOM 2649 O O . ALA A 1 348 ? -4.715 0.809 2.772 1.00 98.69 348 ALA A O 1
ATOM 2650 N N . PHE A 1 349 ? -5.798 2.284 1.477 1.00 98.75 349 PHE A N 1
ATOM 2651 C CA . PHE A 1 349 ? -5.503 1.588 0.226 1.00 98.75 349 PHE A CA 1
ATOM 2652 C C . PHE A 1 349 ? -4.001 1.593 -0.089 1.00 98.75 349 PHE A C 1
ATOM 2654 O O . PHE A 1 349 ? -3.475 0.573 -0.546 1.00 98.75 349 PHE A O 1
ATOM 2661 N N . ALA A 1 350 ? -3.304 2.699 0.172 1.00 98.75 350 ALA A N 1
ATOM 2662 C CA . ALA A 1 350 ? -1.866 2.801 -0.036 1.00 98.75 350 ALA A CA 1
ATOM 2663 C C . ALA A 1 350 ? -1.071 1.882 0.908 1.00 98.75 350 ALA A C 1
ATOM 2665 O O . ALA A 1 350 ? -0.240 1.092 0.452 1.00 98.75 350 ALA A O 1
ATOM 2666 N N . ASP A 1 351 ? -1.424 1.860 2.193 1.00 98.75 351 ASP A N 1
ATOM 2667 C CA . ASP A 1 351 ? -0.866 0.934 3.186 1.00 98.75 351 ASP A CA 1
ATOM 2668 C C . ASP A 1 351 ? -1.105 -0.540 2.822 1.00 98.75 351 ASP A C 1
ATOM 2670 O O . ASP A 1 351 ? -0.175 -1.353 2.804 1.00 98.75 351 ASP A O 1
ATOM 2674 N N . ILE A 1 352 ? -2.342 -0.889 2.456 1.00 98.81 352 ILE A N 1
ATOM 2675 C CA . ILE A 1 352 ? -2.716 -2.237 2.004 1.00 98.81 352 ILE A CA 1
ATOM 2676 C C . ILE A 1 352 ? -1.956 -2.624 0.722 1.00 98.81 352 ILE A C 1
ATOM 2678 O O . ILE A 1 352 ? -1.580 -3.785 0.541 1.00 98.81 352 ILE A O 1
ATOM 2682 N N . SER A 1 353 ? -1.688 -1.670 -0.171 1.00 98.69 353 SER A N 1
ATOM 2683 C CA . SER A 1 353 ? -0.876 -1.917 -1.368 1.00 98.69 353 SER A CA 1
ATOM 2684 C C . SER A 1 353 ? 0.576 -2.242 -1.007 1.00 98.69 353 SER A C 1
ATOM 2686 O O . SER A 1 353 ? 1.166 -3.140 -1.609 1.00 98.69 353 SER A O 1
ATOM 2688 N N . GLY A 1 354 ? 1.122 -1.608 0.036 1.00 98.38 354 GLY A N 1
ATOM 2689 C CA . GLY A 1 354 ? 2.400 -1.993 0.638 1.00 98.38 354 GLY A CA 1
ATOM 2690 C C . GLY A 1 354 ? 2.413 -3.440 1.143 1.00 98.38 354 GLY A C 1
ATOM 2691 O O . GLY A 1 354 ? 3.349 -4.184 0.844 1.00 98.38 354 GLY A O 1
ATOM 2692 N N . VAL A 1 355 ? 1.349 -3.880 1.826 1.00 98.44 355 VAL A N 1
ATOM 2693 C CA . VAL A 1 355 ? 1.174 -5.286 2.251 1.00 98.44 355 VAL A CA 1
ATOM 2694 C C . VAL A 1 355 ? 1.186 -6.229 1.048 1.00 98.44 355 VAL A C 1
ATOM 2696 O O . VAL A 1 355 ? 1.931 -7.210 1.039 1.00 98.44 355 VAL A O 1
ATOM 2699 N N . MET A 1 356 ? 0.402 -5.923 0.011 1.00 98.31 356 MET A N 1
ATOM 2700 C CA . MET A 1 356 ? 0.321 -6.738 -1.204 1.00 98.31 356 MET A CA 1
ATOM 2701 C C . MET A 1 356 ? 1.686 -6.865 -1.896 1.00 98.31 356 MET A C 1
ATOM 2703 O O . MET A 1 356 ? 2.090 -7.967 -2.270 1.00 98.31 356 MET A O 1
ATOM 2707 N N . VAL A 1 357 ? 2.429 -5.764 -2.033 1.00 98.44 357 VAL A N 1
ATOM 2708 C CA . VAL A 1 357 ? 3.767 -5.783 -2.640 1.00 98.44 357 VAL A CA 1
ATOM 2709 C C . VAL A 1 357 ? 4.753 -6.591 -1.800 1.00 98.44 357 VAL A C 1
ATOM 2711 O O . VAL A 1 357 ? 5.461 -7.435 -2.352 1.00 98.44 357 VAL A O 1
ATOM 2714 N N . LYS A 1 358 ? 4.781 -6.404 -0.476 1.00 97.69 358 LYS A N 1
ATOM 2715 C CA . LYS A 1 358 ? 5.649 -7.195 0.410 1.00 97.69 358 LYS A CA 1
ATOM 2716 C C . LYS A 1 358 ? 5.313 -8.684 0.364 1.00 97.69 358 LYS A C 1
ATOM 2718 O O . LYS A 1 358 ? 6.231 -9.503 0.332 1.00 97.69 358 LYS A O 1
ATOM 2723 N N . HIS A 1 359 ? 4.031 -9.042 0.308 1.00 97.12 359 HIS A N 1
ATOM 2724 C CA . HIS A 1 359 ? 3.594 -10.431 0.169 1.00 97.12 359 HIS A CA 1
ATOM 2725 C C . HIS A 1 359 ? 4.087 -11.041 -1.149 1.00 97.12 359 HIS A C 1
ATOM 2727 O O . HIS A 1 359 ? 4.725 -12.093 -1.147 1.00 97.12 359 HIS A O 1
ATOM 2733 N N . ALA A 1 360 ? 3.873 -10.346 -2.271 1.00 96.06 360 ALA A N 1
ATOM 2734 C CA . ALA A 1 360 ? 4.331 -10.802 -3.582 1.00 96.06 360 ALA A CA 1
ATOM 2735 C C . ALA A 1 360 ? 5.863 -10.911 -3.676 1.00 96.06 360 ALA A C 1
ATOM 2737 O O . ALA A 1 360 ? 6.376 -11.795 -4.359 1.00 96.06 360 ALA A O 1
ATOM 2738 N N . PHE A 1 361 ? 6.594 -10.026 -2.992 1.00 95.19 361 PHE A N 1
ATOM 2739 C CA . PHE A 1 361 ? 8.054 -10.013 -3.001 1.00 95.19 361 PHE A CA 1
ATOM 2740 C C . PHE A 1 361 ? 8.679 -11.086 -2.099 1.00 95.19 361 PHE A C 1
ATOM 2742 O O . PHE A 1 361 ? 9.595 -11.788 -2.521 1.00 95.19 361 PHE A O 1
ATOM 2749 N N . SER A 1 362 ? 8.205 -11.210 -0.857 1.00 92.69 362 SER A N 1
ATOM 2750 C CA . SER A 1 362 ? 8.783 -12.121 0.142 1.00 92.69 362 SER A CA 1
ATOM 2751 C C . SER A 1 362 ? 8.265 -13.558 0.033 1.00 92.69 362 SER A C 1
ATOM 2753 O O . SER A 1 362 ? 8.928 -14.486 0.494 1.00 92.69 362 SER A O 1
ATOM 2755 N N . GLY A 1 363 ? 7.072 -13.750 -0.543 1.00 85.69 363 GLY A N 1
ATOM 2756 C CA . GLY A 1 363 ? 6.349 -15.023 -0.524 1.00 85.69 363 GLY A CA 1
ATOM 2757 C C . GLY A 1 363 ? 5.816 -15.422 0.859 1.00 85.69 363 GLY A C 1
ATOM 2758 O O . GLY A 1 363 ? 5.341 -16.546 1.011 1.00 85.69 363 GLY A O 1
ATOM 2759 N N . GLY A 1 364 ? 5.924 -14.540 1.859 1.00 83.88 364 GLY A N 1
ATOM 2760 C CA . GLY A 1 364 ? 5.450 -14.752 3.225 1.00 83.88 364 GLY A CA 1
ATOM 2761 C C . GLY A 1 364 ? 4.203 -13.934 3.566 1.00 83.88 364 GLY A C 1
ATOM 2762 O O . GLY A 1 364 ? 3.829 -13.001 2.853 1.00 83.88 364 GLY A O 1
ATOM 2763 N N . ASP A 1 365 ? 3.578 -14.287 4.689 1.00 82.62 365 ASP A N 1
ATOM 2764 C CA . ASP A 1 365 ? 2.358 -13.639 5.194 1.00 82.62 365 ASP A CA 1
ATOM 2765 C C . ASP A 1 365 ? 2.626 -12.670 6.362 1.00 82.62 365 ASP A C 1
ATOM 2767 O O . ASP A 1 365 ? 1.716 -11.971 6.800 1.00 82.62 365 ASP A O 1
ATOM 2771 N N . ASP A 1 366 ? 3.864 -12.596 6.863 1.00 88.75 366 ASP A N 1
ATOM 2772 C CA . ASP A 1 366 ? 4.277 -11.665 7.923 1.00 88.75 366 ASP A CA 1
ATOM 2773 C C . ASP A 1 366 ? 4.685 -10.311 7.320 1.00 88.75 366 ASP A C 1
ATOM 2775 O O . ASP A 1 366 ? 5.861 -10.003 7.136 1.00 88.75 366 ASP A O 1
ATOM 2779 N N . VAL A 1 367 ? 3.681 -9.555 6.868 1.00 96.19 367 VAL A N 1
ATOM 2780 C CA . VAL A 1 367 ? 3.865 -8.359 6.024 1.00 96.19 367 VAL A CA 1
ATOM 2781 C C . VAL A 1 367 ? 3.049 -7.150 6.497 1.00 96.19 367 VAL A C 1
ATOM 2783 O O . VAL A 1 367 ? 2.872 -6.185 5.753 1.00 96.19 367 VAL A O 1
ATOM 2786 N N . TRP A 1 368 ? 2.564 -7.168 7.738 1.00 97.88 368 TRP A N 1
ATOM 2787 C CA . TRP A 1 368 ? 1.532 -6.245 8.234 1.00 97.88 368 TRP A CA 1
ATOM 2788 C C . TRP A 1 368 ? 2.055 -4.930 8.822 1.00 97.88 368 TRP A C 1
ATOM 2790 O O . TRP A 1 368 ? 1.259 -4.038 9.099 1.00 97.88 368 TRP A O 1
ATOM 2800 N N . VAL A 1 369 ? 3.373 -4.776 8.966 1.00 97.69 369 VAL A N 1
ATOM 2801 C CA . VAL A 1 369 ? 3.989 -3.560 9.521 1.00 97.69 369 VAL A CA 1
ATOM 2802 C C . VAL A 1 369 ? 4.373 -2.596 8.399 1.00 97.69 369 VAL A C 1
ATOM 2804 O O . VAL A 1 369 ? 5.321 -2.856 7.659 1.00 97.69 369 VAL A O 1
ATOM 2807 N N . HIS A 1 370 ? 3.654 -1.491 8.228 1.00 97.38 370 HIS A N 1
ATOM 2808 C CA . HIS A 1 370 ? 4.076 -0.432 7.305 1.00 97.38 370 HIS A CA 1
ATOM 2809 C C . HIS A 1 370 ? 5.240 0.367 7.909 1.00 97.38 370 HIS A C 1
ATOM 2811 O O . HIS A 1 370 ? 5.178 0.734 9.081 1.00 97.38 370 HIS A O 1
ATOM 2817 N N . GLY A 1 371 ? 6.277 0.643 7.117 1.00 94.50 371 GLY A N 1
ATOM 2818 C CA . GLY A 1 371 ? 7.428 1.476 7.476 1.00 94.50 371 GLY A CA 1
ATOM 2819 C C . GLY A 1 371 ? 8.538 0.758 8.252 1.00 94.50 371 GLY A C 1
ATOM 2820 O O . GLY A 1 371 ? 9.510 1.397 8.657 1.00 94.50 371 GLY A O 1
ATOM 2821 N N . GLU A 1 372 ? 8.439 -0.560 8.453 1.00 94.25 372 GLU A N 1
ATOM 2822 C CA . GLU A 1 372 ? 9.355 -1.340 9.303 1.00 94.25 372 GLU A CA 1
ATOM 2823 C C . GLU A 1 372 ? 10.831 -1.210 8.890 1.00 94.25 372 GLU A C 1
ATOM 2825 O O . GLU A 1 372 ? 11.692 -0.930 9.724 1.00 94.25 372 GLU A O 1
ATOM 2830 N N . GLU A 1 373 ? 11.125 -1.345 7.591 1.00 94.38 373 GLU A N 1
ATOM 2831 C CA . GLU A 1 373 ? 12.494 -1.299 7.048 1.00 94.38 373 GLU A CA 1
ATOM 2832 C C . GLU A 1 373 ? 13.163 0.074 7.249 1.00 94.38 373 GLU A C 1
ATOM 2834 O O . GLU A 1 373 ? 14.390 0.168 7.307 1.00 94.38 373 GLU A O 1
ATOM 2839 N N . SER A 1 374 ? 12.373 1.139 7.424 1.00 94.31 374 SER A N 1
ATOM 2840 C CA . SER A 1 374 ? 12.900 2.486 7.663 1.00 94.31 374 SER A CA 1
ATOM 2841 C C . SER A 1 374 ? 13.422 2.685 9.091 1.00 94.31 374 SER A C 1
ATOM 2843 O O . SER A 1 374 ? 14.129 3.664 9.352 1.00 94.31 374 SER A O 1
ATOM 2845 N N . ALA A 1 375 ? 13.082 1.762 10.004 1.00 91.25 375 ALA A N 1
ATOM 2846 C CA . ALA A 1 375 ? 13.224 1.897 11.455 1.00 91.25 375 ALA A CA 1
ATOM 2847 C C . ALA A 1 375 ? 12.627 3.211 11.996 1.00 91.25 375 ALA A C 1
ATOM 2849 O O . ALA A 1 375 ? 13.161 3.815 12.929 1.00 91.25 375 ALA A O 1
ATOM 2850 N N . GLY A 1 376 ? 11.540 3.665 11.369 1.00 88.38 376 GLY A N 1
ATOM 2851 C CA . GLY A 1 376 ? 10.881 4.924 11.665 1.00 88.38 376 GLY A CA 1
ATOM 2852 C C . GLY A 1 376 ? 9.501 4.788 12.283 1.00 88.38 376 GLY A C 1
ATOM 2853 O O . GLY A 1 376 ? 9.241 3.903 13.099 1.00 88.38 376 GLY A O 1
ATOM 2854 N N . TYR A 1 377 ? 8.616 5.712 11.910 1.00 91.75 377 TYR A N 1
ATOM 2855 C CA . TYR A 1 377 ? 7.204 5.600 12.255 1.00 91.75 377 TYR A CA 1
ATOM 2856 C C . TYR A 1 377 ? 6.609 4.388 11.548 1.00 91.75 377 TYR A C 1
ATOM 2858 O O . TYR A 1 377 ? 6.862 4.169 10.366 1.00 91.75 377 TYR A O 1
ATOM 2866 N N . THR A 1 378 ? 5.829 3.606 12.287 1.00 95.81 378 THR A N 1
ATOM 2867 C CA . THR A 1 378 ? 5.222 2.380 11.776 1.00 95.81 378 THR A CA 1
ATOM 2868 C C . THR A 1 378 ? 3.726 2.374 12.021 1.00 95.81 378 THR A C 1
ATOM 2870 O O . THR A 1 378 ? 3.243 2.971 12.987 1.00 95.81 378 THR A O 1
ATOM 2873 N N . ARG A 1 379 ? 3.001 1.678 11.143 1.00 97.56 379 ARG A N 1
ATOM 2874 C CA . ARG A 1 379 ? 1.583 1.359 11.327 1.00 97.56 379 ARG A CA 1
ATOM 2875 C C . ARG A 1 379 ? 1.383 -0.153 11.306 1.00 97.56 379 ARG A C 1
ATOM 2877 O O . ARG A 1 379 ? 1.819 -0.812 10.363 1.00 97.56 379 ARG A O 1
ATOM 2884 N N . GLN A 1 380 ? 0.714 -0.685 12.329 1.00 97.94 380 GLN A N 1
ATOM 2885 C CA . GLN A 1 380 ? 0.374 -2.106 12.454 1.00 97.94 380 GLN A CA 1
ATOM 2886 C C . GLN A 1 380 ? -0.976 -2.391 11.801 1.00 97.94 380 GLN A C 1
ATOM 2888 O O . GLN A 1 380 ? -2.024 -2.080 12.360 1.00 97.94 380 GLN A O 1
ATOM 2893 N N . LEU A 1 381 ? -0.965 -2.961 10.597 1.00 98.31 381 LEU A N 1
ATOM 2894 C CA . LEU A 1 381 ? -2.166 -3.122 9.767 1.00 98.31 381 LEU A CA 1
ATOM 2895 C C . LEU A 1 381 ? -2.989 -4.375 10.104 1.00 98.31 381 LEU A C 1
ATOM 2897 O O . LEU A 1 381 ? -4.093 -4.540 9.589 1.00 98.31 381 LEU A O 1
ATOM 2901 N N . ASP A 1 382 ? -2.478 -5.236 10.982 1.00 97.94 382 ASP A N 1
ATOM 2902 C CA . ASP A 1 382 ? -3.174 -6.383 11.570 1.00 97.94 382 ASP A CA 1
ATOM 2903 C C . ASP A 1 382 ? -3.849 -6.047 12.914 1.00 97.94 382 ASP A C 1
ATOM 2905 O O . ASP A 1 382 ? -4.253 -6.943 13.658 1.00 97.94 382 ASP A O 1
ATOM 2909 N N . GLN A 1 383 ? -4.016 -4.755 13.223 1.00 97.25 383 GLN A N 1
ATOM 2910 C CA . GLN A 1 383 ? -4.691 -4.248 14.420 1.00 97.25 383 GLN A CA 1
ATOM 2911 C C . GLN A 1 383 ? -5.636 -3.091 14.069 1.00 97.25 383 GLN A C 1
ATOM 2913 O O . GLN A 1 383 ? -5.476 -2.423 13.050 1.00 97.25 383 GLN A O 1
ATOM 2918 N N . ILE A 1 384 ? -6.642 -2.850 14.920 1.00 98.06 384 ILE A N 1
ATOM 2919 C CA . ILE A 1 384 ? -7.580 -1.729 14.734 1.00 98.06 384 ILE A CA 1
ATOM 2920 C C . ILE A 1 384 ? -6.887 -0.393 15.032 1.00 98.06 384 ILE A C 1
ATOM 2922 O O . ILE A 1 384 ? -6.998 0.554 14.261 1.00 98.06 384 ILE A O 1
ATOM 2926 N N . GLU A 1 385 ? -6.157 -0.306 16.141 1.00 97.81 385 GLU A N 1
ATOM 2927 C CA . GLU A 1 385 ? -5.367 0.878 16.480 1.00 97.81 385 GLU A CA 1
ATOM 2928 C C . GLU A 1 385 ? -3.995 0.758 15.810 1.00 97.81 385 GLU A C 1
ATOM 2930 O O . GLU A 1 385 ? -3.058 0.196 16.370 1.00 97.81 385 GLU A O 1
ATOM 2935 N N . THR A 1 386 ? -3.895 1.243 14.572 1.00 97.81 386 THR A N 1
ATOM 2936 C CA . THR A 1 386 ? -2.700 1.063 13.731 1.00 97.81 386 THR A CA 1
ATOM 2937 C C . THR A 1 386 ? -1.482 1.832 14.238 1.00 97.81 386 THR A C 1
ATOM 2939 O O . THR A 1 386 ? -0.353 1.445 13.954 1.00 97.81 386 THR A O 1
ATOM 2942 N N . GLU A 1 387 ? -1.697 2.923 14.972 1.00 96.56 387 GLU A N 1
ATOM 2943 C CA . GLU A 1 387 ? -0.661 3.797 15.524 1.00 96.56 387 GLU A CA 1
ATOM 2944 C C . GLU A 1 387 ? -1.150 4.529 16.781 1.00 96.56 387 GLU A C 1
ATOM 2946 O O . GLU A 1 387 ? -2.320 4.449 17.166 1.00 96.56 387 GLU A O 1
ATOM 2951 N N . GLY A 1 388 ? -0.250 5.275 17.426 1.00 95.50 388 GLY A N 1
ATOM 2952 C CA . GLY A 1 388 ? -0.582 6.064 18.609 1.00 95.50 388 GLY A CA 1
ATOM 2953 C C . GLY A 1 388 ? -1.687 7.088 18.334 1.00 95.50 388 GLY A C 1
ATOM 2954 O O . GLY A 1 388 ? -1.515 7.994 17.525 1.00 95.50 388 GLY A O 1
ATOM 2955 N N . GLY A 1 389 ? -2.803 6.970 19.057 1.00 95.06 389 GLY A N 1
ATOM 2956 C CA . GLY A 1 389 ? -3.962 7.858 18.927 1.00 95.06 389 GLY A CA 1
ATOM 2957 C C . GLY A 1 389 ? -5.000 7.409 17.896 1.00 95.06 389 GLY A C 1
ATOM 2958 O O . GLY A 1 389 ? -6.026 8.075 17.772 1.00 95.06 389 GLY A O 1
ATOM 2959 N N . ALA A 1 390 ? -4.768 6.306 17.174 1.00 97.75 390 ALA A N 1
ATOM 2960 C CA . ALA A 1 390 ? -5.779 5.718 16.301 1.00 97.75 390 ALA A CA 1
ATOM 2961 C C . ALA A 1 390 ? -7.025 5.308 17.105 1.00 97.75 390 ALA A C 1
ATOM 2963 O O . ALA A 1 390 ? -6.931 4.952 18.278 1.00 97.75 390 ALA A O 1
ATOM 2964 N N . ILE A 1 391 ? -8.204 5.370 16.487 1.00 98.06 391 ILE A N 1
ATOM 2965 C CA . ILE A 1 391 ? -9.453 5.025 17.177 1.00 98.06 391 ILE A CA 1
ATOM 2966 C C . ILE A 1 391 ? -9.653 3.507 17.214 1.00 98.06 391 ILE A C 1
ATOM 2968 O O . ILE A 1 391 ? -9.513 2.821 16.205 1.00 98.06 391 ILE A O 1
ATOM 2972 N N . ALA A 1 392 ? -10.079 2.984 18.363 1.00 97.25 392 ALA A N 1
ATOM 2973 C CA . ALA A 1 392 ? -10.355 1.556 18.550 1.00 97.25 392 ALA A CA 1
ATOM 2974 C C . ALA A 1 392 ? -11.668 1.080 17.895 1.00 97.25 392 ALA A C 1
ATOM 2976 O O . ALA A 1 392 ? -11.995 -0.107 17.920 1.00 97.25 392 ALA A O 1
ATOM 2977 N N . SER A 1 393 ? -12.484 2.000 17.376 1.00 98.00 393 SER A N 1
ATOM 2978 C CA . SER A 1 393 ? -13.836 1.724 16.893 1.00 98.00 393 SER A CA 1
ATOM 2979 C C . SER A 1 393 ? -14.347 2.871 16.032 1.00 98.00 393 SER A C 1
ATOM 2981 O O . SER A 1 393 ? -14.152 4.038 16.366 1.00 98.00 393 SER A O 1
ATOM 2983 N N . TYR A 1 394 ? -15.121 2.562 14.991 1.00 98.19 394 TYR A N 1
ATOM 2984 C CA . TYR A 1 394 ? -15.827 3.570 14.200 1.00 98.19 394 TYR A CA 1
ATOM 2985 C C . TYR A 1 394 ? -16.820 4.393 15.040 1.00 98.19 394 TYR A C 1
ATOM 2987 O O . TYR A 1 394 ? -17.154 5.522 14.698 1.00 98.19 394 TYR A O 1
ATOM 2995 N N . LEU A 1 395 ? -17.278 3.872 16.184 1.00 97.94 395 LEU A N 1
ATOM 2996 C CA . LEU A 1 395 ? -18.141 4.614 17.112 1.00 97.94 395 LEU A CA 1
ATOM 2997 C C . LEU A 1 395 ? -17.382 5.643 17.970 1.00 97.94 395 LEU A C 1
ATOM 2999 O O . LEU A 1 395 ? -18.018 6.432 18.673 1.00 97.94 395 LEU A O 1
ATOM 3003 N N . ASP A 1 396 ? -16.054 5.683 17.855 1.00 97.62 396 ASP A N 1
ATOM 3004 C CA . ASP A 1 396 ? -15.179 6.723 18.401 1.00 97.62 396 ASP A CA 1
ATOM 3005 C C . ASP A 1 396 ? -14.774 7.768 17.347 1.00 97.62 396 ASP A C 1
ATOM 3007 O O . ASP A 1 396 ? -13.815 8.504 17.536 1.00 97.62 396 ASP A O 1
ATOM 3011 N N . TYR A 1 397 ? -15.528 7.871 16.246 1.00 96.50 397 TYR A N 1
ATOM 3012 C CA . TYR A 1 397 ? -15.214 8.717 15.089 1.00 96.50 397 TYR A CA 1
ATOM 3013 C C . TYR A 1 397 ? -14.760 10.149 15.421 1.00 96.50 397 TYR A C 1
ATOM 3015 O O . TYR A 1 397 ? -13.817 10.649 14.809 1.00 96.50 397 TYR A O 1
ATOM 3023 N N . GLU A 1 398 ? -15.427 10.811 16.367 1.00 96.38 398 GLU A N 1
ATOM 3024 C CA . GLU A 1 398 ? -15.134 12.201 16.748 1.00 96.38 398 GLU A CA 1
ATOM 3025 C C . GLU A 1 398 ? -13.775 12.353 17.450 1.00 96.38 398 GLU A C 1
ATOM 3027 O O . GLU A 1 398 ? -13.167 13.420 17.385 1.00 96.38 398 GLU A O 1
ATOM 3032 N N . ASP A 1 399 ? -13.264 11.289 18.077 1.00 96.62 399 ASP A N 1
ATOM 3033 C CA . ASP A 1 399 ? -12.009 11.310 18.836 1.00 96.62 399 ASP A CA 1
ATOM 3034 C C . ASP A 1 399 ? -10.794 11.496 17.902 1.00 96.62 399 ASP A C 1
ATOM 3036 O O . ASP A 1 399 ? -9.766 12.027 18.319 1.00 96.62 399 ASP A O 1
ATOM 3040 N N . ALA A 1 400 ? -10.928 11.132 16.619 1.00 96.56 400 ALA A N 1
ATOM 3041 C CA . ALA A 1 400 ? -9.900 11.334 15.595 1.00 96.56 400 ALA A CA 1
ATOM 3042 C C . ALA A 1 400 ? -9.873 12.758 14.995 1.00 96.56 400 ALA A C 1
ATOM 3044 O O . ALA A 1 400 ? -8.914 13.108 14.303 1.00 96.56 400 ALA A O 1
ATOM 3045 N N . GLY A 1 401 ? -10.900 13.592 15.218 1.00 95.56 401 GLY A N 1
ATOM 3046 C CA . GLY A 1 401 ? -10.998 14.927 14.607 1.00 95.56 401 GLY A CA 1
ATOM 3047 C C . GLY A 1 401 ? -10.812 14.900 13.081 1.00 95.56 401 GLY A C 1
ATOM 3048 O O . GLY A 1 401 ? -11.250 13.967 12.415 1.00 95.56 401 GLY A O 1
ATOM 3049 N N . ASP A 1 402 ? -10.110 15.869 12.499 1.00 93.88 402 ASP A N 1
ATOM 3050 C CA . ASP A 1 402 ? -9.846 15.886 11.047 1.00 93.88 402 ASP A CA 1
ATOM 3051 C C . ASP A 1 402 ? -8.655 15.000 10.623 1.00 93.88 402 ASP A C 1
ATOM 3053 O O . ASP A 1 402 ? -8.321 14.934 9.440 1.00 93.88 402 ASP A O 1
ATOM 3057 N N . ASN A 1 403 ? -8.002 14.301 11.561 1.00 96.88 403 ASN A N 1
ATOM 3058 C CA . ASN A 1 403 ? -6.857 13.452 11.248 1.00 96.88 403 ASN A CA 1
ATOM 3059 C C . ASN A 1 403 ? -7.325 12.112 10.655 1.00 96.88 403 ASN A C 1
ATOM 3061 O O . ASN A 1 403 ? -7.758 11.202 11.365 1.00 96.88 403 ASN A O 1
ATOM 3065 N N . TYR A 1 404 ? -7.256 11.998 9.331 1.00 96.38 404 TYR A N 1
ATOM 3066 C CA . TYR A 1 404 ? -7.697 10.818 8.589 1.00 96.38 404 TYR A CA 1
ATOM 3067 C C . TYR A 1 404 ? -6.807 9.580 8.802 1.00 96.38 404 TYR A C 1
ATOM 3069 O O . TYR A 1 404 ? -7.313 8.466 8.642 1.00 96.38 404 TYR A O 1
ATOM 3077 N N . TYR A 1 405 ? -5.547 9.737 9.230 1.00 97.06 405 TYR A N 1
ATOM 3078 C CA . TYR A 1 405 ? -4.642 8.617 9.532 1.00 97.06 405 TYR A CA 1
ATOM 3079 C C . TYR A 1 405 ? -5.137 7.768 10.710 1.00 97.06 405 TYR A C 1
ATOM 3081 O O . TYR A 1 405 ? -5.132 6.540 10.655 1.00 97.06 405 TYR A O 1
ATOM 3089 N N . LEU A 1 406 ? -5.720 8.415 11.727 1.00 98.31 406 LEU A N 1
ATOM 3090 C CA . LEU A 1 406 ? -6.209 7.762 12.951 1.00 98.31 406 LEU A CA 1
ATOM 3091 C C . LEU A 1 406 ? -7.400 6.816 12.719 1.00 98.31 406 LEU A C 1
ATOM 3093 O O . LEU A 1 406 ? -7.880 6.187 13.661 1.00 98.31 406 LEU A O 1
ATOM 3097 N N . ARG A 1 407 ? -7.889 6.725 11.478 1.00 98.31 407 ARG A N 1
ATOM 3098 C CA . ARG A 1 407 ? -9.005 5.874 11.053 1.00 98.31 407 ARG A CA 1
ATOM 3099 C C . ARG A 1 407 ? -8.590 4.763 10.083 1.00 98.31 407 ARG A C 1
ATOM 3101 O O . ARG A 1 407 ? -9.456 3.987 9.686 1.00 98.31 407 ARG A O 1
ATOM 3108 N N . ILE A 1 408 ? -7.312 4.646 9.706 1.00 98.62 408 ILE A N 1
ATOM 3109 C CA . ILE A 1 408 ? -6.833 3.643 8.728 1.00 98.62 408 ILE A CA 1
ATOM 3110 C C . ILE A 1 408 ? -7.236 2.217 9.133 1.00 98.62 408 ILE A C 1
ATOM 3112 O O . ILE A 1 408 ? -7.709 1.442 8.297 1.00 98.62 408 ILE A O 1
ATOM 3116 N N . GLY A 1 409 ? -7.164 1.910 10.432 1.00 98.62 409 GLY A N 1
ATOM 3117 C CA . GLY A 1 409 ? -7.590 0.633 11.010 1.00 98.62 409 GLY A CA 1
ATOM 3118 C C . GLY A 1 409 ? -9.022 0.209 10.694 1.00 98.62 409 GLY A C 1
ATOM 3119 O O . GLY A 1 409 ? -9.319 -0.984 10.649 1.00 98.62 409 GLY A O 1
ATOM 3120 N N . MET A 1 410 ? -9.912 1.163 10.398 1.00 98.69 410 MET A N 1
ATOM 3121 C CA . MET A 1 410 ? -11.295 0.874 10.008 1.00 98.69 410 MET A CA 1
ATOM 3122 C C . MET A 1 410 ? -11.382 0.143 8.659 1.00 98.69 410 MET A C 1
ATOM 3124 O O . MET A 1 410 ? -12.417 -0.447 8.354 1.00 98.69 410 MET A O 1
ATOM 3128 N N . LEU A 1 411 ? -10.319 0.186 7.847 1.00 98.69 411 LEU A N 1
ATOM 3129 C CA . LEU A 1 411 ? -10.229 -0.456 6.534 1.00 98.69 411 LEU A CA 1
ATOM 3130 C C . LEU A 1 411 ? -9.141 -1.535 6.483 1.00 98.69 411 LEU A C 1
ATOM 3132 O O . LEU A 1 411 ? -9.385 -2.592 5.891 1.00 98.69 411 LEU A O 1
ATOM 3136 N N . SER A 1 412 ? -7.977 -1.297 7.100 1.00 98.75 412 SER A N 1
ATOM 3137 C CA . SER A 1 412 ? -6.850 -2.241 7.092 1.00 98.75 412 SER A CA 1
ATOM 3138 C C . SER A 1 412 ? -7.116 -3.488 7.937 1.00 98.75 412 SER A C 1
ATOM 3140 O O . SER A 1 412 ? -6.838 -4.595 7.479 1.00 98.75 412 SER A O 1
ATOM 3142 N N . TYR A 1 413 ? -7.752 -3.359 9.106 1.00 98.81 413 TYR A N 1
ATOM 3143 C CA . TYR A 1 413 ? -8.044 -4.524 9.941 1.00 98.81 413 TYR A CA 1
ATOM 3144 C C . TYR A 1 413 ? -9.116 -5.450 9.332 1.00 98.81 413 TYR A C 1
ATOM 3146 O O . TYR A 1 413 ? -8.899 -6.664 9.279 1.00 98.81 413 TYR A O 1
ATOM 3154 N N . PRO A 1 414 ? -10.238 -4.945 8.768 1.00 98.88 414 PRO A N 1
ATOM 3155 C CA . PRO A 1 414 ? -11.131 -5.785 7.976 1.00 98.88 414 PRO A CA 1
ATOM 3156 C C . PRO A 1 414 ? -10.427 -6.441 6.784 1.00 98.88 414 PRO A C 1
ATOM 3158 O O . PRO A 1 414 ? -10.679 -7.615 6.518 1.00 98.88 414 PRO A O 1
ATOM 3161 N N . PHE A 1 415 ? -9.511 -5.735 6.108 1.00 98.88 415 PHE A N 1
ATOM 3162 C CA . PHE A 1 415 ? -8.694 -6.326 5.046 1.00 98.88 415 PHE A CA 1
ATOM 3163 C C . PHE A 1 415 ? -7.859 -7.500 5.572 1.00 98.88 415 PHE A C 1
ATOM 3165 O O . PHE A 1 415 ? -7.905 -8.572 4.978 1.00 98.88 415 PHE A O 1
ATOM 3172 N N . TYR A 1 416 ? -7.169 -7.343 6.706 1.00 98.81 416 TYR A N 1
ATOM 3173 C CA . TYR A 1 416 ? -6.408 -8.410 7.363 1.00 98.81 416 TYR A CA 1
ATOM 3174 C C . TYR A 1 416 ? -7.273 -9.646 7.662 1.00 98.81 416 TYR A C 1
ATOM 3176 O O . TYR A 1 416 ? -6.916 -10.773 7.309 1.00 98.81 416 TYR A O 1
ATOM 3184 N N . LEU A 1 417 ? -8.455 -9.453 8.258 1.00 98.75 417 LEU A N 1
ATOM 3185 C CA . LEU A 1 417 ? -9.369 -10.553 8.584 1.00 98.75 417 LEU A CA 1
ATOM 3186 C C . LEU A 1 417 ? -9.860 -11.299 7.336 1.00 98.75 417 LEU A C 1
ATOM 3188 O O . LEU A 1 417 ? -9.953 -12.529 7.342 1.00 98.75 417 LEU A O 1
ATOM 3192 N N . LEU A 1 418 ? -10.171 -10.563 6.269 1.00 98.81 418 LEU A N 1
ATOM 3193 C CA . LEU A 1 418 ? -10.589 -11.135 4.992 1.00 98.81 418 LEU A CA 1
ATOM 3194 C C . LEU A 1 418 ? -9.425 -11.840 4.286 1.00 98.81 418 LEU A C 1
ATOM 3196 O O . LEU A 1 418 ? -9.594 -12.959 3.807 1.00 98.81 418 LEU A O 1
ATOM 3200 N N . ALA A 1 419 ? -8.228 -11.255 4.310 1.00 98.19 419 ALA A N 1
ATOM 3201 C CA . ALA A 1 419 ? -7.017 -11.837 3.744 1.00 98.19 419 ALA A CA 1
ATOM 3202 C C . ALA A 1 419 ? -6.646 -13.169 4.407 1.00 98.19 419 ALA A C 1
ATOM 3204 O O . ALA A 1 419 ? -6.275 -14.108 3.710 1.00 98.19 419 ALA A O 1
ATOM 3205 N N . ASN A 1 420 ? -6.846 -13.312 5.718 1.00 97.56 420 ASN A N 1
ATOM 3206 C CA . ASN A 1 420 ? -6.653 -14.593 6.407 1.00 97.56 420 ASN A CA 1
ATOM 3207 C C . ASN A 1 420 ? -7.661 -15.677 5.989 1.00 97.56 420 ASN A C 1
ATOM 3209 O O . ASN A 1 420 ? -7.398 -16.867 6.162 1.00 97.56 420 ASN A O 1
ATOM 3213 N N . LYS A 1 421 ? -8.822 -15.291 5.447 1.00 97.38 421 LYS A N 1
ATOM 3214 C CA . LYS A 1 421 ? -9.834 -16.229 4.938 1.00 97.38 421 LYS A CA 1
ATOM 3215 C C . LYS A 1 421 ? -9.665 -16.535 3.453 1.00 97.38 421 LYS A C 1
ATOM 3217 O O . LYS A 1 421 ? -9.862 -17.676 3.042 1.00 97.38 421 LYS A O 1
ATOM 3222 N N . TRP A 1 422 ? -9.366 -15.523 2.646 1.00 97.88 422 TRP A N 1
ATOM 3223 C CA . TRP A 1 422 ? -9.421 -15.599 1.184 1.00 97.88 422 TRP A CA 1
ATOM 3224 C C . TRP A 1 422 ? -8.042 -15.544 0.512 1.00 97.88 422 TRP A C 1
ATOM 3226 O O . TRP A 1 422 ? -7.941 -15.800 -0.686 1.00 97.88 422 TRP A O 1
ATOM 3236 N N . GLY A 1 423 ? -6.991 -15.223 1.269 1.00 97.31 423 GLY A N 1
ATOM 3237 C CA . GLY A 1 423 ? -5.660 -14.863 0.781 1.00 97.31 423 GLY A CA 1
ATOM 3238 C C . GLY A 1 423 ? -5.508 -13.353 0.555 1.00 97.31 423 GLY A C 1
ATOM 3239 O O . GLY A 1 423 ? -6.483 -12.656 0.250 1.00 97.31 423 GLY A O 1
ATOM 3240 N N . ILE A 1 424 ? -4.273 -12.845 0.660 1.00 97.44 424 ILE A N 1
ATOM 3241 C CA . ILE A 1 424 ? -3.950 -11.418 0.471 1.00 97.44 424 ILE A CA 1
ATOM 3242 C C . ILE A 1 424 ? -4.301 -10.965 -0.950 1.00 97.44 424 ILE A C 1
ATOM 3244 O O . ILE A 1 424 ? -5.090 -10.036 -1.110 1.00 97.44 424 ILE A O 1
ATOM 3248 N N . ALA A 1 425 ? -3.789 -11.644 -1.985 1.00 95.94 425 ALA A N 1
ATOM 3249 C CA . ALA A 1 425 ? -4.005 -11.218 -3.370 1.00 95.94 425 ALA A CA 1
ATOM 3250 C C . ALA A 1 425 ? -5.492 -11.212 -3.786 1.00 95.94 425 ALA A C 1
ATOM 3252 O O . ALA A 1 425 ? -5.950 -10.197 -4.312 1.00 95.94 425 ALA A O 1
ATOM 3253 N N . PRO A 1 426 ? -6.301 -12.258 -3.513 1.00 97.38 426 PRO A N 1
ATOM 3254 C CA . PRO A 1 426 ? -7.721 -12.215 -3.859 1.00 97.38 426 PRO A CA 1
ATOM 3255 C C . PRO A 1 426 ? -8.513 -11.158 -3.073 1.00 97.38 426 PRO A C 1
ATOM 3257 O O . PRO A 1 426 ? -9.404 -10.522 -3.632 1.00 97.38 426 PRO A O 1
ATOM 3260 N N . THR A 1 427 ? -8.161 -10.903 -1.809 1.00 98.56 427 THR A N 1
ATOM 3261 C CA . THR A 1 427 ? -8.779 -9.823 -1.016 1.00 98.56 427 THR A CA 1
ATOM 3262 C C . THR A 1 427 ? -8.399 -8.446 -1.558 1.00 98.56 427 THR A C 1
ATOM 3264 O O . THR A 1 427 ? -9.252 -7.566 -1.672 1.00 98.56 427 THR A O 1
ATOM 3267 N N . TYR A 1 428 ? -7.142 -8.267 -1.970 1.00 98.44 428 TYR A N 1
ATOM 3268 C CA . TYR A 1 428 ? -6.662 -7.035 -2.595 1.00 98.44 428 TYR A CA 1
ATOM 3269 C C . TYR A 1 428 ? -7.445 -6.706 -3.868 1.00 98.44 428 TYR A C 1
ATOM 3271 O O . TYR A 1 428 ? -7.863 -5.565 -4.059 1.00 98.44 428 TYR A O 1
ATOM 3279 N N . GLN A 1 429 ? -7.767 -7.717 -4.682 1.00 97.75 429 GLN A N 1
ATOM 3280 C CA . GLN A 1 429 ? -8.620 -7.543 -5.863 1.00 97.75 429 GLN A CA 1
ATOM 3281 C C . GLN A 1 429 ? -10.015 -7.010 -5.534 1.00 97.75 429 GLN A C 1
ATOM 3283 O O . GLN A 1 429 ? -10.554 -6.198 -6.283 1.00 97.75 429 GLN A O 1
ATOM 3288 N N . VAL A 1 430 ? -10.612 -7.426 -4.413 1.00 98.50 430 VAL A N 1
ATOM 3289 C CA . VAL A 1 430 ? -11.909 -6.889 -3.975 1.00 98.50 430 VAL A CA 1
ATOM 3290 C C . VAL A 1 430 ? -11.804 -5.386 -3.694 1.00 98.50 430 VAL A C 1
ATOM 3292 O O . VAL A 1 430 ? -12.680 -4.629 -4.112 1.00 98.50 430 VAL A O 1
ATOM 3295 N N . TYR A 1 431 ? -10.724 -4.943 -3.045 1.00 98.56 431 TYR A N 1
ATOM 3296 C CA . TYR A 1 431 ? -10.490 -3.529 -2.732 1.00 98.56 431 TYR A CA 1
ATOM 3297 C C . TYR A 1 431 ? -10.173 -2.708 -3.990 1.00 98.56 431 TYR A C 1
ATOM 3299 O O . TYR A 1 431 ? -10.753 -1.641 -4.179 1.00 98.56 431 TYR A O 1
ATOM 3307 N N . VAL A 1 432 ? -9.347 -3.229 -4.905 1.00 98.12 432 VAL A N 1
ATOM 3308 C CA . VAL A 1 432 ? -9.105 -2.620 -6.228 1.00 98.12 432 VAL A CA 1
ATOM 3309 C C . VAL A 1 432 ? -10.412 -2.466 -7.008 1.00 98.12 432 VAL A C 1
ATOM 3311 O O . VAL A 1 432 ? -10.677 -1.415 -7.591 1.00 98.12 432 VAL A O 1
ATOM 3314 N N . ASN A 1 433 ? -11.268 -3.489 -7.007 1.00 96.94 433 ASN A N 1
ATOM 3315 C CA . ASN A 1 433 ? -12.563 -3.410 -7.672 1.00 96.94 433 ASN A CA 1
ATOM 3316 C C . ASN A 1 433 ? -13.500 -2.413 -6.983 1.00 96.94 433 ASN A C 1
ATOM 3318 O O . ASN A 1 433 ? -14.277 -1.754 -7.670 1.00 96.94 433 ASN A O 1
ATOM 3322 N N . ALA A 1 434 ? -13.429 -2.255 -5.660 1.00 98.19 434 ALA A N 1
ATOM 3323 C CA . ALA A 1 434 ? -14.192 -1.219 -4.969 1.00 98.19 434 ALA A CA 1
ATOM 3324 C C . ALA A 1 434 ? -13.718 0.178 -5.407 1.00 98.19 434 ALA A C 1
ATOM 3326 O O . ALA A 1 434 ? -14.532 0.996 -5.841 1.00 98.19 434 ALA A O 1
ATOM 3327 N N . ALA A 1 435 ? -12.406 0.414 -5.442 1.00 97.44 435 ALA A N 1
ATOM 3328 C CA . ALA A 1 435 ? -11.843 1.655 -5.970 1.00 97.44 435 ALA A CA 1
ATOM 3329 C C . ALA A 1 435 ? -12.356 1.973 -7.385 1.00 97.44 435 ALA A C 1
ATOM 3331 O O . ALA A 1 435 ? -12.865 3.066 -7.627 1.00 97.44 435 ALA A O 1
ATOM 3332 N N . LYS A 1 436 ? -12.311 0.989 -8.292 1.00 95.69 436 LYS A N 1
ATOM 3333 C CA . LYS A 1 436 ? -12.710 1.152 -9.699 1.00 95.69 436 LYS A CA 1
ATOM 3334 C C . LYS A 1 436 ? -14.192 1.460 -9.912 1.00 95.69 436 LYS A C 1
ATOM 3336 O O . LYS A 1 436 ? -14.537 2.175 -10.850 1.00 95.69 436 LYS A O 1
ATOM 3341 N N . HIS A 1 437 ? -15.082 0.894 -9.098 1.00 94.69 437 HIS A N 1
ATOM 3342 C CA . HIS A 1 437 ? -16.507 0.853 -9.449 1.00 94.69 437 HIS A CA 1
ATOM 3343 C C . HIS A 1 437 ? -17.404 1.775 -8.623 1.00 94.69 437 HIS A C 1
ATOM 3345 O O . HIS A 1 437 ? -18.528 2.043 -9.047 1.00 94.69 437 HIS A O 1
ATOM 3351 N N . CYS A 1 438 ? -16.983 2.217 -7.438 1.00 95.12 438 CYS A N 1
ATOM 3352 C CA . CYS A 1 438 ? -17.944 2.793 -6.488 1.00 95.12 438 CYS A CA 1
ATOM 3353 C C . CYS A 1 438 ? -17.376 3.768 -5.457 1.00 95.12 438 CYS A C 1
ATOM 3355 O O . CYS A 1 438 ? -18.171 4.455 -4.819 1.00 95.12 438 CYS A O 1
ATOM 3357 N N . TRP A 1 439 ? -16.060 3.839 -5.241 1.00 97.31 439 TRP A N 1
ATOM 3358 C CA . TRP A 1 439 ? -15.516 4.866 -4.357 1.00 97.31 439 TRP A CA 1
ATOM 3359 C C . TRP A 1 439 ? -15.667 6.236 -5.017 1.00 97.31 439 TRP A C 1
ATOM 3361 O O . TRP A 1 439 ? -15.474 6.386 -6.221 1.00 97.31 439 TRP A O 1
ATOM 3371 N N . GLN A 1 440 ? -16.109 7.221 -4.238 1.00 96.00 440 GLN A N 1
ATOM 3372 C CA . GLN A 1 440 ? -16.479 8.554 -4.715 1.00 96.00 440 GLN A CA 1
ATOM 3373 C C . GLN A 1 440 ? -15.875 9.623 -3.803 1.00 96.00 440 GLN A C 1
ATOM 3375 O O . GLN A 1 440 ? -15.717 9.362 -2.616 1.00 96.00 440 GLN A O 1
ATOM 3380 N N . PRO A 1 441 ? -15.622 10.849 -4.285 1.00 96.38 441 PRO A N 1
ATOM 3381 C CA . PRO A 1 441 ? -14.905 11.874 -3.520 1.00 96.38 441 PRO A CA 1
ATOM 3382 C C . PRO A 1 441 ? -15.540 12.216 -2.170 1.00 96.38 441 PRO A C 1
ATOM 3384 O O . PRO A 1 441 ? -14.847 12.570 -1.227 1.00 96.38 441 PRO A O 1
ATOM 3387 N N . ASN A 1 442 ? -16.863 12.111 -2.058 1.00 96.00 442 ASN A N 1
ATOM 3388 C CA . ASN A 1 442 ? -17.620 12.430 -0.851 1.00 96.00 442 ASN A CA 1
ATOM 3389 C C . ASN A 1 442 ? -18.053 11.189 -0.051 1.00 96.00 442 ASN A C 1
ATOM 3391 O O . ASN A 1 442 ? -18.989 11.296 0.745 1.00 96.00 442 ASN A O 1
ATOM 3395 N N . LEU A 1 443 ? -17.442 10.018 -0.282 1.00 95.50 443 LEU A N 1
ATOM 3396 C CA . LEU A 1 443 ? -17.864 8.790 0.390 1.00 95.50 443 LEU A CA 1
ATOM 3397 C C . LEU A 1 443 ? -17.634 8.849 1.906 1.00 95.50 443 LEU A C 1
ATOM 3399 O O . LEU A 1 443 ? -16.741 9.552 2.381 1.00 95.50 443 LEU A O 1
ATOM 3403 N N . SER A 1 444 ? -18.438 8.079 2.642 1.00 97.44 444 SER A N 1
ATOM 3404 C CA . SER A 1 444 ? -18.178 7.734 4.041 1.00 97.44 444 SER A CA 1
ATOM 3405 C C . SER A 1 444 ? -17.462 6.385 4.157 1.00 97.44 444 SER A C 1
ATOM 3407 O O . SER A 1 444 ? -17.556 5.565 3.236 1.00 97.44 444 SER A O 1
ATOM 3409 N N . LEU A 1 445 ? -16.833 6.090 5.302 1.00 98.06 445 LEU A N 1
ATOM 3410 C CA . LEU A 1 445 ? -16.244 4.759 5.551 1.00 98.06 445 LEU A CA 1
ATOM 3411 C C . LEU A 1 445 ? -17.291 3.635 5.462 1.00 98.06 445 LEU A C 1
ATOM 3413 O O . LEU A 1 445 ? -17.013 2.564 4.926 1.00 98.06 445 LEU A O 1
ATOM 3417 N N . GLU A 1 446 ? -18.522 3.888 5.916 1.00 97.50 446 GLU A N 1
ATOM 3418 C CA . GLU A 1 446 ? -19.643 2.945 5.785 1.00 97.50 446 GLU A CA 1
ATOM 3419 C C . GLU A 1 446 ? -19.982 2.671 4.310 1.00 97.50 446 GLU A C 1
ATOM 3421 O O . GLU A 1 446 ? -20.165 1.520 3.910 1.00 97.50 446 GLU A O 1
ATOM 3426 N N . SER A 1 447 ? -19.984 3.711 3.469 1.00 97.81 447 SER A N 1
ATOM 3427 C CA . SER A 1 447 ? -20.198 3.561 2.023 1.00 97.81 447 SER A CA 1
ATOM 3428 C C . SER A 1 447 ? -19.049 2.793 1.356 1.00 97.81 447 SER A C 1
ATOM 3430 O O . SER A 1 447 ? -19.291 1.965 0.474 1.00 97.81 447 SER A O 1
ATOM 3432 N N . ALA A 1 448 ? -17.806 3.014 1.804 1.00 98.38 448 ALA A N 1
ATOM 3433 C CA . ALA A 1 448 ? -16.625 2.286 1.333 1.00 98.38 448 ALA A CA 1
ATOM 3434 C C . ALA A 1 448 ? -16.767 0.784 1.607 1.00 98.38 448 ALA A C 1
ATOM 3436 O O . ALA A 1 448 ? -16.605 -0.044 0.707 1.00 98.38 448 ALA A O 1
ATOM 3437 N N . ALA A 1 449 ? -17.136 0.453 2.846 1.00 98.62 449 ALA A N 1
ATOM 3438 C CA . ALA A 1 449 ? -17.332 -0.900 3.339 1.00 98.62 449 ALA A CA 1
ATOM 3439 C C . ALA A 1 449 ? -18.499 -1.616 2.635 1.00 98.62 449 ALA A C 1
ATOM 3441 O O . ALA A 1 449 ? -18.373 -2.776 2.228 1.00 98.62 449 ALA A O 1
ATOM 3442 N N . HIS A 1 450 ? -19.613 -0.915 2.394 1.00 98.38 450 HIS A N 1
ATOM 3443 C CA . HIS A 1 450 ? -20.714 -1.437 1.583 1.00 98.38 450 HIS A CA 1
ATOM 3444 C C . HIS A 1 450 ? -20.275 -1.790 0.168 1.00 98.38 450 HIS A C 1
ATOM 3446 O O . HIS A 1 450 ? -20.704 -2.816 -0.369 1.00 98.38 450 HIS A O 1
ATOM 3452 N N . CYS A 1 451 ? -19.402 -0.984 -0.430 1.00 98.19 451 CYS A N 1
ATOM 3453 C CA . CYS A 1 451 ? -18.913 -1.331 -1.743 1.00 98.19 451 CYS A CA 1
ATOM 3454 C C . CYS A 1 451 ? -17.947 -2.518 -1.731 1.00 98.19 451 CYS A C 1
ATOM 3456 O O . CYS A 1 451 ? -18.077 -3.405 -2.572 1.00 98.19 451 CYS A O 1
ATOM 3458 N N . ILE A 1 452 ? -17.036 -2.601 -0.760 1.00 98.75 452 ILE A N 1
ATOM 3459 C CA . ILE A 1 452 ? -16.182 -3.787 -0.590 1.00 98.75 452 ILE A CA 1
ATOM 3460 C C . ILE A 1 452 ? -17.052 -5.050 -0.501 1.00 98.75 452 ILE A C 1
ATOM 3462 O O . ILE A 1 452 ? -16.794 -6.029 -1.197 1.00 98.75 452 ILE A O 1
ATOM 3466 N N . LYS A 1 453 ? -18.159 -5.005 0.254 1.00 98.62 453 LYS A N 1
ATOM 3467 C CA . LYS A 1 453 ? -19.150 -6.092 0.306 1.00 98.62 453 LYS A CA 1
ATOM 3468 C C . LYS A 1 453 ? -19.782 -6.394 -1.056 1.00 98.62 453 LYS A C 1
ATOM 3470 O O . LYS A 1 453 ? -19.915 -7.564 -1.416 1.00 98.62 453 LYS A O 1
ATOM 3475 N N . GLN A 1 454 ? -20.169 -5.371 -1.817 1.00 98.25 454 GLN A N 1
ATOM 3476 C CA . GLN A 1 454 ? -20.724 -5.540 -3.163 1.00 98.25 454 GLN A CA 1
ATOM 3477 C C . GLN A 1 454 ? -19.721 -6.219 -4.110 1.00 98.25 454 GLN A C 1
ATOM 3479 O O . GLN A 1 454 ? -20.098 -7.135 -4.840 1.00 98.25 454 GLN A O 1
ATOM 3484 N N . GLN A 1 455 ? -18.453 -5.805 -4.083 1.00 98.25 455 GLN A N 1
ATOM 3485 C CA . GLN A 1 455 ? -17.415 -6.375 -4.945 1.00 98.25 455 GLN A CA 1
ATOM 3486 C C . GLN A 1 455 ? -16.992 -7.776 -4.494 1.00 98.25 455 GLN A C 1
ATOM 3488 O O . GLN A 1 455 ? -16.742 -8.635 -5.336 1.00 98.25 455 GLN A O 1
ATOM 3493 N N . ALA A 1 456 ? -17.003 -8.055 -3.188 1.00 98.44 456 ALA A N 1
ATOM 3494 C CA . ALA A 1 456 ? -16.794 -9.400 -2.659 1.00 98.44 456 ALA A CA 1
ATOM 3495 C C . ALA A 1 456 ? -17.868 -10.372 -3.173 1.00 98.44 456 ALA A C 1
ATOM 3497 O O . ALA A 1 456 ? -17.543 -11.451 -3.666 1.00 98.44 456 ALA A O 1
ATOM 3498 N N . LEU A 1 457 ? -19.143 -9.963 -3.136 1.00 97.69 457 LEU A N 1
ATOM 3499 C CA . LEU A 1 457 ? -20.254 -10.738 -3.695 1.00 97.69 457 LEU A CA 1
ATOM 3500 C C . LEU A 1 457 ? -20.101 -10.964 -5.203 1.00 97.69 457 LEU A C 1
ATOM 3502 O O . LEU A 1 457 ? -20.323 -12.077 -5.677 1.00 97.69 457 LEU A O 1
ATOM 3506 N N . ALA A 1 458 ? -19.701 -9.932 -5.953 1.00 96.44 458 ALA A N 1
ATOM 3507 C CA . ALA A 1 458 ? -19.448 -10.048 -7.389 1.00 96.44 458 ALA A CA 1
ATOM 3508 C C . ALA A 1 458 ? -18.303 -11.030 -7.704 1.00 96.44 458 ALA A C 1
ATOM 3510 O O . ALA A 1 458 ? -18.355 -11.730 -8.713 1.00 96.44 458 ALA A O 1
ATOM 3511 N N . ALA A 1 459 ? -17.311 -11.127 -6.816 1.00 95.56 459 ALA A N 1
ATOM 3512 C CA . ALA A 1 459 ? -16.213 -12.089 -6.892 1.00 95.56 459 ALA A CA 1
ATOM 3513 C C . ALA A 1 459 ? -16.565 -13.490 -6.341 1.00 95.56 459 ALA A C 1
ATOM 3515 O O . ALA A 1 459 ? -15.727 -14.389 -6.374 1.00 95.56 459 ALA A O 1
ATOM 3516 N N . GLY A 1 460 ? -17.796 -13.708 -5.863 1.00 97.62 460 GLY A N 1
ATOM 3517 C CA . GLY A 1 460 ? -18.270 -15.004 -5.366 1.00 97.62 460 GLY A CA 1
ATOM 3518 C C . GLY A 1 460 ? -17.960 -15.293 -3.893 1.00 97.62 460 GLY A C 1
ATOM 3519 O O . GLY A 1 460 ? -18.170 -16.421 -3.445 1.00 97.62 460 GLY A O 1
ATOM 3520 N N . TYR A 1 461 ? -17.493 -14.303 -3.130 1.00 98.25 461 TYR A N 1
ATOM 3521 C CA . TYR A 1 461 ? -17.266 -14.437 -1.692 1.00 98.25 461 TYR A CA 1
ATOM 3522 C C . TYR A 1 461 ? -18.546 -14.242 -0.876 1.00 98.25 461 TYR A C 1
ATOM 3524 O O . TYR A 1 461 ? -19.501 -13.583 -1.298 1.00 98.25 461 TYR A O 1
ATOM 3532 N N . ALA A 1 462 ? -18.569 -14.811 0.330 1.00 97.12 462 ALA A N 1
ATOM 3533 C CA . ALA A 1 462 ? -19.710 -14.695 1.224 1.00 97.12 462 ALA A CA 1
ATOM 3534 C C . ALA A 1 462 ? -19.832 -13.266 1.777 1.00 97.12 462 ALA A C 1
ATOM 3536 O O . ALA A 1 462 ? -18.911 -12.745 2.401 1.00 97.12 462 ALA A O 1
ATOM 3537 N N . ALA A 1 463 ? -21.009 -12.652 1.632 1.00 95.81 463 ALA A N 1
ATOM 3538 C CA . ALA A 1 463 ? -21.304 -11.357 2.251 1.00 95.81 463 ALA A CA 1
ATOM 3539 C C . ALA A 1 463 ? -21.117 -11.360 3.776 1.00 95.81 463 ALA A C 1
ATOM 3541 O O . ALA A 1 463 ? -20.778 -10.324 4.345 1.00 95.81 463 ALA A O 1
ATOM 3542 N N . ASP A 1 464 ? -21.355 -12.499 4.433 1.00 96.50 464 ASP A N 1
ATOM 3543 C CA . ASP A 1 464 ? -21.200 -12.611 5.882 1.00 96.50 464 ASP A CA 1
ATOM 3544 C C . ASP A 1 464 ? -19.744 -12.436 6.322 1.00 96.50 464 ASP A C 1
ATOM 3546 O O . ASP A 1 464 ? -19.504 -11.742 7.300 1.00 96.50 464 ASP A O 1
ATOM 3550 N N . ASP A 1 465 ? -18.764 -12.932 5.561 1.00 98.31 465 ASP A N 1
ATOM 3551 C CA . ASP A 1 465 ? -17.347 -12.707 5.874 1.00 98.31 465 ASP A CA 1
ATOM 3552 C C . ASP A 1 465 ? -17.029 -11.207 5.971 1.00 98.31 465 ASP A C 1
ATOM 3554 O O . ASP A 1 465 ? -16.380 -10.774 6.924 1.00 98.31 465 ASP A O 1
ATOM 3558 N N . VAL A 1 466 ? -17.557 -10.406 5.036 1.00 98.62 466 VAL A N 1
ATOM 3559 C CA . VAL A 1 466 ? -17.397 -8.944 5.034 1.00 98.62 466 VAL A CA 1
ATOM 3560 C C . VAL A 1 466 ? -18.171 -8.299 6.179 1.00 98.62 466 VAL A C 1
ATOM 3562 O O . VAL A 1 466 ? -17.637 -7.424 6.857 1.00 98.62 466 VAL A O 1
ATOM 3565 N N . ASN A 1 467 ? -19.405 -8.745 6.437 1.00 97.75 467 ASN A N 1
ATOM 3566 C CA . ASN A 1 467 ? -20.193 -8.252 7.567 1.00 97.75 467 ASN A CA 1
ATOM 3567 C C . ASN A 1 467 ? -19.453 -8.470 8.892 1.00 97.75 467 ASN A C 1
ATOM 3569 O O . ASN A 1 467 ? -19.366 -7.539 9.685 1.00 97.75 467 ASN A O 1
ATOM 3573 N N . GLN A 1 468 ? -18.911 -9.670 9.124 1.00 97.50 468 GLN A N 1
ATOM 3574 C CA . GLN A 1 468 ? -18.181 -9.989 10.349 1.00 97.50 468 GLN A CA 1
ATOM 3575 C C . GLN A 1 468 ? -16.883 -9.182 10.449 1.00 97.50 468 GLN A C 1
ATOM 3577 O O . GLN A 1 468 ? -16.601 -8.631 11.511 1.00 97.50 468 GLN A O 1
ATOM 3582 N N . ALA A 1 469 ? -16.127 -9.050 9.353 1.00 98.56 469 ALA A N 1
ATOM 3583 C CA . ALA A 1 469 ? -14.899 -8.258 9.327 1.00 98.56 469 ALA A CA 1
ATOM 3584 C C . ALA A 1 469 ? -15.163 -6.791 9.702 1.00 98.56 469 ALA A C 1
ATOM 3586 O O . ALA A 1 469 ? -14.548 -6.277 10.632 1.00 98.56 469 ALA A O 1
ATOM 3587 N N . PHE A 1 470 ? -16.137 -6.133 9.069 1.00 98.62 470 PHE A N 1
ATOM 3588 C CA . PHE A 1 470 ? -16.467 -4.737 9.380 1.00 98.62 470 PHE A CA 1
ATOM 3589 C C . PHE A 1 470 ? -17.206 -4.552 10.715 1.00 98.62 470 PHE A C 1
ATOM 3591 O O . PHE A 1 470 ? -17.080 -3.503 11.351 1.00 98.62 470 PHE A O 1
ATOM 3598 N N . LYS A 1 471 ? -17.902 -5.585 11.207 1.00 97.69 471 LYS A N 1
ATOM 3599 C CA . LYS A 1 471 ? -18.476 -5.593 12.559 1.00 97.69 471 LYS A CA 1
ATOM 3600 C C . LYS A 1 471 ? -17.393 -5.467 13.637 1.00 97.69 471 LYS A C 1
ATOM 3602 O O . LYS A 1 471 ? -17.652 -4.837 14.660 1.00 97.69 471 LYS A O 1
ATOM 3607 N N . THR A 1 472 ? -16.177 -5.982 13.417 1.00 97.81 472 THR A N 1
ATOM 3608 C CA . THR A 1 472 ? -15.068 -5.845 14.388 1.00 97.81 472 THR A CA 1
ATOM 3609 C C . THR A 1 472 ? -14.677 -4.389 14.643 1.00 97.81 472 THR A C 1
ATOM 3611 O O . THR A 1 472 ? -14.497 -4.002 15.795 1.00 97.81 472 THR A O 1
ATOM 3614 N N . VAL A 1 473 ? -14.675 -3.561 13.595 1.00 98.44 473 VAL A N 1
ATOM 3615 C CA . VAL A 1 473 ? -14.386 -2.117 13.655 1.00 98.44 473 VAL A CA 1
ATOM 3616 C C . VAL A 1 473 ? -15.637 -1.263 13.877 1.00 98.44 473 VAL A C 1
ATOM 3618 O O . VAL A 1 473 ? -15.584 -0.039 13.820 1.00 98.44 473 VAL A O 1
ATOM 3621 N N . LYS A 1 474 ? -16.779 -1.899 14.156 1.00 98.31 474 LYS A N 1
ATOM 3622 C CA . LYS A 1 474 ? -18.072 -1.257 14.436 1.00 98.31 474 LYS A CA 1
ATOM 3623 C C . LYS A 1 474 ? -18.650 -0.447 13.265 1.00 98.31 474 LYS A C 1
ATOM 3625 O O . LYS A 1 474 ? -19.419 0.491 13.478 1.00 98.31 474 LYS A O 1
ATOM 3630 N N . ILE A 1 475 ? -18.359 -0.861 12.030 1.00 98.19 475 ILE A N 1
ATOM 3631 C CA . ILE A 1 475 ? -19.076 -0.407 10.830 1.00 98.19 475 ILE A CA 1
ATOM 3632 C C . ILE A 1 475 ? -20.231 -1.379 10.563 1.00 98.19 475 ILE A C 1
ATOM 3634 O O . ILE A 1 475 ? -20.042 -2.590 10.430 1.00 98.19 475 ILE A O 1
ATOM 3638 N N . LYS A 1 476 ? -21.458 -0.856 10.502 1.00 95.56 476 LYS 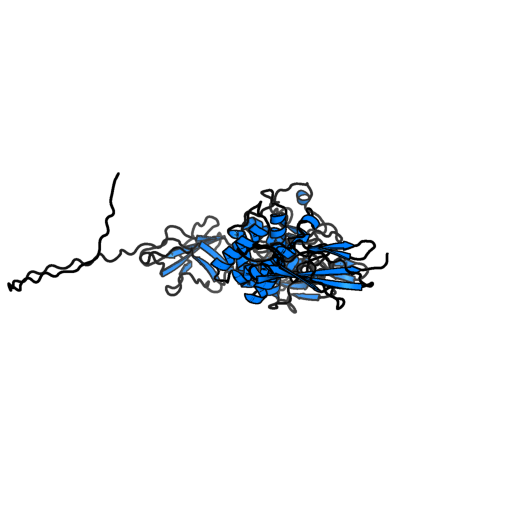A N 1
ATOM 3639 C CA . LYS A 1 476 ? -22.665 -1.666 10.309 1.00 95.56 476 LYS A CA 1
ATOM 3640 C C . LYS A 1 476 ? -22.865 -1.982 8.825 1.00 95.56 476 LYS A C 1
ATOM 3642 O O . LYS A 1 476 ? -23.174 -1.091 8.054 1.00 95.56 476 LYS A O 1
ATOM 3647 N N . LEU A 1 477 ? -22.788 -3.260 8.448 1.00 96.44 477 LEU A N 1
ATOM 3648 C CA . LEU A 1 477 ? -23.115 -3.737 7.088 1.00 96.44 477 LEU A CA 1
ATOM 3649 C C . LEU A 1 477 ? -24.295 -4.722 7.037 1.00 96.44 477 LEU A C 1
ATOM 3651 O O . LEU A 1 477 ? -24.577 -5.308 5.987 1.00 96.44 477 LEU A O 1
ATOM 3655 N N . PHE A 1 478 ? -24.958 -4.944 8.167 1.00 92.62 478 PHE A N 1
ATOM 3656 C CA . PHE A 1 478 ? -26.008 -5.944 8.357 1.00 92.62 478 PHE A CA 1
ATOM 3657 C C . PHE A 1 478 ? -27.369 -5.293 8.629 1.00 92.62 478 PHE A C 1
ATOM 3659 O O . PHE A 1 478 ? -27.440 -4.207 9.205 1.00 92.62 478 PHE A O 1
ATOM 3666 N N . ASP A 1 479 ? -28.447 -5.972 8.235 1.00 92.69 479 ASP A N 1
ATOM 3667 C CA . ASP A 1 479 ? -29.818 -5.480 8.428 1.00 92.69 479 ASP A CA 1
ATOM 3668 C C . ASP A 1 479 ? -30.298 -5.664 9.872 1.00 92.69 479 ASP A C 1
ATOM 3670 O O . ASP A 1 479 ? -30.962 -4.779 10.414 1.00 92.69 479 ASP A O 1
ATOM 3674 N N . GLU A 1 480 ? -29.906 -6.779 10.496 1.00 93.25 480 GLU A N 1
ATOM 3675 C CA . GLU A 1 480 ? -30.198 -7.150 11.883 1.00 93.25 480 GLU A CA 1
ATOM 3676 C C . GLU A 1 480 ? -28.892 -7.454 12.630 1.00 93.25 480 GLU A C 1
ATOM 3678 O O . GLU A 1 480 ? -27.986 -8.083 12.076 1.00 93.25 480 GLU A O 1
ATOM 3683 N N . GLY A 1 481 ? -28.772 -6.941 13.854 1.00 94.94 481 GLY A N 1
ATOM 3684 C CA . GLY A 1 481 ? -27.648 -7.197 14.743 1.00 94.94 481 GLY A CA 1
ATOM 3685 C C . GLY A 1 481 ? -27.371 -6.071 15.736 1.00 94.94 481 GLY A C 1
ATOM 3686 O O . GLY A 1 481 ? -28.001 -5.008 15.736 1.00 94.94 481 GLY A O 1
ATOM 3687 N N . VAL A 1 482 ? -26.344 -6.291 16.553 1.00 97.75 482 VAL A N 1
ATOM 3688 C CA . VAL A 1 482 ? -25.844 -5.342 17.551 1.00 97.75 482 VAL A CA 1
ATOM 3689 C C . VAL A 1 482 ? -24.357 -5.051 17.352 1.00 97.75 482 VAL A C 1
ATOM 3691 O O . VAL A 1 482 ? -23.593 -5.921 16.936 1.00 97.75 482 VAL A O 1
ATOM 3694 N N . LEU A 1 483 ? -23.968 -3.811 17.642 1.00 98.25 483 LEU A N 1
ATOM 3695 C CA . LEU A 1 483 ? -22.603 -3.329 17.810 1.00 98.25 483 LEU A CA 1
ATOM 3696 C C . LEU A 1 483 ? -22.420 -2.925 19.272 1.00 98.25 483 LEU A C 1
ATOM 3698 O O . LEU A 1 483 ? -22.997 -1.928 19.712 1.00 98.25 483 LEU A O 1
ATOM 3702 N N . SER A 1 484 ? -21.634 -3.699 20.009 1.00 98.44 484 SER A N 1
ATOM 3703 C CA . SER A 1 484 ? -21.245 -3.389 21.378 1.00 98.44 484 SER A CA 1
ATOM 3704 C C . SER A 1 484 ? -20.270 -2.229 21.384 1.00 98.44 484 SER A C 1
ATOM 3706 O O . SER A 1 484 ? -19.350 -2.181 20.562 1.00 98.44 484 SER A O 1
ATOM 3708 N N . HIS A 1 485 ? -20.470 -1.297 22.306 1.00 98.50 485 HIS A N 1
ATOM 3709 C CA . HIS A 1 485 ? -19.556 -0.191 22.517 1.00 98.50 485 HIS A CA 1
ATOM 3710 C C . HIS A 1 485 ? -19.802 0.488 23.856 1.00 98.50 485 HIS A C 1
ATOM 3712 O O . HIS A 1 485 ? -20.930 0.539 24.346 1.00 98.50 485 HIS A O 1
ATOM 3718 N N . TYR A 1 486 ? -18.746 1.069 24.417 1.00 98.50 486 TYR A N 1
ATOM 3719 C CA . TYR A 1 486 ? -18.866 1.895 25.604 1.00 98.50 486 TYR A CA 1
ATOM 3720 C C . TYR A 1 486 ? -17.889 3.065 25.614 1.00 98.50 486 TYR A C 1
ATOM 3722 O O . TYR A 1 486 ? -16.841 3.040 24.968 1.00 98.50 486 TYR A O 1
ATOM 3730 N N . ARG A 1 487 ? -18.224 4.070 26.422 1.00 97.38 487 ARG A N 1
ATOM 3731 C CA . ARG A 1 487 ? -17.324 5.140 26.862 1.00 97.38 487 ARG A CA 1
ATOM 3732 C C . ARG A 1 487 ? -17.028 4.976 28.351 1.00 97.38 487 ARG A C 1
ATOM 3734 O O . ARG A 1 487 ? -17.785 4.330 29.078 1.00 97.38 487 ARG A O 1
ATOM 3741 N N . TYR A 1 488 ? -15.931 5.563 28.811 1.00 96.19 488 TYR A N 1
ATOM 3742 C CA . TYR A 1 488 ? -15.584 5.584 30.226 1.00 96.19 488 TYR A CA 1
ATOM 3743 C C . TYR A 1 488 ? -15.055 6.955 30.639 1.00 96.19 488 TYR A C 1
ATOM 3745 O O . TYR A 1 488 ? -14.516 7.700 29.822 1.00 96.19 488 TYR A O 1
ATOM 3753 N N . GLN A 1 489 ? -15.216 7.280 31.917 1.00 95.56 489 GLN A N 1
ATOM 3754 C CA . GLN A 1 489 ? -14.682 8.495 32.513 1.00 95.56 489 GLN A CA 1
ATOM 3755 C C . GLN A 1 489 ? -14.177 8.194 33.922 1.00 95.56 489 GLN A C 1
ATOM 3757 O O . GLN A 1 489 ? -14.890 7.594 34.725 1.00 95.56 489 GLN A O 1
ATOM 3762 N N . ALA A 1 490 ? -12.958 8.631 34.230 1.00 93.44 490 ALA A N 1
ATOM 3763 C CA . ALA A 1 490 ? -12.444 8.598 35.593 1.00 93.44 490 ALA A CA 1
ATOM 3764 C C . ALA A 1 490 ? -13.091 9.704 36.442 1.00 93.44 490 ALA A C 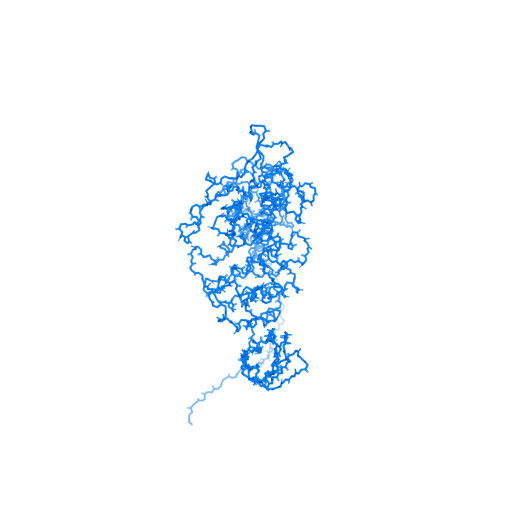1
ATOM 3766 O O . ALA A 1 490 ? -13.223 10.846 35.994 1.00 93.44 490 ALA A O 1
ATOM 3767 N N . ASN A 1 491 ? -13.483 9.369 37.668 1.00 89.94 491 ASN A N 1
ATOM 3768 C CA . ASN A 1 491 ? -14.000 10.291 38.674 1.00 89.94 491 ASN A CA 1
ATOM 3769 C C . ASN A 1 491 ? -13.426 9.950 40.067 1.00 89.94 491 ASN A C 1
ATOM 3771 O O . ASN A 1 491 ? -12.589 9.061 40.204 1.00 89.94 491 ASN A O 1
ATOM 3775 N N . GLU A 1 492 ? -13.857 10.669 41.108 1.00 85.44 492 GLU A N 1
ATOM 3776 C CA . GLU A 1 492 ? -13.377 10.453 42.487 1.00 85.44 492 GLU A CA 1
ATOM 3777 C C . GLU A 1 492 ? -13.728 9.064 43.057 1.00 85.44 492 GLU A C 1
ATOM 3779 O O . GLU A 1 492 ? -13.097 8.613 44.010 1.00 85.44 492 GLU A O 1
ATOM 3784 N N . GLU A 1 493 ? -14.716 8.377 42.478 1.00 84.31 493 GLU A N 1
ATOM 3785 C CA . GLU A 1 493 ? -15.229 7.079 42.929 1.00 84.31 493 GLU A CA 1
ATOM 3786 C C . GLU A 1 493 ? -14.702 5.899 42.094 1.00 84.31 493 GLU A C 1
ATOM 3788 O O . GLU A 1 493 ? -15.071 4.759 42.368 1.00 84.31 493 GLU A O 1
ATOM 3793 N N . GLY A 1 494 ? -13.848 6.144 41.092 1.00 91.75 494 GLY A N 1
ATOM 3794 C CA . GLY A 1 494 ? -13.291 5.127 40.197 1.00 91.75 494 GLY A CA 1
ATOM 3795 C C . GLY A 1 494 ? -13.517 5.446 38.718 1.00 91.75 494 GLY A C 1
ATOM 3796 O O . GLY A 1 494 ? -13.494 6.602 38.297 1.00 91.75 494 GLY A O 1
ATOM 3797 N N . ILE A 1 495 ? -13.709 4.409 37.905 1.00 96.69 495 ILE A N 1
ATOM 3798 C CA . ILE A 1 495 ? -14.050 4.534 36.486 1.00 96.69 495 ILE A CA 1
ATOM 3799 C C . ILE A 1 495 ? -15.555 4.317 36.320 1.00 96.69 495 ILE A C 1
ATOM 3801 O O . ILE A 1 495 ? -16.082 3.253 36.648 1.00 96.69 495 ILE A O 1
ATOM 3805 N N . GLN A 1 496 ? -16.249 5.323 35.792 1.00 97.50 496 GLN A N 1
ATOM 3806 C CA . GLN A 1 496 ? -17.645 5.216 35.384 1.00 97.50 496 GLN A CA 1
ATOM 3807 C C . GLN A 1 496 ? -17.717 4.772 33.925 1.00 97.50 496 GLN A C 1
ATOM 3809 O O . GLN A 1 496 ? -17.184 5.447 33.044 1.00 97.50 496 GLN A O 1
ATOM 3814 N N . PHE A 1 497 ? -18.434 3.682 33.663 1.00 98.19 497 PHE A N 1
ATOM 3815 C CA . PHE A 1 497 ? -18.694 3.183 32.317 1.00 98.19 497 PHE A CA 1
ATOM 3816 C C . PHE A 1 497 ? -20.076 3.613 31.831 1.00 98.19 497 PHE A C 1
ATOM 3818 O O . PHE A 1 497 ? -21.022 3.724 32.615 1.00 98.19 497 PHE A O 1
ATOM 3825 N N . SER A 1 498 ? -20.188 3.876 30.532 1.00 98.06 498 SER A N 1
ATOM 3826 C CA . SER A 1 498 ? -21.441 4.218 29.861 1.00 98.06 498 SER A CA 1
ATOM 3827 C C . SER A 1 498 ? -21.588 3.394 28.590 1.00 98.06 498 SER A C 1
ATOM 3829 O O . SER A 1 498 ? -20.793 3.550 27.663 1.00 98.06 498 SER A O 1
ATOM 3831 N N . ASP A 1 499 ? -22.601 2.536 28.549 1.00 98.31 499 ASP A N 1
ATOM 3832 C CA . ASP A 1 499 ? -23.007 1.834 27.337 1.00 98.31 499 ASP A CA 1
ATOM 3833 C C . ASP A 1 499 ? -23.491 2.838 26.284 1.00 98.31 499 ASP A C 1
ATOM 3835 O O . ASP A 1 499 ? -24.319 3.713 26.552 1.00 98.31 499 ASP A O 1
ATOM 3839 N N . ASN A 1 500 ? -22.978 2.698 25.067 1.00 97.31 500 ASN A N 1
ATOM 3840 C CA . ASN A 1 500 ? -23.479 3.393 23.886 1.00 97.31 500 ASN A CA 1
ATOM 3841 C C . ASN A 1 500 ? -23.536 2.448 22.677 1.00 97.31 500 ASN A C 1
ATOM 3843 O O . ASN A 1 500 ? -23.345 2.875 21.532 1.00 97.31 500 ASN A O 1
ATOM 3847 N N . SER A 1 501 ? -23.807 1.168 22.945 1.00 98.12 501 SER A N 1
ATOM 3848 C CA . SER A 1 501 ? -24.025 0.137 21.936 1.00 98.12 501 SER A CA 1
ATOM 3849 C C . SER A 1 501 ? -25.149 0.521 20.971 1.00 98.12 501 SER A C 1
ATOM 3851 O O . SER A 1 501 ? -26.140 1.158 21.340 1.00 98.12 501 SER A O 1
ATOM 3853 N N . ARG A 1 502 ? -25.015 0.111 19.708 1.00 97.25 502 ARG A N 1
ATOM 3854 C CA . ARG A 1 502 ? -26.009 0.349 18.651 1.00 97.25 502 ARG A CA 1
ATOM 3855 C C . ARG A 1 502 ? -26.603 -0.984 18.214 1.00 97.25 502 ARG A C 1
ATOM 3857 O O . ARG A 1 502 ? -25.875 -1.833 17.719 1.00 97.25 502 ARG A O 1
ATOM 3864 N N . SER A 1 503 ? -27.912 -1.171 18.354 1.00 96.62 503 SER A N 1
ATOM 3865 C CA . SER A 1 503 ? -28.613 -2.374 17.878 1.00 96.62 503 SER A CA 1
ATOM 3866 C C . SER A 1 503 ? -29.805 -2.010 16.995 1.00 96.62 503 SER A C 1
ATOM 3868 O O . SER A 1 503 ? -30.361 -0.913 17.082 1.00 96.62 503 SER A O 1
ATOM 3870 N N . THR A 1 504 ? -30.175 -2.933 16.111 1.00 95.56 504 THR A N 1
ATOM 3871 C CA . THR A 1 504 ? -31.412 -2.894 15.321 1.00 95.56 504 THR A CA 1
ATOM 3872 C C . THR A 1 504 ? -32.643 -3.301 16.132 1.00 95.56 504 THR A C 1
ATOM 3874 O O . THR A 1 504 ? -33.764 -3.017 15.713 1.00 95.56 504 THR A O 1
ATOM 3877 N N . SER A 1 505 ? -32.451 -3.940 17.289 1.00 95.69 505 SER A N 1
ATOM 3878 C CA . SER A 1 505 ? -33.482 -4.245 18.283 1.00 95.69 505 SER A CA 1
ATOM 3879 C C . SER A 1 505 ? -33.088 -3.673 19.658 1.00 95.69 505 SER A C 1
ATOM 3881 O O . SER A 1 505 ? -32.074 -2.989 19.789 1.00 95.69 505 SER A O 1
ATOM 3883 N N . ALA A 1 506 ? -33.907 -3.845 20.701 1.00 96.88 506 ALA A N 1
ATOM 3884 C CA . ALA A 1 506 ? -33.522 -3.328 22.017 1.00 96.88 506 ALA A CA 1
ATOM 3885 C C . ALA A 1 506 ? -32.437 -4.213 22.652 1.00 96.88 506 ALA A C 1
ATOM 3887 O O . ALA A 1 506 ? -32.583 -5.433 22.688 1.00 96.88 506 ALA A O 1
ATOM 3888 N N . VAL A 1 507 ? -31.389 -3.610 23.217 1.00 98.12 507 VAL A N 1
ATOM 3889 C CA . VAL A 1 507 ? -30.418 -4.332 24.056 1.00 98.12 507 VAL A CA 1
ATOM 3890 C C . VAL A 1 507 ? -31.107 -4.781 25.351 1.00 98.12 507 VAL A C 1
ATOM 3892 O O . VAL A 1 507 ? -31.796 -3.988 25.996 1.00 98.12 507 VAL A O 1
ATOM 3895 N N . VAL A 1 508 ? -30.959 -6.057 25.720 1.00 98.31 508 VAL A N 1
ATOM 3896 C CA . VAL A 1 508 ? -31.622 -6.672 26.891 1.00 98.31 508 VAL A CA 1
ATOM 3897 C C . VAL A 1 508 ? -30.659 -7.276 27.905 1.00 98.31 508 VAL A C 1
ATOM 3899 O O . VAL A 1 508 ? -31.080 -7.583 29.019 1.00 98.31 508 VAL A O 1
ATOM 3902 N N . SER A 1 509 ? -29.388 -7.448 27.545 1.00 98.50 509 SER A N 1
ATOM 3903 C CA . SER A 1 509 ? -28.360 -7.977 28.438 1.00 98.50 509 SER A CA 1
ATOM 3904 C C . SER A 1 509 ? -27.029 -7.276 28.207 1.00 98.50 509 SER A C 1
ATOM 3906 O O . SER A 1 509 ? -26.643 -7.047 27.063 1.00 98.50 509 SER A O 1
ATOM 3908 N N . TRP A 1 510 ? -26.321 -7.011 29.304 1.00 98.75 510 TRP A N 1
ATOM 3909 C CA . TRP A 1 510 ? -24.960 -6.486 29.342 1.00 98.75 510 TRP A CA 1
ATOM 3910 C C . TRP A 1 510 ? -24.116 -7.427 30.191 1.00 98.75 510 TRP A C 1
ATOM 3912 O O . TRP A 1 510 ? -24.590 -7.929 31.212 1.00 98.75 510 TRP A O 1
ATOM 3922 N N . HIS A 1 511 ? -22.877 -7.650 29.780 1.00 98.75 511 HIS A N 1
ATOM 3923 C CA . HIS A 1 511 ? -21.880 -8.368 30.551 1.00 98.75 511 HIS A CA 1
ATOM 3924 C C . HIS A 1 511 ? -20.534 -7.664 30.414 1.00 98.75 511 HIS A C 1
ATOM 3926 O O . HIS A 1 511 ? -19.979 -7.577 29.321 1.00 98.75 511 HIS A O 1
ATOM 3932 N N . TRP A 1 512 ? -20.036 -7.163 31.534 1.00 98.75 512 TRP A N 1
ATOM 3933 C CA . TRP A 1 512 ? -18.740 -6.521 31.659 1.00 98.75 512 TRP A CA 1
ATOM 3934 C C . TRP A 1 512 ? -17.737 -7.503 32.239 1.00 98.75 512 TRP A C 1
ATOM 3936 O O . TRP A 1 512 ? -17.994 -8.066 33.304 1.00 98.75 512 TRP A O 1
ATOM 3946 N N . ASP A 1 513 ? -16.593 -7.638 31.585 1.00 98.62 513 ASP A N 1
ATOM 3947 C CA . ASP A 1 513 ? -15.373 -8.195 32.160 1.00 98.62 513 ASP A CA 1
ATOM 3948 C C . ASP A 1 513 ? -14.390 -7.039 32.345 1.00 98.62 513 ASP A C 1
ATOM 3950 O O . ASP A 1 513 ? -14.004 -6.386 31.375 1.00 98.62 513 ASP A O 1
ATOM 3954 N N . PHE A 1 514 ? -14.030 -6.736 33.591 1.00 98.44 514 PHE A N 1
ATOM 3955 C CA . PHE A 1 514 ? -13.124 -5.628 33.884 1.00 98.44 514 PHE A CA 1
ATOM 3956 C C . PHE A 1 514 ? -11.645 -6.012 33.725 1.00 98.44 514 PHE A C 1
ATOM 3958 O O . PHE A 1 514 ? -10.778 -5.156 33.873 1.00 98.44 514 PHE A O 1
ATOM 3965 N N . GLY A 1 515 ? -11.321 -7.274 33.429 1.00 97.75 515 GLY A N 1
ATOM 3966 C CA . GLY A 1 515 ? -9.944 -7.729 33.223 1.00 97.75 515 GLY A CA 1
ATOM 3967 C C . GLY A 1 515 ? -9.117 -7.871 34.509 1.00 97.75 515 GLY A C 1
ATOM 3968 O O . GLY A 1 515 ? -7.948 -8.247 34.448 1.00 97.75 515 GLY A O 1
ATOM 3969 N N . ASP A 1 516 ? -9.708 -7.611 35.679 1.00 97.44 516 ASP A N 1
ATOM 3970 C CA . ASP A 1 516 ? -9.112 -7.794 37.013 1.00 97.44 516 ASP A CA 1
ATOM 3971 C C . ASP A 1 516 ? -9.706 -8.995 37.781 1.00 97.44 516 ASP A C 1
ATOM 3973 O O . ASP A 1 516 ? -9.423 -9.206 38.962 1.00 97.44 516 ASP A O 1
ATOM 3977 N N . GLY A 1 517 ? -10.534 -9.793 37.098 1.00 97.31 517 GLY A N 1
ATOM 3978 C CA . GLY A 1 517 ? -11.269 -10.926 37.659 1.00 97.31 517 GLY A CA 1
ATOM 3979 C C . GLY A 1 517 ? -12.664 -10.580 38.191 1.00 97.31 517 GLY A C 1
ATOM 3980 O O . GLY A 1 517 ? -13.379 -11.484 38.627 1.00 97.31 517 GLY A O 1
ATOM 3981 N N . SER A 1 518 ? -13.073 -9.309 38.155 1.00 98.12 518 SER A N 1
ATOM 3982 C CA . SER A 1 518 ? -14.431 -8.875 38.491 1.00 98.12 518 SER A CA 1
ATOM 3983 C C . SER A 1 518 ? -15.294 -8.622 37.245 1.00 98.12 518 SER A C 1
ATOM 3985 O O . SER A 1 518 ? -14.797 -8.491 36.128 1.00 98.12 518 SER A O 1
ATOM 3987 N N . SER A 1 519 ? -16.618 -8.607 37.430 1.00 98.44 519 SER A N 1
ATOM 3988 C CA . SER A 1 519 ? -17.592 -8.453 36.341 1.00 98.44 519 SER A CA 1
ATOM 3989 C C . SER A 1 519 ? -18.858 -7.724 36.794 1.00 98.44 519 SER A C 1
ATOM 3991 O O . SER A 1 519 ? -19.125 -7.589 37.991 1.00 98.44 519 SER A O 1
ATOM 3993 N N . SER A 1 520 ? -19.663 -7.267 35.834 1.00 98.56 520 SER A N 1
ATOM 3994 C CA . SER A 1 520 ? -20.968 -6.644 36.087 1.00 98.56 520 SER A CA 1
ATOM 3995 C C . SER A 1 520 ? -21.973 -6.972 34.987 1.00 98.56 520 SER A C 1
ATOM 3997 O O . SER A 1 520 ? -21.597 -7.183 33.842 1.00 98.56 520 SER A O 1
ATOM 3999 N N . ASN A 1 521 ? -23.265 -6.965 35.323 1.00 98.56 521 ASN A N 1
ATOM 4000 C CA . ASN A 1 521 ? -24.359 -7.083 34.348 1.00 98.56 521 ASN A CA 1
ATOM 4001 C C . ASN A 1 521 ? -25.231 -5.814 34.283 1.00 98.56 521 ASN A C 1
ATOM 4003 O O . ASN A 1 521 ? -26.335 -5.829 33.740 1.00 98.56 521 ASN A O 1
ATOM 4007 N N . LEU A 1 522 ? -24.777 -4.717 34.900 1.00 98.56 522 LEU A N 1
ATOM 4008 C CA . LEU A 1 522 ? -25.428 -3.415 34.769 1.00 98.56 522 LEU A CA 1
ATOM 4009 C C . LEU A 1 522 ? -25.102 -2.811 33.402 1.00 98.56 522 LEU A C 1
ATOM 4011 O O . LEU A 1 522 ? -23.999 -2.996 32.899 1.00 98.56 522 LEU A O 1
ATOM 4015 N N . ALA A 1 523 ? -26.018 -2.025 32.838 1.00 98.12 523 ALA A N 1
ATOM 4016 C CA . ALA A 1 523 ? -25.741 -1.293 31.602 1.00 98.12 523 ALA A CA 1
ATOM 4017 C C . ALA A 1 523 ? -24.611 -0.259 31.782 1.00 98.12 523 ALA A C 1
ATOM 4019 O O . ALA A 1 523 ? -23.712 -0.180 30.956 1.00 98.12 523 ALA A O 1
ATOM 4020 N N . ASN A 1 524 ? -24.622 0.486 32.896 1.00 98.06 524 ASN A N 1
ATOM 4021 C CA . ASN A 1 524 ? -23.673 1.573 33.183 1.00 98.06 524 ASN A CA 1
ATOM 4022 C C . ASN A 1 524 ? -23.030 1.405 34.579 1.00 98.06 524 ASN A C 1
ATOM 4024 O O . ASN A 1 524 ? -23.422 2.106 35.517 1.00 98.06 524 ASN A O 1
ATOM 4028 N N . PRO A 1 525 ? -22.122 0.433 34.782 1.00 98.00 525 PRO A N 1
ATOM 4029 C CA . PRO A 1 525 ? -21.488 0.208 36.079 1.00 98.00 525 PRO A CA 1
ATOM 4030 C C . PRO A 1 525 ? -20.421 1.265 36.401 1.00 98.00 525 PRO A C 1
ATOM 4032 O O . PRO A 1 525 ? -19.839 1.877 35.506 1.00 98.00 525 PRO A O 1
ATOM 4035 N N . SER A 1 526 ? -20.119 1.425 37.687 1.00 96.94 526 SER A N 1
ATOM 4036 C CA . SER A 1 526 ? -18.861 2.007 38.160 1.00 96.94 526 SER A CA 1
ATOM 4037 C C . SER A 1 526 ? -17.951 0.895 38.683 1.00 96.94 526 SER A C 1
ATOM 4039 O O . SER A 1 526 ? -18.440 -0.108 39.212 1.00 96.94 526 SER A O 1
ATOM 4041 N N . HIS A 1 527 ? -16.637 1.053 38.517 1.00 97.12 527 HIS A N 1
ATOM 4042 C CA . HIS A 1 527 ? -15.649 0.093 39.011 1.00 97.12 527 HIS A CA 1
ATOM 4043 C C . HIS A 1 527 ? -14.375 0.780 39.502 1.00 97.12 527 HIS A C 1
ATOM 4045 O O . HIS A 1 527 ? -13.924 1.767 38.919 1.00 97.12 527 HIS A O 1
ATOM 4051 N N . VAL A 1 528 ? -13.783 0.245 40.569 1.00 96.44 528 VAL A N 1
ATOM 4052 C CA . VAL A 1 528 ? -12.537 0.753 41.156 1.00 96.44 528 VAL A CA 1
ATOM 4053 C C . VAL A 1 528 ? -11.415 -0.220 40.842 1.00 96.44 528 VAL A C 1
ATOM 4055 O O . VAL A 1 528 ? -11.435 -1.361 41.297 1.00 96.44 528 VAL A O 1
ATOM 4058 N N . PHE A 1 529 ? -10.417 0.262 40.113 1.00 95.44 529 PHE A N 1
ATOM 4059 C CA . PHE A 1 529 ? -9.212 -0.489 39.791 1.00 95.44 529 PHE A CA 1
ATOM 4060 C C . PHE A 1 529 ? -8.080 -0.159 40.764 1.00 95.44 529 PHE A C 1
ATOM 4062 O O . PHE A 1 529 ? -7.992 0.954 41.288 1.00 95.44 529 PHE A O 1
ATOM 4069 N N . ALA A 1 530 ? -7.177 -1.118 40.963 1.00 94.62 530 ALA A N 1
ATOM 4070 C CA . ALA A 1 530 ? -5.840 -0.794 41.441 1.00 94.62 530 ALA A CA 1
ATOM 4071 C C . ALA A 1 530 ? -5.028 -0.142 40.306 1.00 94.62 530 ALA A C 1
ATOM 4073 O O . ALA A 1 530 ? -5.458 -0.106 39.155 1.00 94.62 530 ALA A O 1
ATOM 4074 N N . GLU A 1 531 ? -3.843 0.375 40.621 1.00 94.12 531 GLU A N 1
ATOM 4075 C CA . GLU A 1 531 ? -2.914 0.817 39.581 1.00 94.12 531 GLU A CA 1
ATOM 4076 C C . GLU A 1 531 ? -2.529 -0.353 38.671 1.00 94.12 531 GLU A C 1
ATOM 4078 O O . GLU A 1 531 ? -2.194 -1.444 39.143 1.00 94.12 531 GLU A O 1
ATOM 4083 N N . GLY A 1 532 ? -2.568 -0.121 37.362 1.00 94.94 532 GLY A N 1
ATOM 4084 C CA . GLY A 1 532 ? -2.326 -1.158 36.373 1.00 94.94 532 GLY A CA 1
ATOM 4085 C C . GLY A 1 532 ? -2.946 -0.855 35.016 1.00 94.94 532 GLY A C 1
ATOM 4086 O O . GLY A 1 532 ? -3.480 0.224 34.773 1.00 94.94 532 GLY A O 1
ATOM 4087 N N . SER A 1 533 ? -2.854 -1.834 34.121 1.00 96.44 533 SER A N 1
ATOM 4088 C CA . SER A 1 533 ? -3.469 -1.803 32.797 1.00 96.44 533 SER A CA 1
ATOM 4089 C C . SER A 1 533 ? -4.435 -2.974 32.673 1.00 96.44 533 SER A C 1
ATOM 4091 O O . SER A 1 533 ? -4.059 -4.110 32.972 1.00 96.44 533 SER A O 1
ATOM 4093 N N . TYR A 1 534 ? -5.667 -2.694 32.254 1.00 97.44 534 TYR A N 1
ATOM 4094 C CA . TYR A 1 534 ? -6.762 -3.661 32.226 1.00 97.44 534 TYR A CA 1
ATOM 4095 C C . TYR A 1 534 ? -7.422 -3.687 30.850 1.00 97.44 534 TYR A C 1
ATOM 4097 O O . TYR A 1 534 ? -7.783 -2.641 30.312 1.00 97.44 534 TYR A O 1
ATOM 4105 N N . GLN A 1 535 ? -7.609 -4.882 30.286 1.00 97.25 535 GLN A N 1
ATOM 4106 C CA . GLN A 1 535 ? -8.442 -5.071 29.098 1.00 97.25 535 GLN A CA 1
ATOM 4107 C C . GLN A 1 535 ? -9.892 -5.218 29.544 1.00 97.25 535 GLN A C 1
ATOM 4109 O O . GLN A 1 535 ? -10.284 -6.275 30.032 1.00 97.25 535 GLN A O 1
ATOM 4114 N N . VAL A 1 536 ? -10.670 -4.150 29.397 1.00 98.38 536 VAL A N 1
ATOM 4115 C CA . VAL A 1 536 ? -12.084 -4.149 29.771 1.00 98.38 536 VAL A CA 1
ATOM 4116 C C . VAL A 1 536 ? -12.911 -4.513 28.546 1.00 98.38 536 VAL A C 1
ATOM 4118 O O . VAL A 1 536 ? -12.693 -3.952 27.474 1.00 98.38 536 VAL A O 1
ATOM 4121 N N . ALA A 1 537 ? -13.849 -5.445 28.698 1.00 98.50 537 ALA A N 1
ATOM 4122 C CA . ALA A 1 537 ? -14.729 -5.908 27.634 1.00 98.50 537 ALA A CA 1
ATOM 4123 C C . ALA A 1 537 ? -16.203 -5.740 28.020 1.00 98.50 537 ALA A C 1
ATOM 4125 O O . ALA A 1 537 ? -16.609 -6.092 29.127 1.00 98.50 537 ALA A O 1
ATOM 4126 N N . LEU A 1 538 ? -17.015 -5.257 27.080 1.00 98.81 538 LEU A N 1
ATOM 4127 C CA . LEU A 1 538 ? -18.474 -5.255 27.166 1.00 98.81 538 LEU A CA 1
ATOM 4128 C C . LEU A 1 538 ? -19.048 -6.192 26.105 1.00 98.81 538 LEU A C 1
ATOM 4130 O O . LEU A 1 538 ? -18.902 -5.940 24.910 1.00 98.81 538 LEU A O 1
ATOM 4134 N N . THR A 1 539 ? -19.774 -7.220 26.535 1.00 98.69 539 THR A N 1
ATOM 4135 C CA . THR A 1 539 ? -20.629 -8.038 25.668 1.00 98.69 539 THR A CA 1
ATOM 4136 C C . THR A 1 539 ? -22.086 -7.643 25.864 1.00 98.69 539 THR A C 1
ATOM 4138 O O . THR A 1 539 ? -22.574 -7.606 26.994 1.00 98.69 539 THR A O 1
ATOM 4141 N N . VAL A 1 540 ? -22.799 -7.379 24.772 1.00 98.62 540 VAL A N 1
ATOM 4142 C CA . VAL A 1 540 ? -24.237 -7.078 24.804 1.00 98.62 540 VAL A CA 1
ATOM 4143 C C . VAL A 1 540 ? -25.029 -8.119 24.030 1.00 98.62 540 VAL A C 1
ATOM 4145 O O . VAL A 1 540 ? -24.536 -8.707 23.069 1.00 98.62 540 VAL A O 1
ATOM 4148 N N . THR A 1 541 ? -26.268 -8.353 24.457 1.00 98.50 541 THR A N 1
ATOM 4149 C CA . THR A 1 541 ? -27.249 -9.174 23.735 1.00 98.50 541 THR A CA 1
ATOM 4150 C C . THR A 1 541 ? -28.522 -8.377 23.529 1.00 98.50 541 THR A C 1
ATOM 4152 O O . THR A 1 541 ? -29.009 -7.728 24.461 1.00 98.50 541 THR A O 1
ATOM 4155 N N . ASP A 1 542 ? -29.071 -8.434 22.324 1.00 97.75 542 ASP A N 1
ATOM 4156 C CA . ASP A 1 542 ? -30.316 -7.758 21.980 1.00 97.75 542 ASP A CA 1
ATOM 4157 C C . ASP A 1 542 ? -31.546 -8.688 22.001 1.00 97.75 542 ASP A C 1
ATOM 4159 O O . ASP A 1 542 ? -31.453 -9.874 22.324 1.00 97.75 542 ASP A O 1
ATOM 4163 N N . GLN A 1 543 ? -32.735 -8.141 21.731 1.00 97.88 543 GLN A N 1
ATOM 4164 C CA . GLN A 1 543 ? -34.001 -8.889 21.749 1.00 97.88 543 GLN A CA 1
ATOM 4165 C C . GLN A 1 543 ? -34.081 -9.984 20.684 1.00 97.88 543 GLN A C 1
ATOM 4167 O O . GLN A 1 543 ? -34.828 -10.948 20.871 1.00 97.88 543 GLN A O 1
ATOM 4172 N N . SER A 1 544 ? -33.329 -9.839 19.594 1.00 96.75 544 SER A N 1
ATOM 4173 C CA . SER A 1 544 ? -33.194 -10.846 18.540 1.00 96.75 544 SER A CA 1
ATOM 4174 C C . SER A 1 544 ? -32.171 -11.930 18.893 1.00 96.75 544 SER A C 1
ATOM 4176 O O . SER A 1 544 ? -32.007 -12.882 18.133 1.00 96.75 544 SER A O 1
ATOM 4178 N N . ASN A 1 545 ? -31.555 -11.844 20.079 1.00 97.00 545 ASN A N 1
ATOM 4179 C CA . ASN A 1 545 ? -30.491 -12.720 20.561 1.00 97.00 545 ASN A CA 1
ATOM 4180 C C . ASN A 1 545 ? -29.180 -12.581 19.762 1.00 97.00 545 ASN A C 1
ATOM 4182 O O . ASN A 1 545 ? -28.329 -13.473 19.812 1.00 97.00 545 ASN A O 1
ATOM 4186 N N . ASP A 1 546 ? -28.993 -11.453 19.072 1.00 96.88 546 ASP A N 1
ATOM 4187 C CA . ASP A 1 546 ? -27.713 -11.093 18.479 1.00 96.88 546 ASP A CA 1
ATOM 4188 C C . ASP A 1 546 ? -26.758 -10.612 19.564 1.00 96.88 546 ASP A C 1
ATOM 4190 O O . ASP A 1 546 ? -27.149 -9.924 20.512 1.00 96.88 546 ASP A O 1
ATOM 4194 N N . GLN A 1 547 ? -25.486 -10.976 19.414 1.00 97.25 547 GLN A N 1
ATOM 4195 C CA . GLN A 1 547 ? -24.434 -10.608 20.353 1.00 97.25 547 GLN A CA 1
ATOM 4196 C C . GLN A 1 547 ? -23.277 -9.914 19.653 1.00 97.25 547 GLN A C 1
ATOM 4198 O O . GLN A 1 547 ? -22.955 -10.185 18.490 1.00 97.25 547 GLN A O 1
ATOM 4203 N N . ASP A 1 548 ? -22.643 -9.012 20.389 1.00 98.38 548 ASP A N 1
ATOM 4204 C CA . ASP A 1 548 ? -21.375 -8.411 20.015 1.00 98.38 548 ASP A CA 1
ATOM 4205 C C . ASP A 1 548 ? -20.571 -8.069 21.264 1.00 98.38 548 ASP A C 1
ATOM 4207 O O . ASP A 1 548 ? -21.135 -7.869 22.343 1.00 98.38 548 ASP A O 1
ATOM 4211 N N . SER A 1 549 ? -19.254 -8.003 21.100 1.00 98.00 549 SER A N 1
ATOM 4212 C CA . SER A 1 549 ? -18.327 -7.633 22.160 1.00 98.00 549 SER A CA 1
ATOM 4213 C C . SER A 1 549 ? -17.391 -6.529 21.696 1.00 98.00 549 SER A C 1
ATOM 4215 O O . SER A 1 549 ? -17.037 -6.430 20.517 1.00 98.00 549 SER A O 1
ATOM 4217 N N . PHE A 1 550 ? -17.011 -5.669 22.628 1.00 98.50 550 PHE A N 1
ATOM 4218 C CA . PHE A 1 550 ? -16.053 -4.609 22.396 1.00 98.50 550 PHE A CA 1
ATOM 4219 C C . PHE A 1 550 ? -15.117 -4.482 23.590 1.00 98.50 550 PHE A C 1
ATOM 4221 O O . PHE A 1 550 ? -15.574 -4.419 24.732 1.00 98.50 550 PHE A O 1
ATOM 4228 N N . THR A 1 551 ? -13.820 -4.436 23.297 1.00 97.44 551 THR A N 1
ATOM 4229 C CA . THR A 1 551 ? -12.743 -4.432 24.285 1.00 97.44 551 THR A CA 1
ATOM 4230 C C . THR A 1 551 ? -11.833 -3.242 24.033 1.00 97.44 551 THR A C 1
ATOM 4232 O O . THR A 1 551 ? -11.491 -2.975 22.883 1.00 97.44 551 THR A O 1
ATOM 4235 N N . ARG A 1 552 ? -11.405 -2.552 25.094 1.00 95.38 552 ARG A N 1
ATOM 4236 C CA . ARG A 1 552 ? -10.293 -1.589 25.029 1.00 95.38 552 ARG A CA 1
ATOM 4237 C C . ARG A 1 552 ? -9.453 -1.625 26.301 1.00 95.38 552 ARG A C 1
ATOM 4239 O O . ARG A 1 552 ? -9.933 -2.007 27.371 1.00 95.38 552 ARG A O 1
ATOM 4246 N N . THR A 1 553 ? -8.200 -1.203 26.179 1.00 95.00 553 THR A N 1
ATOM 4247 C CA . THR A 1 553 ? -7.266 -1.125 27.305 1.00 95.00 553 THR A CA 1
ATOM 4248 C C . THR A 1 553 ? -7.488 0.158 28.104 1.00 95.00 553 THR A C 1
ATOM 4250 O O . THR A 1 553 ? -7.559 1.245 27.536 1.00 95.00 553 THR A O 1
ATOM 4253 N N . ILE A 1 554 ? -7.567 0.041 29.430 1.00 94.56 554 ILE A N 1
ATOM 4254 C CA . ILE A 1 554 ? -7.657 1.166 30.366 1.00 94.56 554 ILE A CA 1
ATOM 4255 C C . ILE A 1 554 ? -6.438 1.131 31.286 1.00 94.56 554 ILE A C 1
ATOM 4257 O O . ILE A 1 554 ? -6.245 0.177 32.040 1.00 94.56 554 ILE A O 1
ATOM 4261 N N . ALA A 1 555 ? -5.627 2.187 31.226 1.00 93.19 555 ALA A N 1
ATOM 4262 C CA . ALA A 1 555 ? -4.503 2.397 32.130 1.00 93.19 555 ALA A CA 1
ATOM 4263 C C . ALA A 1 555 ? -4.936 3.252 33.328 1.00 93.19 555 ALA A C 1
ATOM 4265 O O . ALA A 1 555 ? -5.508 4.330 33.163 1.00 93.19 555 ALA A O 1
ATOM 4266 N N . VAL A 1 556 ? -4.641 2.769 34.532 1.00 91.81 556 VAL A N 1
ATOM 4267 C CA . VAL A 1 556 ? -4.933 3.424 35.808 1.00 91.81 556 VAL A CA 1
ATOM 4268 C C . VAL A 1 556 ? -3.613 3.676 36.523 1.00 91.81 556 VAL A C 1
ATOM 4270 O O . VAL A 1 556 ? -2.873 2.743 36.833 1.00 91.81 556 VAL A O 1
ATOM 4273 N N . SER A 1 557 ? -3.313 4.944 36.782 1.00 86.81 557 SER A N 1
ATOM 4274 C CA . SER A 1 557 ? -2.107 5.391 37.481 1.00 86.81 557 SER A CA 1
ATOM 4275 C C . SER A 1 557 ? -2.477 6.232 38.699 1.00 86.81 557 SER A C 1
ATOM 4277 O O . SER A 1 557 ? -3.490 6.933 38.676 1.00 86.81 557 SER A O 1
ATOM 4279 N N . SER A 1 558 ? -1.641 6.220 39.741 1.00 75.56 558 SER A N 1
ATOM 4280 C CA . SER A 1 558 ? -1.708 7.242 40.790 1.00 75.56 558 SER A CA 1
ATOM 4281 C C . SER A 1 558 ? -1.526 8.627 40.173 1.00 75.56 558 SER A C 1
ATOM 4283 O O . SER A 1 558 ? -0.607 8.815 39.371 1.00 75.56 558 SER A O 1
ATOM 4285 N N . ASN A 1 559 ? -2.372 9.577 40.570 1.00 59.31 559 ASN A N 1
ATOM 4286 C CA . ASN A 1 559 ? -2.179 10.998 40.267 1.00 59.31 559 ASN A CA 1
ATOM 4287 C C . ASN A 1 559 ? -0.923 11.576 40.924 1.00 59.31 559 ASN A C 1
ATOM 4289 O O . ASN A 1 559 ? -0.617 11.174 42.073 1.00 59.31 559 ASN A O 1
#

Foldseek 3Di:
DDDDDDDDDDDDDDDDDDDDDDDDDDDDDDPPDDPDDAADAAAPQFPDWEFPADDQAFQWGFFWIQTDGDPDDGDPSHAFQAKFKFFDAPVRHGDDGGPDIAGSVCRRTGGDDHTHGRDPRGFWMWIWRGDPHGTHPHTDTYGDLGFQQRAFEWEWWAFPVDIDIDVPRHDTQRWHWDPPPQIKTFLPRSQEAEFECVQEADVVLVPPALAFDDDDCVVTPGDMDGAHSHGYDQPDFDADPVGTLIRHLRRQLSRLLVLLQSLCCVQLVHGLAPGHAYEYECHHHQCDQDAAARNRYGYFHNNPPQWSGCSHNLSSQLRSLLRSLCVQAQLNSNVDAFALQSVLLSNLLSNLSSQSSCCVVVVDNPRQWHCVSGVHDIFRLCALQRHPQADQAVVCVPSCPSPSPSRSSLPSNLLNQVCVVPNSSVSSSLLSVLSNPFRHRYDHSLSSLLSSLVSCVVVVHDSVSSQVSNLSRPRHPDPFAKRWDWDWDQDPQAIKIATPIDGPAAWDWKWKDFQPPDIDTDRIDGDHDDADKGWIKIWIAGPVRHIDMDTDIDGDDDD

InterPro domains:
  IPR000601 PKD domain [PF18911] (495-555)
  IPR000601 PKD domain [PS50093] (492-559)
  IPR001570 Peptidase M4, C-terminal [PF02868] (345-475)
  IPR013783 Immunoglobulin-like fold [G3DSA:2.60.40.10] (484-558)
  IPR013856 Peptidase M4 domain [PF01447] (188-325)
  IPR022409 PKD/Chitinase domain [SM00089] (482-559)
  IPR027268 Peptidase M4/M1, CTD superfamily [G3DSA:1.10.390.10] (339-478)
  IPR035986 PKD domain superfamily [SSF49299] (495-557)
  IPR050728 Extracellular Zinc Metalloprotease M4 [PTHR33794] (228-476)

Radius of gyration: 31.38 Å; chains: 1; bounding box: 110×70×96 Å

Secondary structure (DSSP, 8-state):
--------------------------------PPPPPPP-PPP--EEEEEEEE--SSTTEE-EEEEEEE-SS---GGG--SEEEEEEE-TT--EEEEEEEE--TTSTT-EEPPTTEEPPTT--EEEEEEEETTEE-SS-EEEE-------EEEBEEEEBSSSEEEETTTBPPEEEEEE-STT-EEESB-SSEEEEE-TT---GGGTS---SPPPP-TTTSPPPEEE--SS-B-----EE-SS-EEES-HHHHHHHHHHHHHHHHHHHHTS-SSSS-EEEEES-SSTT---EEE-SS-EEE---TTT-S-S--HHHHHHHHHHHHHHHHSS--TTTSPPPHHHHHHHHHHHHHHHHHHHHHHHSSS---EETGGGTS--EETTSSS-STT--SSGGGGGGGTT-SGGGTHHHHHHHHHHHHHH-HHHHHHHHHHHHHHT--TT--HHHHHHHHHHHHHHTT--HHHHHHHHHHTT----SS-EE--EEEEEETTEEEEEE--EESS-EEEEEEE-SSS-EE-SSS-EE-PPSEEEEEEEEEEETT--EEEEEEEEEE---

pLDDT: mean 89.13, std 15.41, range [27.77, 98.88]